Protein 2R85 (pdb70)

Secondary structure (DSSP, 8-state):
--SEEEEESSTTHHHHHHHHHHTT--EEEES-GGGHHIIIIIS---SEEE-SS--HHHHHHTTEEEPPPTTHHHHH-HHHHHT--S-BBS-TTHHHHHHSHHHHHHHHHHTT---PPB-S-GGG--S-EEEEE--TT-EEESSHHHHHHHHHHHH---SGGG--SEEEEE----EEEEEEEEEETTTTEEEEEEEEEEEEEEGGGGGGS-HHHHTTS-----EEEEEEEE----GGGHHHHHHHHHHHHHHHHHHSS---EEEEEEEEE-TTS-EEEEEEE-S--GGGGGGTT--TTGGGT-SS---HHHHHHHHHHHHHHTT-GGGGB-/---EEEEESSTTHHHHHHHHHHTT--EEEES-GGGHHIIIIIS---SEEE-SS--HHHHHHTTEEEPPPTTHHHHH-HHHHHT-SS-BBS-TTHHHHHHSHHHHHHHHHHTT-----B-SSGGG--S-EEEE--TT-EEESSHHHHHHHIIIII---SSTT-SS-EEEE----EEEEEEEEEETTTTEEEEEEEEEEEEEEGGGGGGS-HHHHHTS-----EEEEEEEE----GGGHHHHHHHHHHHHHHHHHHSS---EEEEEEEEE-TTS-EEEEEEE-S--GGGGGGTT--TTGGGT-SS---HHHHHHHHHHHHHHTT-HHHHB-

Structure (mmCIF, N/CA/C/O backbone):
data_2R85
#
_entry.id   2R85
#
_cell.length_a   123.205
_cell.length_b   123.205
_cell.length_c   376.298
_cell.angle_alpha   90.000
_cell.angle_beta   90.000
_cell.angle_gamma   120.000
#
_symmetry.space_group_name_H-M   'H 3 2'
#
loop_
_entity.id
_entity.type
_entity.pdbx_description
1 polymer 'PurP protein PF1517'
2 non-polymer 'SODIUM ION'
3 non-polymer 'CHLORIDE ION'
4 non-polymer 'ADENOSINE MONOPHOSPHATE'
5 non-polymer (4S)-2-METHYL-2,4-PENTANEDIOL
6 water water
#
loop_
_atom_site.group_PDB
_atom_site.id
_atom_site.type_symbol
_atom_site.label_atom_id
_atom_site.label_alt_id
_atom_site.label_comp_id
_atom_site.label_asym_id
_atom_site.label_entity_id
_atom_site.label_seq_id
_atom_site.pdbx_PDB_ins_code
_atom_site.Cartn_x
_atom_site.Cartn_y
_atom_site.Cartn_z
_atom_site.occupancy
_atom_site.B_iso_or_equiv
_atom_site.auth_seq_id
_atom_site.auth_comp_id
_atom_site.auth_asym_id
_atom_site.auth_atom_id
_atom_site.pdbx_PDB_model_num
ATOM 1 N N A MET A 1 1 ? 37.836 33.044 47.495 0.70 19.89 1 MET A N 1
ATOM 2 N N B MET A 1 1 ? 37.222 34.078 47.081 0.30 11.30 1 MET A N 1
ATOM 3 C CA A MET A 1 1 ? 36.908 33.918 46.723 0.70 19.36 1 MET A CA 1
ATOM 4 C CA B MET A 1 1 ? 36.572 34.960 46.071 0.30 11.23 1 MET A CA 1
ATOM 5 C C A MET A 1 1 ? 35.647 33.141 46.363 0.70 18.80 1 MET A C 1
ATOM 6 C C B MET A 1 1 ? 35.126 34.515 45.830 0.30 11.12 1 MET A C 1
ATOM 7 O O A MET A 1 1 ? 35.724 31.966 45.988 0.70 19.07 1 MET A O 1
ATOM 8 O O B MET A 1 1 ? 34.856 33.326 45.641 0.30 11.12 1 MET A O 1
ATOM 17 N N A LYS A 1 2 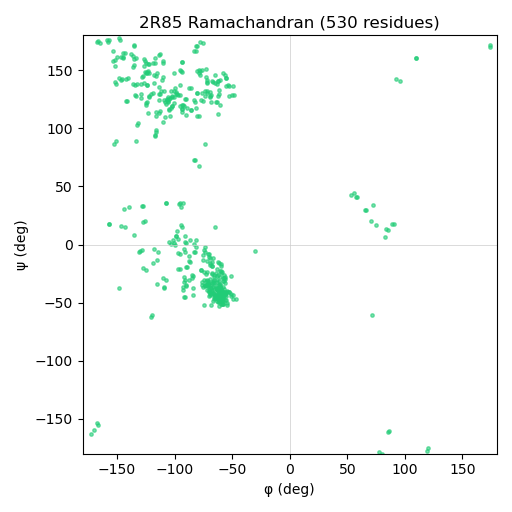? 34.493 33.795 46.471 0.70 17.69 2 LYS A N 1
ATOM 18 N N B LYS A 1 2 ? 34.205 35.475 45.850 0.30 10.90 2 LYS A N 1
ATOM 19 C CA A LYS A 1 2 ? 33.227 33.177 46.074 0.70 16.71 2 LYS A CA 1
ATOM 20 C CA B LYS A 1 2 ? 32.772 35.196 45.711 0.30 10.83 2 LYS A CA 1
ATOM 21 C C A LYS A 1 2 ? 33.155 33.013 44.552 0.70 15.71 2 LYS A C 1
ATOM 22 C C B LYS A 1 2 ? 32.461 34.714 44.302 0.30 10.62 2 LYS A C 1
ATOM 23 O O A LYS A 1 2 ? 32.767 31.954 44.051 0.70 15.57 2 LYS A O 1
ATOM 24 O O B LYS A 1 2 ? 31.307 34.460 43.946 0.30 10.44 2 LYS A O 1
ATOM 35 N N A VAL A 1 3 ? 33.542 34.072 43.844 0.70 14.28 3 VAL A N 1
ATOM 36 N N B VAL A 1 3 ? 33.516 34.588 43.507 0.30 10.38 3 VAL A N 1
ATOM 37 C CA A VAL A 1 3 ? 33.581 34.125 42.382 0.70 12.72 3 VAL A CA 1
ATOM 38 C CA B VAL A 1 3 ? 33.390 34.196 42.118 0.30 10.25 3 VAL A CA 1
ATOM 39 C C A VAL A 1 3 ? 34.606 33.117 41.853 0.70 11.62 3 VAL A C 1
ATOM 40 C C B VAL A 1 3 ? 34.550 33.285 41.704 0.30 10.08 3 VAL A C 1
ATOM 41 O O A VAL A 1 3 ? 35.711 33.044 42.392 0.70 11.30 3 VAL A O 1
ATOM 42 O O B VAL A 1 3 ? 35.675 33.435 42.185 0.30 9.98 3 VAL A O 1
ATOM 49 N N . ARG A 1 4 ? 34.242 32.330 40.831 1.00 10.25 4 ARG A N 1
ATOM 50 C CA . ARG A 1 4 ? 35.238 31.465 40.161 1.00 9.32 4 ARG A CA 1
ATOM 51 C C . ARG A 1 4 ? 35.450 31.991 38.752 1.00 8.90 4 ARG A C 1
ATOM 52 O O . ARG A 1 4 ? 34.542 32.583 38.166 1.00 8.95 4 ARG A O 1
ATOM 60 N N . ILE A 1 5 ? 36.641 31.770 38.197 1.00 8.04 5 ILE A N 1
ATOM 61 C CA . ILE A 1 5 ? 36.920 32.234 36.835 1.00 7.79 5 ILE A CA 1
ATOM 62 C C . ILE A 1 5 ? 36.836 31.057 35.870 1.00 7.53 5 ILE A C 1
ATOM 63 O O . ILE A 1 5 ? 37.478 30.025 36.087 1.00 7.73 5 ILE A O 1
ATOM 68 N N . ALA A 1 6 ? 36.038 31.230 34.817 1.00 7.23 6 ALA A N 1
ATOM 69 C CA . ALA A 1 6 ? 35.793 30.174 33.828 1.00 7.34 6 ALA A CA 1
ATOM 70 C C . ALA A 1 6 ? 36.181 30.651 32.440 1.00 7.67 6 ALA A C 1
ATOM 71 O O . ALA A 1 6 ? 36.047 31.827 32.112 1.00 7.68 6 ALA A O 1
ATOM 73 N N . THR A 1 7 ? 36.642 29.724 31.614 1.00 7.94 7 THR A N 1
ATOM 74 C CA . THR A 1 7 ? 36.880 30.057 30.217 1.00 8.72 7 THR A CA 1
ATOM 75 C C . THR A 1 7 ? 36.733 28.825 29.335 1.00 8.15 7 THR A C 1
ATOM 76 O O . THR A 1 7 ? 36.822 27.689 29.818 1.00 8.05 7 THR A O 1
ATOM 80 N N . TYR A 1 8 ? 36.483 29.064 28.050 1.00 7.59 8 TYR A N 1
ATOM 81 C CA . TYR A 1 8 ? 36.428 28.001 27.054 1.00 8.00 8 TYR A CA 1
ATOM 82 C C . TYR A 1 8 ? 37.817 27.398 26.856 1.00 7.56 8 TYR A C 1
ATOM 83 O O . TYR A 1 8 ? 38.828 28.123 26.841 1.00 7.52 8 TYR A O 1
ATOM 92 N N . ALA A 1 9 ? 37.858 26.078 26.691 1.00 7.20 9 ALA A N 1
ATOM 93 C CA . ALA A 1 9 ? 39.117 25.327 26.643 1.00 7.08 9 ALA A CA 1
ATOM 94 C C . ALA A 1 9 ? 39.804 25.384 25.278 1.00 6.87 9 ALA A C 1
ATOM 95 O O . ALA A 1 9 ? 39.878 24.371 24.558 1.00 7.43 9 ALA A O 1
ATOM 97 N N A SER A 1 10 ? 40.294 26.573 24.929 0.70 6.42 10 SER A N 1
ATOM 98 N N B SER A 1 10 ? 40.304 26.569 24.936 0.30 6.88 10 SER A N 1
ATOM 99 C CA A SER A 1 10 ? 41.094 26.790 23.721 0.70 6.11 10 SER A CA 1
ATOM 100 C CA B SER A 1 10 ? 41.142 26.775 23.755 0.30 6.85 10 SER A CA 1
ATOM 101 C C A SER A 1 10 ? 41.702 28.194 23.760 0.70 6.32 10 SER A C 1
ATOM 102 C C B SER A 1 10 ? 41.730 28.183 23.779 0.30 6.70 10 SER A C 1
ATOM 103 O O A SER A 1 10 ? 41.406 28.986 24.666 0.70 6.52 10 SER A O 1
ATOM 104 O O B SER A 1 10 ? 41.449 28.970 24.692 0.30 6.76 10 SER A O 1
ATOM 109 N N . HIS A 1 11 ? 42.551 28.477 22.773 1.00 6.47 11 HIS A N 1
ATOM 110 C CA . HIS A 1 11 ? 43.063 29.828 22.497 1.00 6.47 11 HIS A CA 1
ATOM 111 C C . HIS A 1 11 ? 44.072 30.397 23.498 1.00 7.10 11 HIS A C 1
ATOM 112 O O . HIS A 1 11 ? 45.202 30.708 23.126 1.00 7.29 11 HIS A O 1
ATOM 119 N N . SER A 1 12 ? 43.648 30.558 24.746 1.00 6.58 12 SER A N 1
ATOM 120 C CA . SER A 1 12 ? 44.491 31.185 25.784 1.00 6.34 12 SER A CA 1
ATOM 121 C C . SER A 1 12 ? 44.054 30.772 27.182 1.00 6.24 12 SER A C 1
ATOM 122 O O . SER A 1 12 ? 44.397 31.432 28.175 1.00 5.80 12 SER A O 1
ATOM 125 N N . ALA A 1 13 ? 43.286 29.684 27.257 1.00 5.88 13 ALA A N 1
ATOM 126 C CA . ALA A 1 13 ? 42.769 29.209 28.537 1.00 5.70 13 ALA A CA 1
ATOM 127 C C . ALA A 1 13 ? 43.863 28.835 29.536 1.00 5.74 13 ALA A C 1
ATOM 128 O O . ALA A 1 13 ? 43.679 29.040 30.732 1.00 5.85 13 ALA A O 1
ATOM 130 N N . LEU A 1 14 ? 44.989 28.282 29.068 1.00 5.40 14 LEU A N 1
ATOM 131 C CA . LEU A 1 14 ? 46.075 27.943 30.004 1.00 5.84 14 LEU A CA 1
ATOM 132 C C . LEU A 1 14 ? 46.537 29.209 30.728 1.00 6.12 14 LEU A C 1
ATOM 133 O O . LEU A 1 14 ? 46.595 29.251 31.953 1.00 6.44 14 LEU A O 1
ATOM 138 N N . GLN A 1 15 ? 46.835 30.245 29.946 1.00 5.71 15 GLN A N 1
ATOM 139 C CA . GLN A 1 15 ? 47.272 31.525 30.500 1.00 5.97 15 GLN A CA 1
ATOM 140 C C . GLN A 1 15 ? 46.223 32.164 31.419 1.00 6.09 15 GLN A C 1
ATOM 141 O O . GLN A 1 15 ? 46.556 32.655 32.508 1.00 6.12 15 GLN A O 1
ATOM 147 N N . ILE A 1 16 ? 44.966 32.151 30.972 1.00 6.14 16 ILE A N 1
ATOM 148 C CA . ILE A 1 16 ? 43.873 32.777 31.721 1.00 5.92 16 ILE A CA 1
ATOM 149 C C . ILE A 1 16 ? 43.722 32.084 33.073 1.00 6.22 16 ILE A C 1
ATOM 150 O O . ILE A 1 16 ? 43.677 32.739 34.123 1.00 6.57 16 ILE A O 1
ATOM 155 N N . LEU A 1 17 ? 43.666 30.757 33.052 1.00 6.45 17 LEU A N 1
ATOM 156 C CA . LEU A 1 17 ? 43.406 30.030 34.289 1.00 6.41 17 LEU A CA 1
ATOM 157 C C . LEU A 1 17 ? 44.616 30.020 35.231 1.00 6.35 17 LEU A C 1
ATOM 158 O O . LEU A 1 17 ? 44.444 30.089 36.453 1.00 6.71 17 LEU A O 1
ATOM 163 N N . LYS A 1 18 ? 45.834 29.976 34.683 1.00 6.26 18 LYS A N 1
ATOM 164 C CA . LYS A 1 18 ? 47.021 30.126 35.526 1.00 6.76 18 LYS A CA 1
ATOM 165 C C . LYS A 1 18 ? 46.996 31.502 36.213 1.00 6.20 18 LYS A C 1
ATOM 166 O O . LYS A 1 18 ? 47.277 31.603 37.408 1.00 5.98 18 LYS A O 1
ATOM 172 N N . GLY A 1 19 ? 46.638 32.548 35.461 1.00 6.06 19 GLY A N 1
ATOM 173 C CA . GLY A 1 19 ? 46.551 33.901 36.022 1.00 6.53 19 GLY A CA 1
ATOM 174 C C . GLY A 1 19 ? 45.524 33.949 37.146 1.00 6.85 19 GLY A C 1
ATOM 175 O O . GLY A 1 19 ? 45.770 34.552 38.197 1.00 7.25 19 GLY A O 1
ATOM 176 N N . ALA A 1 20 ? 44.377 33.304 36.920 1.00 6.84 20 ALA A N 1
ATOM 177 C CA . ALA A 1 20 ? 43.315 33.211 37.933 1.00 7.28 20 ALA A CA 1
ATOM 178 C C . ALA A 1 20 ? 43.817 32.512 39.205 1.00 7.67 20 ALA A C 1
ATOM 179 O O . ALA A 1 20 ? 43.601 33.004 40.317 1.00 7.72 20 ALA A O 1
ATOM 181 N N A LYS A 1 21 ? 44.483 31.373 39.038 0.70 7.82 21 LYS A N 1
ATOM 182 N N B LYS A 1 21 ? 44.507 31.385 39.030 0.30 7.76 21 LYS A N 1
ATOM 183 C CA A LYS A 1 21 ? 45.039 30.655 40.183 0.70 8.34 21 LYS A CA 1
ATOM 184 C CA B LYS A 1 21 ? 45.069 30.625 40.153 0.30 8.03 21 LYS A CA 1
ATOM 185 C C A LYS A 1 21 ? 46.009 31.552 40.955 0.70 8.23 21 LYS A C 1
ATOM 186 C C B LYS A 1 21 ? 46.113 31.424 40.934 0.30 8.16 21 LYS A C 1
ATOM 187 O O A LYS A 1 21 ? 45.953 31.632 42.188 0.70 8.35 21 LYS A O 1
ATOM 188 O O B LYS A 1 21 ? 46.230 31.284 42.154 0.30 8.25 21 LYS A O 1
ATOM 199 N N . ASP A 1 22 ? 46.867 32.256 40.218 1.00 8.29 22 ASP A N 1
ATOM 200 C CA . ASP A 1 22 ? 47.874 33.142 40.825 1.00 8.86 22 ASP A CA 1
ATOM 201 C C . ASP A 1 22 ? 47.246 34.236 41.676 1.00 9.31 22 ASP A C 1
ATOM 202 O O . ASP A 1 22 ? 47.872 34.733 42.626 1.00 10.46 22 ASP A O 1
ATOM 207 N N . GLU A 1 23 ? 46.011 34.600 41.344 1.00 8.68 23 GLU A N 1
ATOM 208 C CA . GLU A 1 23 ? 45.286 35.638 42.080 1.00 9.00 23 GLU A CA 1
ATOM 209 C C . GLU A 1 23 ? 44.289 35.085 43.108 1.00 9.23 23 GLU A C 1
ATOM 210 O O . GLU A 1 23 ? 43.526 35.845 43.714 1.00 10.19 23 GLU A O 1
ATOM 216 N N . GLY A 1 24 ? 44.321 33.769 43.314 1.00 9.12 24 GLY A N 1
ATOM 217 C CA . GLY A 1 24 ? 43.542 33.137 44.385 1.00 9.23 24 GLY A CA 1
ATOM 218 C C . GLY A 1 24 ? 42.124 32.712 44.041 1.00 9.47 24 GLY A C 1
ATOM 219 O O . GLY A 1 24 ? 41.305 32.476 44.948 1.00 10.27 24 GLY A O 1
ATOM 220 N N . PHE A 1 25 ? 41.829 32.602 42.746 1.00 9.17 25 PHE A N 1
ATOM 221 C CA . PHE A 1 25 ? 40.534 32.104 42.283 1.00 8.82 25 PHE A CA 1
ATOM 222 C C . PHE A 1 25 ? 40.561 30.607 42.011 1.00 9.01 25 PHE A C 1
ATOM 223 O O . PHE A 1 25 ? 41.589 30.064 41.595 1.00 9.56 25 PHE A O 1
ATOM 231 N N . GLU A 1 26 ? 39.416 29.952 42.227 1.00 9.29 26 GLU A N 1
ATOM 232 C CA . GLU A 1 26 ? 39.194 28.619 41.675 1.00 9.11 26 GLU A CA 1
ATOM 233 C C . GLU A 1 26 ? 38.826 28.760 40.207 1.00 8.79 26 GLU A C 1
ATOM 234 O O . GLU A 1 26 ? 38.235 29.764 39.797 1.00 8.86 26 GLU A O 1
ATOM 240 N N . THR A 1 27 ? 39.184 27.748 39.426 1.00 8.15 27 THR A N 1
ATOM 241 C CA . THR A 1 27 ? 39.150 27.855 37.971 1.00 8.21 27 THR A CA 1
ATOM 242 C C . THR A 1 27 ? 38.335 26.754 37.306 1.00 8.13 27 THR A C 1
ATOM 243 O O . THR A 1 27 ? 38.268 25.628 37.804 1.00 8.04 27 THR A O 1
ATOM 247 N N . ILE A 1 28 ? 37.721 27.091 36.174 1.00 7.80 28 ILE A N 1
ATOM 248 C CA . ILE A 1 28 ? 36.896 26.163 35.411 1.00 7.78 28 ILE A CA 1
ATOM 249 C C . ILE A 1 28 ? 37.262 26.292 33.939 1.00 7.97 28 ILE A C 1
ATOM 250 O O . ILE A 1 28 ? 37.292 27.397 33.407 1.00 7.88 28 ILE A O 1
ATOM 255 N N . ALA A 1 29 ? 37.545 25.167 33.291 1.00 7.99 29 ALA A N 1
ATOM 256 C CA . ALA A 1 29 ? 37.650 25.139 31.835 1.00 7.92 29 ALA A CA 1
ATOM 257 C C . ALA A 1 29 ? 36.461 24.353 31.322 1.00 8.24 29 ALA A C 1
ATOM 258 O O . ALA A 1 29 ? 36.026 23.400 31.963 1.00 8.29 29 ALA A O 1
ATOM 260 N N . PHE A 1 30 ? 35.923 24.767 30.180 1.00 8.00 30 PHE A N 1
ATOM 261 C CA . PHE A 1 30 ? 34.856 23.995 29.545 1.00 8.36 30 PHE A CA 1
ATOM 262 C C . PHE A 1 30 ? 35.089 23.878 28.050 1.00 8.69 30 PHE A C 1
ATOM 263 O O . PHE A 1 30 ? 35.501 24.830 27.399 1.00 8.12 30 PHE A O 1
ATOM 271 N N . GLY A 1 31 ? 34.844 22.690 27.513 1.00 9.64 31 GLY A N 1
ATOM 272 C CA . GLY A 1 31 ? 35.105 22.462 26.108 1.00 10.34 31 GLY A CA 1
ATOM 273 C C . GLY A 1 31 ? 35.158 20.991 25.782 1.00 11.13 31 GLY A C 1
ATOM 274 O O . GLY A 1 31 ? 34.457 20.181 26.400 1.00 11.09 31 GLY A O 1
ATOM 275 N N A SER A 1 32 ? 35.976 20.702 24.778 0.70 11.18 32 SER A N 1
ATOM 276 N N B SER A 1 32 ? 36.005 20.581 24.841 0.30 10.99 32 SER A N 1
ATOM 277 C CA A SER A 1 32 ? 36.069 19.378 24.223 0.70 11.90 32 SER A CA 1
ATOM 278 C CA B SER A 1 32 ? 35.997 19.173 24.375 0.30 11.15 32 SER A CA 1
ATOM 279 C C A SER A 1 32 ? 36.756 18.442 25.196 0.70 11.84 32 SER A C 1
ATOM 280 C C B SER A 1 32 ? 36.619 18.136 25.336 0.30 11.25 32 SER A C 1
ATOM 281 O O A SER A 1 32 ? 37.769 18.769 25.812 0.70 11.95 32 SER A O 1
ATOM 282 O O B SER A 1 32 ? 37.564 18.446 26.057 0.30 10.92 32 SER A O 1
ATOM 287 N N A SER A 1 33 ? 36.188 17.242 25.314 0.50 12.06 33 SER A N 1
ATOM 288 N N B SER A 1 33 ? 36.102 16.900 25.333 0.50 11.46 33 SER A N 1
ATOM 289 C CA A SER A 1 33 ? 36.760 16.174 26.135 0.50 12.16 33 SER A CA 1
ATOM 290 C CA B SER A 1 33 ? 36.717 15.833 26.118 0.50 11.90 33 SER A CA 1
ATOM 291 C C A SER A 1 33 ? 38.185 15.814 25.709 0.50 12.19 33 SER A C 1
ATOM 292 C C B SER A 1 33 ? 38.162 15.604 25.679 0.50 12.01 33 SER A C 1
ATOM 293 O O A SER A 1 33 ? 39.023 15.507 26.554 0.50 12.38 33 SER A O 1
ATOM 294 O O B SER A 1 33 ? 39.005 15.223 26.491 0.50 12.37 33 SER A O 1
ATOM 299 N N . LYS A 1 34 ? 38.445 15.861 24.401 1.00 12.31 34 LYS A N 1
ATOM 300 C CA . LYS A 1 34 ? 39.780 15.599 23.834 1.00 13.13 34 LYS A CA 1
ATOM 301 C C . LYS A 1 34 ? 40.905 16.394 24.507 1.00 12.58 34 LYS A C 1
ATOM 302 O O . LYS A 1 34 ? 42.022 15.882 24.663 1.00 13.03 34 LYS A O 1
ATOM 308 N N . VAL A 1 35 ? 40.595 17.618 24.932 1.00 11.58 35 VAL A N 1
ATOM 309 C CA . VAL A 1 35 ? 41.622 18.498 25.501 1.00 11.20 35 VAL A CA 1
ATOM 310 C C . VAL A 1 35 ? 41.652 18.548 27.027 1.00 10.92 35 VAL A C 1
ATOM 311 O O . VAL A 1 35 ? 42.503 19.230 27.596 1.00 10.75 35 VAL A O 1
ATOM 315 N N . LYS A 1 36 ? 40.752 17.816 27.690 1.00 10.70 36 LYS A N 1
ATOM 316 C CA . LYS A 1 36 ? 40.758 17.762 29.155 1.00 10.84 36 LYS A CA 1
ATOM 317 C C . LYS A 1 36 ? 42.156 17.527 29.777 1.00 10.52 36 LYS A C 1
ATOM 318 O O . LYS A 1 36 ? 42.521 18.235 30.717 1.00 10.22 36 LYS A O 1
ATOM 324 N N . PRO A 1 37 ? 42.944 16.547 29.262 1.00 10.30 37 PRO A N 1
ATOM 325 C CA . PRO A 1 37 ? 44.283 16.317 29.841 1.00 10.15 37 PRO A CA 1
ATOM 326 C C . PRO A 1 37 ? 45.218 17.538 29.804 1.00 9.53 37 PRO A C 1
ATOM 327 O O . PRO A 1 37 ? 46.064 17.702 30.691 1.00 9.68 37 PRO A O 1
ATOM 331 N N . LEU A 1 38 ? 45.067 18.390 28.793 1.00 8.75 38 LEU A N 1
ATOM 332 C CA . LEU A 1 38 ? 45.917 19.581 28.686 1.00 8.13 38 LEU A CA 1
ATOM 333 C C . LEU A 1 38 ? 45.789 20.474 29.926 1.00 8.33 38 LEU A C 1
ATOM 334 O O . LEU A 1 38 ? 46.794 21.001 30.430 1.00 8.74 38 LEU A O 1
ATOM 339 N N . TYR A 1 39 ? 44.554 20.615 30.417 1.00 8.34 39 TYR A N 1
ATOM 340 C CA . TYR A 1 39 ? 44.216 21.594 31.447 1.00 8.52 39 TYR A CA 1
ATOM 341 C C . TYR A 1 39 ? 44.201 21.002 32.850 1.00 9.27 39 TYR A C 1
ATOM 342 O O . TYR A 1 39 ? 44.061 21.735 33.833 1.00 9.74 39 TYR A O 1
ATOM 351 N N . THR A 1 40 ? 44.349 19.682 32.939 1.00 10.16 40 THR A N 1
ATOM 352 C CA . THR A 1 40 ? 44.214 18.981 34.222 1.00 11.26 40 THR A CA 1
ATOM 353 C C . THR A 1 40 ? 45.412 18.081 34.554 1.00 11.99 40 THR A C 1
ATOM 354 O O . THR A 1 40 ? 45.616 17.725 35.722 1.00 13.35 40 THR A O 1
ATOM 358 N N . LYS A 1 41 ? 46.182 17.705 33.534 1.00 12.10 41 LYS A N 1
ATOM 359 C CA . LYS A 1 41 ? 47.345 16.823 33.711 1.00 12.50 41 LYS A CA 1
ATOM 360 C C . LYS A 1 41 ? 48.638 17.497 33.254 1.00 12.11 41 LYS A C 1
ATOM 361 O O . LYS A 1 41 ? 49.555 17.713 34.057 1.00 12.37 41 LYS A O 1
ATOM 367 N N . TYR A 1 42 ? 48.720 17.837 31.971 1.00 10.64 42 TYR A N 1
ATOM 368 C CA . TYR A 1 42 ? 49.958 18.396 31.440 1.00 10.18 42 TYR A CA 1
ATOM 369 C C . TYR A 1 42 ? 50.248 19.783 31.997 1.00 10.09 42 TYR A C 1
ATOM 370 O O . TYR A 1 42 ? 51.396 20.083 32.310 1.00 10.47 42 TYR A O 1
ATOM 379 N N . PHE A 1 43 ? 49.200 20.600 32.125 1.00 9.39 43 PHE A N 1
ATOM 380 C CA . PHE A 1 43 ? 49.295 21.906 32.787 1.00 10.01 43 PHE A CA 1
ATOM 381 C C . PHE A 1 43 ? 48.081 22.025 33.706 1.00 10.18 43 PHE A C 1
ATOM 382 O O . PHE A 1 43 ? 47.019 22.468 33.265 1.00 10.19 43 PHE A O 1
ATOM 390 N N A PRO A 1 44 ? 48.199 21.587 34.976 0.50 10.26 44 PRO A N 1
ATOM 391 N N B PRO A 1 44 ? 48.245 21.586 34.968 0.50 10.33 44 PRO A N 1
ATOM 392 C CA A PRO A 1 44 ? 47.013 21.483 35.853 0.50 10.33 44 PRO A CA 1
ATOM 393 C CA B PRO A 1 44 ? 47.166 21.610 35.943 0.50 10.34 44 PRO A CA 1
ATOM 394 C C A PRO A 1 44 ? 46.484 22.821 36.406 0.50 10.14 44 PRO A C 1
ATOM 395 C C B PRO A 1 44 ? 46.804 23.046 36.285 0.50 10.04 44 PRO A C 1
ATOM 396 O O A PRO A 1 44 ? 46.606 23.118 37.601 0.50 10.53 44 PRO A O 1
ATOM 397 O O B PRO A 1 44 ? 47.396 23.658 37.192 0.50 9.73 44 PRO A O 1
ATOM 404 N N . VAL A 1 45 ? 45.863 23.592 35.519 1.00 9.55 45 VAL A N 1
ATOM 405 C CA . VAL A 1 45 ? 45.382 24.956 35.792 1.00 9.51 45 VAL A CA 1
ATOM 406 C C . VAL A 1 45 ? 43.869 25.038 36.015 1.00 9.47 45 VAL A C 1
ATOM 407 O O . VAL A 1 45 ? 43.361 26.063 36.501 1.00 9.55 45 VAL A O 1
ATOM 411 N N . ALA A 1 46 ? 43.155 23.965 35.662 1.00 9.25 46 ALA A N 1
ATOM 412 C CA . ALA A 1 46 ? 41.692 23.923 35.792 1.00 9.33 46 ALA A CA 1
ATOM 413 C C . ALA A 1 46 ? 41.257 23.062 36.977 1.00 9.58 46 ALA A C 1
ATOM 414 O O . ALA A 1 46 ? 41.493 21.851 36.985 1.00 9.90 46 ALA A O 1
ATOM 416 N N . ASP A 1 47 ? 40.630 23.685 37.974 1.00 9.47 47 ASP A N 1
ATOM 417 C CA . ASP A 1 47 ? 40.119 22.948 39.137 1.00 10.09 47 ASP A CA 1
ATOM 418 C C . ASP A 1 47 ? 38.912 22.096 38.756 1.00 10.69 47 ASP A C 1
ATOM 419 O O . ASP A 1 47 ? 38.711 21.007 39.312 1.00 11.59 47 ASP A O 1
ATOM 424 N N . TYR A 1 48 ? 38.114 22.607 37.819 1.00 10.87 48 TYR A N 1
ATOM 425 C CA . TYR A 1 48 ? 36.970 21.886 37.252 1.00 11.45 48 TYR A CA 1
ATOM 426 C C . TYR A 1 48 ? 37.112 21.885 35.740 1.00 11.23 48 TYR A C 1
ATOM 427 O O . TYR A 1 48 ? 37.496 22.896 35.151 1.00 10.74 48 TYR A O 1
ATOM 436 N N . PHE A 1 49 ? 36.806 20.753 35.113 1.00 10.78 49 PHE A N 1
ATOM 437 C CA . PHE A 1 49 ? 36.722 20.701 33.656 1.00 10.32 49 PHE A CA 1
ATOM 438 C C . PHE A 1 49 ? 35.356 20.153 33.292 1.00 10.72 49 PHE A C 1
ATOM 439 O O . PHE A 1 49 ? 35.002 19.030 33.685 1.00 10.84 49 PHE A O 1
ATOM 447 N N . ILE A 1 50 ? 34.587 20.954 32.567 1.00 10.43 50 ILE A N 1
ATOM 448 C CA . ILE A 1 50 ? 33.260 20.533 32.112 1.00 10.73 50 ILE A CA 1
ATOM 449 C C . ILE A 1 50 ? 33.301 20.215 30.616 1.00 10.92 50 ILE A C 1
ATOM 450 O O . ILE A 1 50 ? 33.667 21.066 29.798 1.00 10.58 50 ILE A O 1
ATOM 455 N N A GLU A 1 51 ? 32.905 18.991 30.279 0.70 11.27 51 GLU A N 1
ATOM 456 N N B GLU A 1 51 ? 32.905 18.996 30.255 0.30 11.02 51 GLU A N 1
ATOM 457 C CA A GLU A 1 51 ? 33.001 18.494 28.910 0.70 12.07 51 GLU A CA 1
ATOM 458 C CA B GLU A 1 51 ? 33.056 18.506 28.876 0.30 11.35 51 GLU A CA 1
ATOM 459 C C A GLU A 1 51 ? 31.758 18.872 28.107 0.70 12.17 51 GLU A C 1
ATOM 460 C C B GLU A 1 51 ? 31.895 18.898 27.946 0.30 11.73 51 GLU A C 1
ATOM 461 O O A GLU A 1 51 ? 31.011 18.001 27.634 0.70 12.74 51 GLU A O 1
ATOM 462 O O B GLU A 1 51 ? 31.359 18.063 27.206 0.30 12.02 51 GLU A O 1
ATOM 473 N N . GLU A 1 52 ? 31.533 20.180 27.981 1.00 12.07 52 GLU A N 1
ATOM 474 C CA . GLU A 1 52 ? 30.405 20.728 27.216 1.00 12.87 52 GLU A CA 1
ATOM 475 C C . GLU A 1 52 ? 30.799 22.065 26.585 1.00 12.84 52 GLU A C 1
ATOM 476 O O . GLU A 1 52 ? 31.630 22.795 27.139 1.00 12.81 52 GLU A O 1
ATOM 482 N N . LYS A 1 53 ? 30.198 22.373 25.433 1.00 12.50 53 LYS A N 1
ATOM 483 C CA . LYS A 1 53 ? 30.456 23.618 24.694 1.00 12.60 53 LYS A CA 1
ATOM 484 C C . LYS A 1 53 ? 30.148 24.855 25.537 1.00 11.95 53 LYS A C 1
ATOM 485 O O . LYS A 1 53 ? 30.955 25.783 25.598 1.00 11.63 53 LYS A O 1
ATOM 491 N N . TYR A 1 54 ? 28.979 24.862 26.181 1.00 11.61 54 TYR A N 1
ATOM 492 C CA . TYR A 1 54 ? 28.585 25.979 27.038 1.00 11.43 54 TYR A CA 1
ATOM 493 C C . TYR A 1 54 ? 27.610 25.516 28.136 1.00 11.37 54 TYR A C 1
ATOM 494 O O . TYR A 1 54 ? 26.388 25.570 27.960 1.00 11.94 54 TYR A O 1
ATOM 503 N N . PRO A 1 55 ? 28.161 25.040 29.269 1.00 11.17 55 PRO A N 1
ATOM 504 C CA . PRO A 1 55 ? 27.369 24.492 30.377 1.00 11.27 55 PRO A CA 1
ATOM 505 C C . PRO A 1 55 ? 26.839 25.602 31.277 1.00 11.23 55 PRO A C 1
ATOM 506 O O . PRO A 1 55 ? 27.309 25.786 32.411 1.00 11.18 55 PRO A O 1
ATOM 510 N N . GLU A 1 56 ? 25.856 26.333 30.764 1.00 11.56 56 GLU A N 1
ATOM 511 C CA . GLU A 1 56 ? 25.335 27.516 31.449 1.00 11.77 56 GLU A CA 1
ATOM 512 C C . GLU A 1 56 ? 24.882 27.238 32.883 1.00 11.88 56 GLU A C 1
ATOM 513 O O . GLU A 1 56 ? 25.288 27.930 33.816 1.00 11.17 56 GLU A O 1
ATOM 519 N N . GLU A 1 57 ? 24.034 26.226 33.058 1.00 12.23 57 GLU A N 1
ATOM 520 C CA . GLU A 1 57 ? 23.486 25.934 34.377 1.00 12.72 57 GLU A CA 1
ATOM 521 C C . GLU A 1 57 ? 24.559 25.571 35.408 1.00 12.20 57 GLU A C 1
ATOM 522 O O . GLU A 1 57 ? 24.503 26.025 36.562 1.00 11.81 57 GLU A O 1
ATOM 528 N N A GLU A 1 58 ? 25.528 24.757 34.988 0.50 12.06 58 GLU A N 1
ATOM 529 N N B GLU A 1 58 ? 25.529 24.760 34.992 0.50 12.07 58 GLU A N 1
ATOM 530 C CA A GLU A 1 58 ? 26.626 24.340 35.861 0.50 12.11 58 GLU A CA 1
ATOM 531 C CA B GLU A 1 58 ? 26.617 24.353 35.874 0.50 12.14 58 GLU A CA 1
ATOM 532 C C A GLU A 1 58 ? 27.522 25.530 36.218 0.50 11.67 58 GLU A C 1
ATOM 533 C C B GLU A 1 58 ? 27.498 25.552 36.230 0.50 11.68 58 GLU A C 1
ATOM 534 O O A GLU A 1 58 ? 27.982 25.649 37.356 0.50 11.31 58 GLU A O 1
ATOM 535 O O B GLU A 1 58 ? 27.929 25.696 37.377 0.50 11.32 58 GLU A O 1
ATOM 546 N N . LEU A 1 59 ? 27.750 26.411 35.244 1.00 11.28 59 LEU A N 1
ATOM 547 C CA . LEU A 1 59 ? 28.549 27.626 35.464 1.00 10.83 59 LEU A CA 1
ATOM 548 C C . LEU A 1 59 ? 27.878 28.593 36.445 1.00 10.91 59 LEU A C 1
ATOM 549 O O . LEU A 1 59 ? 28.533 29.153 37.316 1.00 11.02 59 LEU A O 1
ATOM 554 N N . LEU A 1 60 ? 26.562 28.766 36.324 1.00 10.82 60 LEU A N 1
ATOM 555 C CA . LEU A 1 60 ? 25.828 29.595 37.278 1.00 10.87 60 LEU A CA 1
ATOM 556 C C . LEU A 1 60 ? 25.922 29.024 38.688 1.00 11.30 60 LEU A C 1
ATOM 557 O O . LEU A 1 60 ? 26.135 29.761 39.655 1.00 11.09 60 LEU A O 1
ATOM 562 N N . ASN A 1 61 ? 25.788 27.702 38.793 1.00 11.29 61 ASN A N 1
ATOM 563 C CA . ASN A 1 61 ? 25.870 27.026 40.085 1.00 11.94 61 ASN A CA 1
ATOM 564 C C . ASN A 1 61 ? 27.245 27.172 40.744 1.00 11.92 61 ASN A C 1
ATOM 565 O O . ASN A 1 61 ? 27.362 27.229 41.968 1.00 12.04 61 ASN A O 1
ATOM 570 N N . LEU A 1 62 ? 28.277 27.247 39.908 1.00 11.03 62 LEU A N 1
ATOM 571 C CA . LEU A 1 62 ? 29.651 27.399 40.370 1.00 11.40 62 LEU A CA 1
ATOM 572 C C . LEU A 1 62 ? 30.062 28.861 40.589 1.00 11.09 62 LEU A C 1
ATOM 573 O O . LEU A 1 62 ? 31.223 29.134 40.918 1.00 10.73 62 LEU A O 1
ATOM 578 N N . ASN A 1 63 ? 29.112 29.786 40.420 1.00 10.97 63 ASN A N 1
ATOM 579 C CA . ASN A 1 63 ? 29.362 31.218 40.611 1.00 11.25 63 ASN A CA 1
ATOM 580 C C . ASN A 1 63 ? 30.486 31.714 39.701 1.00 10.79 63 ASN A C 1
ATOM 581 O O . ASN A 1 63 ? 31.330 32.521 40.107 1.00 10.33 63 ASN A O 1
ATOM 586 N N . ALA A 1 64 ? 30.470 31.221 38.467 1.00 10.17 64 ALA A N 1
ATOM 587 C CA . ALA A 1 64 ? 31.500 31.555 37.492 1.00 10.09 64 ALA A CA 1
ATOM 588 C C . ALA A 1 64 ? 31.299 32.928 36.859 1.00 10.20 64 ALA A C 1
ATOM 589 O O . ALA A 1 64 ? 30.163 33.392 36.669 1.00 9.72 64 ALA A O 1
ATOM 591 N N . VAL A 1 65 ? 32.428 33.556 36.544 1.00 9.98 65 VAL A N 1
ATOM 592 C CA . VAL A 1 65 ? 32.505 34.670 35.608 1.00 10.21 65 VAL A CA 1
ATOM 593 C C . VAL A 1 65 ? 33.302 34.138 34.429 1.00 9.78 65 VAL A C 1
ATOM 594 O O . VAL A 1 65 ? 34.361 33.542 34.628 1.00 9.17 65 VAL A O 1
ATOM 598 N N . VAL A 1 66 ? 32.784 34.319 33.215 1.00 9.18 66 VAL A N 1
ATOM 599 C CA . VAL A 1 66 ? 33.481 33.850 32.023 1.00 9.01 66 VAL A CA 1
ATOM 600 C C . VAL A 1 66 ? 34.416 34.931 31.476 1.00 9.09 66 VAL A C 1
ATOM 601 O O . VAL A 1 66 ? 33.997 36.067 31.219 1.00 8.80 66 VAL A O 1
ATOM 605 N N . VAL A 1 67 ? 35.686 34.570 31.313 1.00 8.90 67 VAL A N 1
ATOM 606 C CA . VAL A 1 67 ? 36.636 35.413 30.589 1.00 9.39 67 VAL A CA 1
ATOM 607 C C . VAL A 1 67 ? 36.633 34.936 29.131 1.00 9.79 67 VAL A C 1
ATOM 608 O O . VAL A 1 67 ? 36.979 33.779 28.855 1.00 10.77 67 VAL A O 1
ATOM 612 N N . PRO A 1 68 ? 36.218 35.807 28.194 1.00 10.08 68 PRO A N 1
ATOM 613 C CA . PRO A 1 68 ? 36.126 35.370 26.803 1.00 10.62 68 PRO A CA 1
ATOM 614 C C . PRO A 1 68 ? 37.521 35.245 26.195 1.00 11.70 68 PRO A C 1
ATOM 615 O O . PRO A 1 68 ? 38.337 36.158 26.316 1.00 12.53 68 PRO A O 1
ATOM 619 N N . THR A 1 69 ? 37.806 34.090 25.607 1.00 13.06 69 THR A N 1
ATOM 620 C CA . THR A 1 69 ? 39.062 33.903 24.871 1.00 13.82 69 THR A CA 1
ATOM 621 C C . THR A 1 69 ? 38.938 34.628 23.537 1.00 14.00 69 THR A C 1
ATOM 622 O O . THR A 1 69 ? 37.861 35.110 23.184 1.00 13.84 69 THR A O 1
ATOM 626 N N . GLY A 1 70 ? 40.040 34.681 22.785 1.00 14.04 70 GLY A N 1
ATOM 627 C CA . GLY A 1 70 ? 40.050 35.272 21.450 1.00 14.76 70 GLY A CA 1
ATOM 628 C C . GLY A 1 70 ? 39.376 34.438 20.367 1.00 15.38 70 GLY A C 1
ATOM 629 O O . GLY A 1 70 ? 39.324 34.865 19.206 1.00 15.96 70 GLY A O 1
ATOM 630 N N . SER A 1 71 ? 38.880 33.249 20.720 1.00 15.41 71 SER A N 1
ATOM 631 C CA . SER A 1 71 ? 38.123 32.431 19.761 1.00 15.17 71 SER A CA 1
ATOM 632 C C . SER A 1 71 ? 36.758 32.003 20.314 1.00 15.63 71 SER A C 1
ATOM 633 O O . SER A 1 71 ? 36.129 31.066 19.810 1.00 15.64 71 SER A O 1
ATOM 636 N N . PHE A 1 72 ? 36.299 32.725 21.335 1.00 15.40 72 PHE A N 1
ATOM 637 C CA . PHE A 1 72 ? 35.079 32.383 22.067 1.00 15.70 72 PHE A CA 1
ATOM 638 C C . PHE A 1 72 ? 33.845 32.323 21.162 1.00 15.32 72 PHE A C 1
ATOM 639 O O . PHE A 1 72 ? 33.085 31.335 21.195 1.00 15.24 72 PHE A O 1
ATOM 647 N N . VAL A 1 73 ? 33.669 33.367 20.348 1.00 15.62 73 VAL A N 1
ATOM 648 C CA . VAL A 1 73 ? 32.533 33.474 19.432 1.00 15.71 73 VAL A CA 1
ATOM 649 C C . VAL A 1 73 ? 32.645 32.445 18.314 1.00 15.53 73 VAL A C 1
ATOM 650 O O . VAL A 1 73 ? 31.636 31.907 17.863 1.00 15.28 73 VAL A O 1
ATOM 654 N N . ALA A 1 74 ? 33.872 32.160 17.875 1.00 15.11 74 ALA A N 1
ATOM 655 C CA . ALA A 1 74 ? 34.076 31.168 16.822 1.00 15.31 74 ALA A CA 1
ATOM 656 C C . ALA A 1 74 ? 33.472 29.822 17.218 1.00 15.67 74 ALA A C 1
ATOM 657 O O . ALA A 1 74 ? 32.809 29.169 16.409 1.00 16.17 74 ALA A O 1
ATOM 659 N N . HIS A 1 75 ? 33.674 29.432 18.473 1.00 15.62 75 HIS A N 1
ATOM 660 C CA . HIS A 1 75 ? 33.231 28.125 18.957 1.00 16.26 75 HIS A CA 1
ATOM 661 C C . HIS A 1 75 ? 31.770 28.080 19.412 1.00 16.65 75 HIS A C 1
ATOM 662 O O . HIS A 1 75 ? 31.146 27.014 19.376 1.00 17.26 75 HIS A O 1
ATOM 669 N N . LEU A 1 76 ? 31.234 29.219 19.852 1.00 16.46 76 LEU A N 1
ATOM 670 C CA . LEU A 1 76 ? 29.878 29.265 20.412 1.00 16.79 76 LEU A CA 1
ATOM 671 C C . LEU A 1 76 ? 28.853 29.929 19.496 1.00 16.86 76 LEU A C 1
ATOM 672 O O . LEU A 1 76 ? 27.670 29.573 19.521 1.00 17.60 76 LEU A O 1
ATOM 677 N N . GLY A 1 77 ? 29.307 30.890 18.699 1.00 16.99 77 GLY A N 1
ATOM 678 C CA . GLY A 1 77 ? 28.413 31.697 17.868 1.00 17.16 77 GLY A CA 1
ATOM 679 C C . GLY A 1 77 ? 27.994 32.966 18.586 1.00 17.27 77 GLY A C 1
ATOM 680 O O . GLY A 1 77 ? 27.767 32.961 19.796 1.00 16.60 77 GLY A O 1
ATOM 681 N N . ILE A 1 78 ? 27.882 34.055 17.831 1.00 17.62 78 ILE A N 1
ATOM 682 C CA . ILE A 1 78 ? 27.581 35.376 18.396 1.00 17.99 78 ILE A CA 1
ATOM 683 C C . ILE A 1 78 ? 26.277 35.444 19.216 1.00 18.18 78 ILE A C 1
ATOM 684 O O . ILE A 1 78 ? 26.247 36.059 20.285 1.00 17.73 78 ILE A O 1
ATOM 689 N N . GLU A 1 79 ? 25.213 34.808 18.725 1.00 18.51 79 GLU A N 1
ATOM 690 C CA . GLU A 1 79 ? 23.920 34.826 19.419 1.00 19.12 79 GLU A CA 1
ATOM 691 C C . GLU A 1 79 ? 23.983 34.181 20.799 1.00 18.29 79 GLU A C 1
ATOM 692 O O . GLU A 1 79 ? 23.472 34.740 21.772 1.00 18.35 79 GLU A O 1
ATOM 698 N N . LEU A 1 80 ? 24.612 33.011 20.883 1.00 17.16 80 LEU A N 1
ATOM 699 C CA . LEU A 1 80 ? 24.737 32.312 22.152 1.00 16.67 80 LEU A CA 1
ATOM 700 C C . LEU A 1 80 ? 25.508 33.177 23.145 1.00 15.86 80 LEU A C 1
ATOM 701 O O . LEU A 1 80 ? 25.090 33.326 24.291 1.00 15.70 80 LEU A O 1
ATOM 706 N N . VAL A 1 81 ? 26.608 33.772 22.688 1.00 15.28 81 VAL A N 1
ATOM 707 C CA . VAL A 1 81 ? 27.426 34.628 23.553 1.00 14.74 81 VAL A CA 1
ATOM 708 C C . VAL A 1 81 ? 26.672 35.886 23.999 1.00 14.90 81 VAL A C 1
ATOM 709 O O . VAL A 1 81 ? 26.669 36.219 25.177 1.00 14.75 81 VAL A O 1
ATOM 713 N N . GLU A 1 82 ? 26.003 36.566 23.070 1.00 15.30 82 GLU A N 1
ATOM 714 C CA . GLU A 1 82 ? 25.268 37.784 23.426 1.00 15.99 82 GLU A CA 1
ATOM 715 C C . GLU A 1 82 ? 24.169 37.525 24.447 1.00 16.46 82 GLU A C 1
ATOM 716 O O . GLU A 1 82 ? 23.894 38.367 25.302 1.00 17.09 82 GLU A O 1
ATOM 722 N N . ASN A 1 83 ? 23.550 36.354 24.359 1.00 16.42 83 ASN A N 1
ATOM 723 C CA . ASN A 1 83 ? 22.433 36.028 25.231 1.00 16.89 83 ASN A CA 1
ATOM 724 C C . ASN A 1 83 ? 22.802 35.193 26.460 1.00 16.22 83 ASN A C 1
ATOM 725 O O . ASN A 1 83 ? 21.927 34.795 27.234 1.00 15.91 83 ASN A O 1
ATOM 730 N N . MET A 1 84 ? 24.094 34.942 26.659 1.00 15.57 84 MET A N 1
ATOM 731 C CA . MET A 1 84 ? 24.511 34.103 27.786 1.00 14.99 84 MET A CA 1
ATOM 732 C C . MET A 1 84 ? 24.120 34.722 29.132 1.00 14.65 84 MET A C 1
ATOM 733 O O . MET A 1 84 ? 24.182 35.945 29.304 1.00 15.05 84 MET A O 1
ATOM 738 N N . LYS A 1 85 ? 23.689 33.874 30.066 1.00 13.84 85 LYS A N 1
ATOM 739 C CA . LYS A 1 85 ? 23.267 34.322 31.397 1.00 13.79 85 LYS A CA 1
ATOM 740 C C . LYS A 1 85 ? 24.411 34.368 32.406 1.00 12.85 85 LYS A C 1
ATOM 741 O O . LYS A 1 85 ? 24.309 35.012 33.454 1.00 13.21 85 LYS A O 1
ATOM 747 N N . VAL A 1 86 ? 25.491 33.658 32.107 1.00 11.98 86 VAL A N 1
ATOM 748 C CA . VAL A 1 86 ? 26.675 33.690 32.959 1.00 11.26 86 VAL A CA 1
ATOM 749 C C . VAL A 1 86 ? 27.385 35.041 32.753 1.00 10.77 86 VAL A C 1
ATOM 750 O O . VAL A 1 86 ? 27.546 35.477 31.609 1.00 10.83 86 VAL A O 1
ATOM 754 N N . PRO A 1 87 ? 27.760 35.730 33.853 1.00 10.78 87 PRO A N 1
ATOM 755 C CA . PRO A 1 87 ? 28.453 37.017 33.715 1.00 10.47 87 PRO A CA 1
ATOM 756 C C . PRO A 1 87 ? 29.714 36.907 32.866 1.00 10.24 87 PRO A C 1
ATOM 757 O O . PRO A 1 87 ? 30.427 35.901 32.921 1.00 10.53 87 PRO A O 1
ATOM 761 N N . TYR A 1 88 ? 29.956 37.946 32.080 1.00 9.84 88 TYR A N 1
ATOM 762 C CA . TYR A 1 88 ? 30.989 37.953 31.045 1.00 9.56 88 TYR A CA 1
ATOM 763 C C . TYR A 1 88 ? 31.944 39.099 31.341 1.00 9.21 88 TYR A C 1
ATOM 764 O O . TYR A 1 88 ? 31.514 40.243 31.534 1.00 8.92 88 TYR A O 1
ATOM 773 N N . PHE A 1 89 ? 33.240 38.793 31.399 1.00 8.95 89 PHE A N 1
ATOM 774 C CA . PHE A 1 89 ? 34.232 39.826 31.668 1.00 8.84 89 PHE A CA 1
ATOM 775 C C . PHE A 1 89 ? 34.557 40.623 30.405 1.00 8.90 89 PHE A C 1
ATOM 776 O O . PHE A 1 89 ? 35.211 40.127 29.474 1.00 8.73 89 PHE A O 1
ATOM 784 N N . GLY A 1 90 ? 34.127 41.878 30.407 1.00 8.64 90 GLY A N 1
ATOM 785 C CA . GLY A 1 90 ? 34.232 42.732 29.235 1.00 8.60 90 GLY A CA 1
ATOM 786 C C . GLY A 1 90 ? 32.846 43.171 28.805 1.00 8.73 90 GLY A C 1
ATOM 787 O O . GLY A 1 90 ? 31.850 42.857 29.462 1.00 9.04 90 GLY A O 1
ATOM 788 N N . ASN A 1 91 ? 32.793 43.916 27.708 1.00 8.81 91 ASN A N 1
ATOM 789 C CA . ASN A 1 91 ? 31.530 44.418 27.168 1.00 9.19 91 ASN A CA 1
ATOM 790 C C . ASN A 1 91 ? 31.093 43.574 25.973 1.00 9.29 91 ASN A C 1
ATOM 791 O O . ASN A 1 91 ? 31.733 43.610 24.922 1.00 9.37 91 ASN A O 1
ATOM 796 N N A LYS A 1 92 ? 30.008 42.815 26.130 0.50 9.51 92 LYS A N 1
ATOM 797 N N B LYS A 1 92 ? 30.005 42.822 26.156 0.50 9.67 92 LYS A N 1
ATOM 798 C CA A LYS A 1 92 ? 29.530 41.930 25.059 0.50 10.03 92 LYS A CA 1
ATOM 799 C CA B LYS A 1 92 ? 29.419 41.970 25.113 0.50 10.37 92 LYS A CA 1
ATOM 800 C C A LYS A 1 92 ? 29.130 42.683 23.783 0.50 10.29 92 LYS A C 1
ATOM 801 C C B LYS A 1 92 ? 29.206 42.710 23.801 0.50 10.45 92 LYS A C 1
ATOM 802 O O A LYS A 1 92 ? 29.117 42.095 22.697 0.50 10.21 92 LYS A O 1
ATOM 803 O O B LYS A 1 92 ? 29.373 42.142 22.720 0.50 10.34 92 LYS A O 1
ATOM 814 N N . ARG A 1 93 ? 28.811 43.974 23.915 1.00 10.75 93 ARG A N 1
ATOM 815 C CA . ARG A 1 93 ? 28.461 44.805 22.756 1.00 11.26 93 ARG A CA 1
ATOM 816 C C . ARG A 1 93 ? 29.607 44.953 21.766 1.00 11.02 93 ARG A C 1
ATOM 817 O O . ARG A 1 93 ? 29.389 45.144 20.573 1.00 11.51 93 ARG A O 1
ATOM 825 N N . VAL A 1 94 ? 30.835 44.847 22.269 1.00 10.31 94 VAL A N 1
ATOM 826 C CA . VAL A 1 94 ? 32.022 44.997 21.435 1.00 10.61 94 VAL A CA 1
ATOM 827 C C . VAL A 1 94 ? 32.113 43.917 20.344 1.00 10.11 94 VAL A C 1
ATOM 828 O O . VAL A 1 94 ? 32.691 44.143 19.282 1.00 9.95 94 VAL A O 1
ATOM 832 N N . LEU A 1 95 ? 31.517 42.752 20.594 1.00 10.53 95 LEU A N 1
ATOM 833 C CA . LEU A 1 95 ? 31.670 41.614 19.681 1.00 10.98 95 LEU A CA 1
ATOM 834 C C . LEU A 1 95 ? 31.239 41.939 18.247 1.00 11.41 95 LEU A C 1
ATOM 835 O O . LEU A 1 95 ? 31.932 41.594 17.293 1.00 11.59 95 LEU A O 1
ATOM 840 N N . ARG A 1 96 ? 30.109 42.622 18.100 1.00 11.56 96 ARG A N 1
ATOM 841 C CA . ARG A 1 96 ? 29.651 43.014 16.766 1.00 11.96 96 ARG A CA 1
ATOM 842 C C . ARG A 1 96 ? 30.540 44.094 16.160 1.00 11.64 96 ARG A C 1
ATOM 843 O O . ARG A 1 96 ? 30.849 44.046 14.971 1.00 12.00 96 ARG A O 1
ATOM 851 N N . TRP A 1 97 ? 30.960 45.051 16.986 1.00 11.63 97 TRP A N 1
ATOM 852 C CA . TRP A 1 97 ? 31.776 46.172 16.519 1.00 11.57 97 TRP A CA 1
ATOM 853 C C . TRP A 1 97 ? 33.168 45.765 16.034 1.00 12.02 97 TRP A C 1
ATOM 854 O O . TRP A 1 97 ? 33.736 46.412 15.148 1.00 11.97 97 TRP A O 1
ATOM 865 N N . GLU A 1 98 ? 33.722 44.701 16.613 1.00 12.24 98 GLU A N 1
ATOM 866 C CA . GLU A 1 98 ? 35.035 44.210 16.193 1.00 13.20 98 GLU A CA 1
ATOM 867 C C . GLU A 1 98 ? 34.979 43.262 14.986 1.00 14.04 98 GLU A C 1
ATOM 868 O O . GLU A 1 98 ? 36.005 43.027 14.337 1.00 14.35 98 GLU A O 1
ATOM 874 N N A SER A 1 99 ? 33.791 42.745 14.669 0.70 14.31 99 SER A N 1
ATOM 875 N N B SER A 1 99 ? 33.793 42.722 14.710 0.30 14.49 99 SER A N 1
ATOM 876 C CA A SER A 1 99 ? 33.651 41.653 13.696 0.70 14.86 99 SER A CA 1
ATOM 877 C CA B SER A 1 99 ? 33.611 41.720 13.666 0.30 15.10 99 SER A CA 1
ATOM 878 C C A SER A 1 99 ? 33.000 42.061 12.378 0.70 15.55 99 SER A C 1
ATOM 879 C C B SER A 1 99 ? 33.127 42.363 12.376 0.30 15.58 99 SER A C 1
ATOM 880 O O A SER A 1 99 ? 33.348 41.524 11.322 0.70 15.88 99 SER A O 1
ATOM 881 O O B SER A 1 99 ? 33.847 42.398 11.375 0.30 15.67 99 SER A O 1
ATOM 886 N N A ASP A 1 100 ? 32.045 42.983 12.454 0.70 15.78 100 ASP A N 1
ATOM 887 N N B ASP A 1 100 ? 31.902 42.873 12.400 0.30 16.01 100 ASP A N 1
ATOM 888 C CA A ASP A 1 100 ? 31.380 43.527 11.269 0.70 16.53 100 ASP A CA 1
ATOM 889 C CA B ASP A 1 100 ? 31.349 43.504 11.214 0.30 16.58 100 ASP A CA 1
ATOM 890 C C A ASP A 1 100 ? 32.325 44.530 10.610 0.70 16.94 100 ASP A C 1
ATOM 891 C C B ASP A 1 100 ? 32.369 44.470 10.626 0.30 17.04 100 ASP A C 1
ATOM 892 O O A ASP A 1 100 ? 32.734 45.507 11.243 0.70 16.69 100 ASP A O 1
ATOM 893 O O B ASP A 1 100 ? 32.869 45.360 11.318 0.30 16.94 100 ASP A O 1
ATOM 902 N N . ARG A 1 101 ? 32.668 44.276 9.344 1.00 17.54 101 ARG A N 1
ATOM 903 C CA . ARG A 1 101 ? 33.661 45.086 8.614 1.00 18.67 101 ARG A CA 1
ATOM 904 C C . ARG A 1 101 ? 33.342 46.580 8.645 1.00 18.37 101 ARG A C 1
ATOM 905 O O . ARG A 1 101 ? 34.229 47.406 8.865 1.00 18.52 101 ARG A O 1
ATOM 913 N N . ASN A 1 102 ? 32.073 46.913 8.439 1.00 18.01 102 ASN A N 1
ATOM 914 C CA . ASN A 1 102 ? 31.629 48.303 8.444 1.00 17.77 102 ASN A CA 1
ATOM 915 C C . ASN A 1 102 ? 31.664 48.959 9.821 1.00 16.54 102 ASN A C 1
ATOM 916 O O . ASN A 1 102 ? 32.074 50.112 9.943 1.00 16.35 102 ASN A O 1
ATOM 921 N N . LEU A 1 103 ? 31.252 48.221 10.854 1.00 15.00 103 LEU A N 1
ATOM 922 C CA . LEU A 1 103 ? 31.313 48.732 12.220 1.00 13.75 103 LEU A CA 1
ATOM 923 C C . LEU A 1 103 ? 32.760 48.909 12.671 1.00 13.15 103 LEU A C 1
ATOM 924 O O . LEU A 1 103 ? 33.097 49.909 13.303 1.00 12.58 103 LEU A O 1
ATOM 929 N N . GLU A 1 104 ? 33.600 47.933 12.335 1.00 13.15 104 GLU A N 1
ATOM 930 C CA . GLU A 1 104 ? 35.026 47.993 12.662 1.00 13.12 104 GLU A CA 1
ATOM 931 C C . GLU A 1 104 ? 35.677 49.218 12.021 1.00 13.19 104 GLU A C 1
ATOM 932 O O . GLU A 1 104 ? 36.419 49.937 12.683 1.00 12.78 104 GLU A O 1
ATOM 938 N N A ARG A 1 105 ? 35.380 49.448 10.742 0.35 13.29 105 ARG A N 1
ATOM 939 N N B ARG A 1 105 ? 35.395 49.441 10.736 0.35 13.22 105 ARG A N 1
ATOM 940 N N C ARG A 1 105 ? 35.383 49.446 10.742 0.30 13.17 105 ARG A N 1
ATOM 941 C CA A ARG A 1 105 ? 35.898 50.605 10.009 0.35 13.62 105 ARG A CA 1
ATOM 942 C CA B ARG A 1 105 ? 35.897 50.615 10.014 0.35 13.48 105 ARG A CA 1
ATOM 943 C CA C ARG A 1 105 ? 35.895 50.603 10.009 0.30 13.38 105 ARG A CA 1
ATOM 944 C C A ARG A 1 105 ? 35.446 51.924 10.645 0.35 13.35 105 ARG A C 1
ATOM 945 C C B ARG A 1 105 ? 35.455 51.917 10.679 0.35 13.27 105 ARG A C 1
ATOM 946 C C C ARG A 1 105 ? 35.443 51.925 10.641 0.30 13.21 105 ARG A C 1
ATOM 947 O O A ARG A 1 105 ? 36.241 52.855 10.784 0.35 13.46 105 ARG A O 1
ATOM 948 O O B ARG A 1 105 ? 36.263 52.828 10.870 0.35 13.36 105 ARG A O 1
ATOM 949 O O C ARG A 1 105 ? 36.239 52.857 10.777 0.30 13.32 105 ARG A O 1
ATOM 971 N N . LYS A 1 106 ? 34.173 51.991 11.037 1.00 13.18 106 LYS A N 1
ATOM 972 C CA . LYS A 1 106 ? 33.610 53.172 11.710 1.00 12.91 106 LYS A CA 1
ATOM 973 C C . LYS A 1 106 ? 34.310 53.457 13.050 1.00 12.60 106 LYS A C 1
ATOM 974 O O . LYS A 1 106 ? 34.637 54.608 13.360 1.00 12.76 106 LYS A O 1
ATOM 980 N N . TRP A 1 107 ? 34.541 52.395 13.818 1.00 11.85 107 TRP A N 1
ATOM 981 C CA . TRP A 1 107 ? 35.232 52.489 15.108 1.00 11.42 107 TRP A CA 1
ATOM 982 C C . TRP A 1 107 ? 36.646 53.050 14.919 1.00 11.03 107 TRP A C 1
ATOM 983 O O . TRP A 1 107 ? 37.035 54.012 15.589 1.00 10.79 107 TRP A O 1
ATOM 994 N N A LEU A 1 108 ? 37.398 52.448 14.001 0.70 11.14 108 LEU A N 1
ATOM 995 N N B LEU A 1 108 ? 37.398 52.457 13.993 0.30 11.40 108 LEU A N 1
ATOM 996 C CA A LEU A 1 108 ? 38.785 52.841 13.764 0.70 11.55 108 LEU A CA 1
ATOM 997 C CA B LEU A 1 108 ? 38.793 52.841 13.753 0.30 11.84 108 LEU A CA 1
ATOM 998 C C A LEU A 1 108 ? 38.885 54.273 13.234 0.70 11.81 108 LEU A C 1
ATOM 999 C C B LEU A 1 108 ? 38.932 54.243 13.158 0.30 12.05 108 LEU A C 1
ATOM 1000 O O A LEU A 1 108 ? 39.795 55.013 13.607 0.70 11.94 108 LEU A O 1
ATOM 1001 O O B LEU A 1 108 ? 39.927 54.928 13.399 0.30 12.16 108 LEU A O 1
ATOM 1010 N N . LYS A 1 109 ? 37.929 54.661 12.388 1.00 12.40 109 LYS A N 1
ATOM 1011 C CA . LYS A 1 109 ? 37.880 56.024 11.853 1.00 12.77 109 LYS A CA 1
ATOM 1012 C C . LYS A 1 109 ? 37.612 57.036 12.968 1.00 12.74 109 LYS A C 1
ATOM 1013 O O . LYS A 1 109 ? 38.299 58.057 13.058 1.00 12.88 109 LYS A O 1
ATOM 1019 N N . LYS A 1 110 ? 36.645 56.732 13.833 1.00 12.70 110 LYS A N 1
ATOM 1020 C CA . LYS A 1 110 ? 36.321 57.594 14.970 1.00 13.00 110 LYS A CA 1
ATOM 1021 C C . LYS A 1 110 ? 37.527 57.747 15.905 1.00 12.71 110 LYS A C 1
ATOM 1022 O O . LYS A 1 110 ? 37.768 58.824 16.467 1.00 13.06 110 LYS A O 1
ATOM 1028 N N . ALA A 1 111 ? 38.278 56.661 16.051 1.00 12.25 111 ALA A N 1
ATOM 1029 C CA . ALA A 1 111 ? 39.454 56.626 16.919 1.00 12.01 111 ALA A CA 1
ATOM 1030 C C . ALA A 1 111 ? 40.702 57.216 16.250 1.00 12.49 111 ALA A C 1
ATOM 1031 O O . ALA A 1 111 ? 41.789 57.182 16.827 1.00 12.88 111 ALA A O 1
ATOM 1033 N N . GLY A 1 112 ? 40.551 57.739 15.033 1.00 11.95 112 GLY A N 1
ATOM 1034 C CA . GLY A 1 112 ? 41.680 58.326 14.305 1.00 11.66 112 GLY A CA 1
ATOM 1035 C C . GLY A 1 112 ? 42.851 57.373 14.137 1.00 11.77 112 GLY A C 1
ATOM 1036 O O . GLY A 1 112 ? 44.005 57.753 14.344 1.00 12.34 112 GLY A O 1
ATOM 1037 N N . ILE A 1 113 ? 42.543 56.131 13.779 1.00 11.08 113 ILE A N 1
ATOM 1038 C CA . ILE A 1 113 ? 43.554 55.103 13.548 1.00 11.72 113 ILE A CA 1
ATOM 1039 C C . ILE A 1 113 ? 43.849 55.009 12.050 1.00 11.44 113 ILE A C 1
ATOM 1040 O O . ILE A 1 113 ? 42.932 54.869 11.236 1.00 11.85 113 ILE A O 1
ATOM 1045 N N . ARG A 1 114 ? 45.127 55.075 11.696 1.00 11.19 114 ARG A N 1
ATOM 1046 C CA . ARG A 1 114 ? 45.546 54.896 10.310 1.00 11.46 114 ARG A CA 1
ATOM 1047 C C . ARG A 1 114 ? 45.227 53.480 9.816 1.00 11.19 114 ARG A C 1
ATOM 1048 O O . ARG A 1 114 ? 45.660 52.492 10.416 1.00 10.70 114 ARG A O 1
ATOM 1056 N N . VAL A 1 115 ? 44.456 53.401 8.729 1.00 10.75 115 VAL A N 1
ATOM 1057 C CA . VAL A 1 115 ? 44.026 52.136 8.124 1.00 11.36 115 VAL A CA 1
ATOM 1058 C C . VAL A 1 115 ? 44.204 52.225 6.598 1.00 11.26 115 VAL A C 1
ATOM 1059 O O . VAL A 1 115 ? 44.282 53.336 6.068 1.00 11.70 115 VAL A O 1
ATOM 1063 N N . PRO A 1 116 ? 44.280 51.073 5.891 1.00 11.41 116 PRO A N 1
ATOM 1064 C CA . PRO A 1 116 ? 44.349 51.139 4.418 1.00 11.79 116 PRO A CA 1
ATOM 1065 C C . PRO A 1 116 ? 43.105 51.803 3.811 1.00 12.48 116 PRO A C 1
ATOM 1066 O O . PRO A 1 116 ? 41.982 51.483 4.201 1.00 12.30 116 PRO A O 1
ATOM 1070 N N . GLU A 1 117 ? 43.314 52.729 2.880 1.00 13.48 117 GLU A N 1
ATOM 1071 C CA . GLU A 1 117 ? 42.206 53.364 2.167 1.00 14.97 117 GLU A CA 1
ATOM 1072 C C . GLU A 1 117 ? 41.461 52.305 1.351 1.00 15.21 117 GLU A C 1
ATOM 1073 O O . GLU A 1 117 ? 42.085 51.426 0.758 1.00 15.16 117 GLU A O 1
ATOM 1079 N N . VAL A 1 118 ? 40.132 52.368 1.356 1.00 15.97 118 VAL A N 1
ATOM 1080 C CA . VAL A 1 118 ? 39.311 51.458 0.555 1.00 16.87 118 VAL A CA 1
ATOM 1081 C C . VAL A 1 118 ? 38.878 52.181 -0.721 1.00 17.67 118 VAL A C 1
ATOM 1082 O O . VAL A 1 118 ? 38.470 53.344 -0.667 1.00 17.64 118 VAL A O 1
ATOM 1086 N N . TYR A 1 119 ? 38.984 51.490 -1.856 1.00 18.24 119 TYR A N 1
ATOM 1087 C CA . TYR A 1 119 ? 38.551 52.027 -3.151 1.00 19.25 119 TYR A CA 1
ATOM 1088 C C . TYR A 1 119 ? 37.260 51.354 -3.592 1.00 20.07 119 TYR A C 1
ATOM 1089 O O . TYR A 1 119 ? 37.195 50.131 -3.699 1.00 20.59 119 TYR A O 1
ATOM 1098 N N . GLU A 1 120 ? 36.230 52.152 -3.855 1.00 20.75 120 GLU A N 1
ATOM 1099 C CA . GLU A 1 120 ? 34.960 51.598 -4.311 1.00 21.63 120 GLU A CA 1
ATOM 1100 C C . GLU A 1 120 ? 34.955 51.396 -5.825 1.00 21.37 120 GLU A C 1
ATOM 1101 O O . GLU A 1 120 ? 34.250 50.527 -6.344 1.00 22.24 120 GLU A O 1
ATOM 1107 N N . ASP A 1 121 ? 35.761 52.192 -6.518 1.00 20.63 121 ASP A N 1
ATOM 1108 C CA . ASP A 1 121 ? 35.841 52.159 -7.972 1.00 20.32 121 ASP A CA 1
ATOM 1109 C C . ASP A 1 121 ? 37.282 51.931 -8.416 1.00 19.96 121 ASP A C 1
ATOM 1110 O O . ASP A 1 121 ? 38.158 52.729 -8.084 1.00 19.38 121 ASP A O 1
ATOM 1115 N N . PRO A 1 122 ? 37.530 50.844 -9.180 1.00 19.83 122 PRO A N 1
ATOM 1116 C CA . PRO A 1 122 ? 38.872 50.545 -9.685 1.00 19.88 122 PRO A CA 1
ATOM 1117 C C . PRO A 1 122 ? 39.457 51.682 -10.516 1.00 19.81 122 PRO A C 1
ATOM 1118 O O . PRO A 1 122 ? 40.672 51.861 -10.562 1.00 19.22 122 PRO A O 1
ATOM 1122 N N . ASP A 1 123 ? 38.594 52.453 -11.171 1.00 19.98 123 ASP A N 1
ATOM 1123 C CA . ASP A 1 123 ? 39.068 53.552 -11.999 1.00 20.59 123 ASP A CA 1
ATOM 1124 C C . ASP A 1 123 ? 39.654 54.712 -11.175 1.00 20.81 123 ASP A C 1
ATOM 1125 O O . ASP A 1 123 ? 40.272 55.622 -11.734 1.00 21.09 123 ASP A O 1
ATOM 1130 N N . ASP A 1 124 ? 39.498 54.639 -9.850 1.00 21.16 124 ASP A N 1
ATOM 1131 C CA . ASP A 1 124 ? 40.063 55.616 -8.909 1.00 21.50 124 ASP A CA 1
ATOM 1132 C C . ASP A 1 124 ? 41.464 55.251 -8.368 1.00 21.61 124 ASP A C 1
ATOM 1133 O O . ASP A 1 124 ? 42.061 56.028 -7.614 1.00 21.60 124 ASP A O 1
ATOM 1138 N N . ILE A 1 125 ? 41.983 54.079 -8.740 1.00 21.44 125 ILE A N 1
ATOM 1139 C CA . ILE A 1 125 ? 43.303 53.630 -8.258 1.00 21.31 125 ILE A CA 1
ATOM 1140 C C . ILE A 1 125 ? 44.413 54.574 -8.738 1.00 21.80 125 ILE A C 1
ATOM 1141 O O . ILE A 1 125 ? 44.573 54.792 -9.940 1.00 21.79 125 ILE A O 1
ATOM 1146 N N . GLU A 1 126 ? 45.172 55.130 -7.796 1.00 22.22 126 GLU A N 1
ATOM 1147 C CA . GLU A 1 126 ? 46.251 56.066 -8.130 1.00 22.74 126 GLU A CA 1
ATOM 1148 C C . GLU A 1 126 ? 47.588 55.676 -7.484 1.00 22.46 126 GLU A C 1
ATOM 1149 O O . GLU A 1 126 ? 48.623 56.304 -7.742 1.00 23.05 126 GLU A O 1
ATOM 1155 N N . LYS A 1 127 ? 47.544 54.634 -6.653 1.00 21.67 127 LYS A N 1
ATOM 1156 C CA . LYS A 1 127 ? 48.722 54.048 -6.004 1.00 20.66 127 LYS A CA 1
ATOM 1157 C C . LYS A 1 127 ? 48.484 52.536 -5.904 1.00 19.22 127 LYS A C 1
ATOM 1158 O O . LYS A 1 127 ? 47.337 52.096 -5.996 1.00 18.73 127 LYS A O 1
ATOM 1164 N N . PRO A 1 128 ? 49.554 51.731 -5.716 1.00 17.85 128 PRO A N 1
ATOM 1165 C CA . PRO A 1 128 ? 49.333 50.280 -5.671 1.00 16.72 128 PRO A CA 1
ATOM 1166 C C . PRO A 1 128 ? 48.256 49.840 -4.680 1.00 15.88 128 PRO A C 1
ATOM 1167 O O . PRO A 1 128 ? 48.190 50.340 -3.553 1.00 14.92 128 PRO A O 1
ATOM 1171 N N . VAL A 1 129 ? 47.415 48.914 -5.130 1.00 14.50 129 VAL A N 1
ATOM 1172 C CA . VAL A 1 129 ? 46.340 48.371 -4.314 1.00 13.71 129 VAL A CA 1
ATOM 1173 C C . VAL A 1 129 ? 46.422 46.861 -4.228 1.00 13.70 129 VAL A C 1
ATOM 1174 O O . VAL A 1 129 ? 47.013 46.208 -5.089 1.00 13.12 129 VAL A O 1
ATOM 1178 N N . ILE A 1 130 ? 45.840 46.316 -3.165 1.00 13.29 130 ILE A N 1
ATOM 1179 C CA . ILE A 1 130 ? 45.624 44.888 -3.063 1.00 14.00 130 ILE A CA 1
ATOM 1180 C C . ILE A 1 130 ? 44.160 44.597 -3.405 1.00 14.58 130 ILE A C 1
ATOM 1181 O O . ILE A 1 130 ? 43.242 45.279 -2.924 1.00 14.56 130 ILE A O 1
ATOM 1186 N N . VAL A 1 131 ? 43.963 43.610 -4.271 1.00 15.33 131 VAL A N 1
ATOM 1187 C CA . VAL A 1 131 ? 42.635 43.206 -4.706 1.00 16.44 131 VAL A CA 1
ATOM 1188 C C . VAL A 1 131 ? 42.304 41.885 -4.028 1.00 17.28 131 VAL A C 1
ATOM 1189 O O . VAL A 1 131 ? 43.077 40.929 -4.113 1.00 16.97 131 VAL A O 1
ATOM 1193 N N . LYS A 1 132 ? 41.156 41.852 -3.358 1.00 18.46 132 LYS A N 1
ATOM 1194 C CA . LYS A 1 132 ? 40.720 40.689 -2.593 1.00 20.10 132 LYS A CA 1
ATOM 1195 C C . LYS A 1 132 ? 39.425 40.115 -3.173 1.00 21.63 132 LYS A C 1
ATOM 1196 O O . LYS A 1 132 ? 38.334 40.586 -2.837 1.00 21.73 132 LYS A O 1
ATOM 1202 N N . PRO A 1 133 ? 39.541 39.114 -4.070 1.00 23.49 133 PRO A N 1
ATOM 1203 C CA . PRO A 1 133 ? 38.355 38.441 -4.606 1.00 25.21 133 PRO A CA 1
ATOM 1204 C C . PRO A 1 133 ? 37.726 37.531 -3.555 1.00 26.83 133 PRO A C 1
ATOM 1205 O O . PRO A 1 133 ? 38.446 36.930 -2.752 1.00 27.45 133 PRO A O 1
ATOM 1209 N N . HIS A 1 134 ? 36.397 37.438 -3.555 1.00 28.68 134 HIS A N 1
ATOM 1210 C CA . HIS A 1 134 ? 35.687 36.546 -2.629 1.00 30.15 134 HIS A CA 1
ATOM 1211 C C . HIS A 1 134 ? 35.070 35.369 -3.376 1.00 30.44 134 HIS A C 1
ATOM 1212 O O . HIS A 1 134 ? 34.474 35.544 -4.442 1.00 31.10 134 HIS A O 1
ATOM 1219 N N . GLY A 1 139 ? 42.895 35.180 2.156 1.00 31.87 139 GLY A N 1
ATOM 1220 C CA . GLY A 1 139 ? 44.030 35.326 1.251 1.00 31.49 139 GLY A CA 1
ATOM 1221 C C . GLY A 1 139 ? 43.801 34.761 -0.140 1.00 31.48 139 GLY A C 1
ATOM 1222 O O . GLY A 1 139 ? 44.639 34.938 -1.031 1.00 31.72 139 GLY A O 1
ATOM 1223 N N . LYS A 1 140 ? 42.662 34.098 -0.342 1.00 31.06 140 LYS A N 1
ATOM 1224 C CA . LYS A 1 140 ? 42.411 33.367 -1.586 1.00 30.54 140 LYS A CA 1
ATOM 1225 C C . LYS A 1 140 ? 42.386 34.263 -2.832 1.00 29.51 140 LYS A C 1
ATOM 1226 O O . LYS A 1 140 ? 41.492 35.107 -3.002 1.00 29.65 140 LYS A O 1
ATOM 1232 N N . GLY A 1 141 ? 43.395 34.067 -3.681 1.00 27.99 141 GLY A N 1
ATOM 1233 C CA . GLY A 1 141 ? 43.510 34.757 -4.959 1.00 26.23 141 GLY A CA 1
ATOM 1234 C C . GLY A 1 141 ? 43.847 36.239 -4.900 1.00 24.60 141 GLY A C 1
ATOM 1235 O O . GLY A 1 141 ? 43.605 36.954 -5.870 1.00 24.92 141 GLY A O 1
ATOM 1236 N N . TYR A 1 142 ? 44.409 36.706 -3.783 1.00 23.10 142 TYR A N 1
ATOM 1237 C CA . TYR A 1 142 ? 44.786 38.123 -3.651 1.00 21.44 142 TYR A CA 1
ATOM 1238 C C . TYR A 1 142 ? 45.892 38.483 -4.645 1.00 20.39 142 TYR A C 1
ATOM 1239 O O . TYR A 1 142 ? 46.823 37.702 -4.862 1.00 19.97 142 TYR A O 1
ATOM 1248 N N . PHE A 1 143 ? 45.783 39.664 -5.246 1.00 18.83 143 PHE A N 1
ATOM 1249 C CA . PHE A 1 143 ? 46.827 40.180 -6.128 1.00 17.77 143 PHE A CA 1
ATOM 1250 C C . PHE A 1 143 ? 46.937 41.696 -6.040 1.00 16.97 143 PHE A C 1
ATOM 1251 O O . PHE A 1 143 ? 46.015 42.367 -5.571 1.00 16.88 143 PHE A O 1
ATOM 1259 N N . LEU A 1 144 ? 48.071 42.222 -6.488 1.00 16.07 144 LEU A N 1
ATOM 1260 C CA . LEU A 1 144 ? 48.300 43.658 -6.505 1.00 15.61 144 LEU A CA 1
ATOM 1261 C C . LEU A 1 144 ? 47.968 44.249 -7.868 1.00 15.63 144 LEU A C 1
ATOM 1262 O O . LEU A 1 144 ? 48.104 43.575 -8.895 1.00 15.30 144 LEU A O 1
ATOM 1267 N N . ALA A 1 145 ? 47.535 45.508 -7.860 1.00 15.72 145 ALA A N 1
ATOM 1268 C CA . ALA A 1 145 ? 47.361 46.289 -9.088 1.00 16.44 145 ALA A CA 1
ATOM 1269 C C . ALA A 1 145 ? 48.009 47.673 -8.939 1.00 17.03 145 ALA A C 1
ATOM 1270 O O . ALA A 1 145 ? 47.924 48.291 -7.876 1.00 16.79 145 ALA A O 1
ATOM 1272 N N A LYS A 1 146 ? 48.651 48.147 -10.005 0.50 17.49 146 LYS A N 1
ATOM 1273 N N B LYS A 1 146 ? 48.627 48.149 -10.020 0.50 17.34 146 LYS A N 1
ATOM 1274 C CA A LYS A 1 146 ? 49.374 49.425 -9.981 0.50 18.25 146 LYS A CA 1
ATOM 1275 C CA B LYS A 1 146 ? 49.395 49.402 -10.020 0.50 17.97 146 LYS A CA 1
ATOM 1276 C C A LYS A 1 146 ? 48.466 50.618 -10.257 0.50 18.72 146 LYS A C 1
ATOM 1277 C C B LYS A 1 146 ? 48.546 50.630 -10.344 0.50 18.53 146 LYS A C 1
ATOM 1278 O O A LYS A 1 146 ? 48.616 51.684 -9.649 0.50 18.90 146 LYS A O 1
ATOM 1279 O O B LYS A 1 146 ? 48.817 51.731 -9.852 0.50 18.60 146 LYS A O 1
ATOM 1290 N N . ASP A 1 147 ? 47.539 50.430 -11.194 1.00 18.86 147 ASP A N 1
ATOM 1291 C CA . ASP A 1 147 ? 46.695 51.509 -11.708 1.00 19.66 147 ASP A CA 1
ATOM 1292 C C . ASP A 1 147 ? 45.442 50.887 -12.335 1.00 19.62 147 ASP A C 1
ATOM 1293 O O . ASP A 1 147 ? 45.334 49.657 -12.382 1.00 19.19 147 ASP A O 1
ATOM 1298 N N . PRO A 1 148 ? 44.488 51.720 -12.805 1.00 20.02 148 PRO A N 1
ATOM 1299 C CA . PRO A 1 148 ? 43.268 51.177 -13.407 1.00 20.10 148 PRO A CA 1
ATOM 1300 C C . PRO A 1 148 ? 43.516 50.207 -14.567 1.00 20.22 148 PRO A C 1
ATOM 1301 O O . PRO A 1 148 ? 42.884 49.152 -14.617 1.00 20.01 148 PRO A O 1
ATOM 1305 N N . GLU A 1 149 ? 44.432 50.555 -15.473 1.00 20.40 149 GLU A N 1
ATOM 1306 C CA . GLU A 1 149 ? 44.724 49.724 -16.647 1.00 20.73 149 GLU A CA 1
ATOM 1307 C C . GLU A 1 149 ? 45.254 48.356 -16.232 1.00 20.11 149 GLU A C 1
ATOM 1308 O O . GLU A 1 149 ? 44.820 47.328 -16.752 1.00 19.93 149 GLU A O 1
ATOM 1314 N N . ASP A 1 150 ? 46.185 48.361 -15.280 1.00 19.61 150 ASP A N 1
ATOM 1315 C CA . ASP A 1 150 ? 46.753 47.139 -14.722 1.00 19.15 150 ASP A CA 1
ATOM 1316 C C . ASP A 1 150 ? 45.676 46.307 -14.032 1.00 18.71 150 ASP A C 1
ATOM 1317 O O . ASP A 1 150 ? 45.626 45.080 -14.183 1.00 18.53 150 ASP A O 1
ATOM 1322 N N . PHE A 1 151 ? 44.808 46.982 -13.281 1.00 18.25 151 PHE A N 1
ATOM 1323 C CA . PHE A 1 151 ? 43.710 46.307 -12.606 1.00 17.99 151 PHE A CA 1
ATOM 1324 C C . PHE A 1 151 ? 42.809 45.560 -13.591 1.00 17.85 151 PHE A C 1
ATOM 1325 O O . PHE A 1 151 ? 42.518 44.379 -13.394 1.00 17.75 151 PHE A O 1
ATOM 1333 N N . TRP A 1 152 ? 42.364 46.251 -14.638 1.00 18.23 152 TRP A N 1
ATOM 1334 C CA . TRP A 1 152 ? 41.428 45.639 -15.587 1.00 18.31 152 TRP A CA 1
ATOM 1335 C C . TRP A 1 152 ? 42.050 44.488 -16.386 1.00 18.90 152 TRP A C 1
ATOM 1336 O O . TRP A 1 152 ? 41.378 43.491 -16.656 1.00 19.06 152 TRP A O 1
ATOM 1347 N N . ARG A 1 153 ? 43.329 44.620 -16.740 1.00 19.34 153 ARG A N 1
ATOM 1348 C CA . ARG A 1 153 ? 44.063 43.524 -17.385 1.00 20.00 153 ARG A CA 1
ATOM 1349 C C . ARG A 1 153 ? 44.066 42.289 -16.493 1.00 19.88 153 ARG A C 1
ATOM 1350 O O . ARG A 1 153 ? 43.837 41.176 -16.960 1.00 20.00 153 ARG A O 1
ATOM 1358 N N . LYS A 1 154 ? 44.316 42.501 -15.202 1.00 19.93 154 LYS A N 1
ATOM 1359 C CA . LYS A 1 154 ? 44.366 41.413 -14.235 1.00 20.06 154 LYS A CA 1
ATOM 1360 C C . LYS A 1 154 ? 42.978 40.866 -13.903 1.00 20.27 154 LYS A C 1
ATOM 1361 O O . LYS A 1 154 ? 42.816 39.665 -13.693 1.00 20.27 154 LYS A O 1
ATOM 1367 N N . ALA A 1 155 ? 41.975 41.741 -13.877 1.00 20.76 155 ALA A N 1
ATOM 1368 C CA . ALA A 1 155 ? 40.597 41.298 -13.687 1.00 21.37 155 ALA A CA 1
ATOM 1369 C C . ALA A 1 155 ? 40.174 40.363 -14.826 1.00 22.11 155 ALA A C 1
ATOM 1370 O O . ALA A 1 155 ? 39.462 39.392 -14.596 1.00 22.08 155 ALA A O 1
ATOM 1372 N N . GLU A 1 156 ? 40.633 40.650 -16.043 1.00 23.23 156 GLU A N 1
ATOM 1373 C CA . GLU A 1 156 ? 40.371 39.771 -17.186 1.00 24.55 156 GLU A CA 1
ATOM 1374 C C . GLU A 1 156 ? 41.114 38.439 -17.049 1.00 25.05 156 GLU A C 1
ATOM 1375 O O . GLU A 1 156 ? 40.505 37.371 -17.150 1.00 25.13 156 GLU A O 1
ATOM 1381 N N . LYS A 1 157 ? 42.421 38.515 -16.801 1.00 25.68 157 LYS A N 1
ATOM 1382 C CA . LYS A 1 157 ? 43.281 37.335 -16.733 1.00 26.38 157 LYS A CA 1
ATOM 1383 C C . LYS A 1 157 ? 42.944 36.414 -15.554 1.00 26.52 157 LYS A C 1
ATOM 1384 O O . LYS A 1 157 ? 42.831 35.198 -15.731 1.00 26.84 157 LYS A O 1
ATOM 1390 N N . PHE A 1 158 ? 42.768 36.990 -14.365 1.00 26.54 158 PHE A N 1
ATOM 1391 C CA . PHE A 1 158 ? 42.548 36.194 -13.155 1.00 26.81 158 PHE A CA 1
ATOM 1392 C C . PHE A 1 158 ? 41.077 35.910 -12.840 1.00 26.73 158 PHE A C 1
ATOM 1393 O O . PHE A 1 158 ? 40.760 34.877 -12.247 1.00 26.84 158 PHE A O 1
ATOM 1401 N N . LEU A 1 159 ? 40.185 36.822 -13.225 1.00 26.49 159 LEU A N 1
ATOM 1402 C CA . LEU A 1 159 ? 38.784 36.737 -12.799 1.00 26.25 159 LEU A CA 1
ATOM 1403 C C . LEU A 1 159 ? 37.795 36.561 -13.955 1.00 26.02 159 LEU A C 1
ATOM 1404 O O . LEU A 1 159 ? 36.592 36.406 -13.727 1.00 26.42 159 LEU A O 1
ATOM 1409 N N . GLY A 1 160 ? 38.308 36.589 -15.184 1.00 25.77 160 GLY A N 1
ATOM 1410 C CA . GLY A 1 160 ? 37.493 36.394 -16.386 1.00 25.47 160 GLY A CA 1
ATOM 1411 C C . GLY A 1 160 ? 36.623 37.582 -16.762 1.00 25.24 160 GLY A C 1
ATOM 1412 O O . GLY A 1 160 ? 35.695 37.444 -17.562 1.00 25.33 160 GLY A O 1
ATOM 1413 N N . ILE A 1 161 ? 36.930 38.750 -16.197 1.00 24.77 161 ILE A N 1
ATOM 1414 C CA . ILE A 1 161 ? 36.126 39.960 -16.405 1.00 24.54 161 ILE A CA 1
ATOM 1415 C C . ILE A 1 161 ? 36.466 40.645 -17.728 1.00 24.25 161 ILE A C 1
ATOM 1416 O O . ILE A 1 161 ? 37.587 41.110 -17.931 1.00 24.21 161 ILE A O 1
ATOM 1421 N N . LYS A 1 162 ? 35.485 40.714 -18.620 1.00 23.76 162 LYS A N 1
ATOM 1422 C CA . LYS A 1 162 ? 35.699 41.282 -19.949 1.00 23.65 162 LYS A CA 1
ATOM 1423 C C . LYS A 1 162 ? 34.902 42.571 -20.174 1.00 22.92 162 LYS A C 1
ATOM 1424 O O . LYS A 1 162 ? 35.060 43.235 -21.201 1.00 23.03 162 LYS A O 1
ATOM 1430 N N . ARG A 1 163 ? 34.042 42.906 -19.212 1.00 21.82 163 ARG A N 1
ATOM 1431 C CA . ARG A 1 163 ? 33.256 44.140 -19.238 1.00 20.65 163 ARG A CA 1
ATOM 1432 C C . ARG A 1 163 ? 33.192 44.708 -17.828 1.00 20.16 163 ARG A C 1
ATOM 1433 O O . ARG A 1 163 ? 33.087 43.959 -16.856 1.00 19.90 163 ARG A O 1
ATOM 1441 N N . LYS A 1 164 ? 33.232 46.031 -17.716 1.00 19.53 164 LYS A N 1
ATOM 1442 C CA . LYS A 1 164 ? 33.292 46.667 -16.400 1.00 19.17 164 LYS A CA 1
ATOM 1443 C C . LYS A 1 164 ? 32.064 46.368 -15.539 1.00 18.84 164 LYS A C 1
ATOM 1444 O O . LYS A 1 164 ? 32.184 46.205 -14.324 1.00 19.00 164 LYS A O 1
ATOM 1450 N N . GLU A 1 165 ? 30.895 46.254 -16.168 1.00 18.13 165 GLU A N 1
ATOM 1451 C CA . GLU A 1 165 ? 29.661 45.952 -15.431 1.00 17.86 165 GLU A CA 1
ATOM 1452 C C . GLU A 1 165 ? 29.634 44.540 -14.817 1.00 18.10 165 GLU A C 1
ATOM 1453 O O . GLU A 1 165 ? 28.807 44.255 -13.950 1.00 17.88 165 GLU A O 1
ATOM 1459 N N . ASP A 1 166 ? 30.542 43.673 -15.264 1.00 18.70 166 ASP A N 1
ATOM 1460 C CA . ASP A 1 166 ? 30.584 42.274 -14.816 1.00 19.19 166 ASP A CA 1
ATOM 1461 C C . ASP A 1 166 ? 31.405 42.053 -13.543 1.00 20.24 166 ASP A C 1
ATOM 1462 O O . ASP A 1 166 ? 31.379 40.965 -12.961 1.00 20.08 166 ASP A O 1
ATOM 1467 N N . LEU A 1 167 ? 32.132 43.084 -13.117 1.00 21.13 167 LEU A N 1
ATOM 1468 C CA . LEU A 1 167 ? 32.932 43.000 -11.897 1.00 22.34 167 LEU A CA 1
ATOM 1469 C C . LEU A 1 167 ? 32.047 42.938 -10.656 1.00 23.21 167 LEU A C 1
ATOM 1470 O O . LEU A 1 167 ? 31.175 43.785 -10.462 1.00 23.55 167 LEU A O 1
ATOM 1475 N N . LYS A 1 168 ? 32.281 41.927 -9.824 1.00 24.54 168 LYS A N 1
ATOM 1476 C CA . LYS A 1 168 ? 31.548 41.770 -8.567 1.00 25.73 168 LYS A CA 1
ATOM 1477 C C . LYS A 1 168 ? 32.367 41.008 -7.526 1.00 25.96 168 LYS A C 1
ATOM 1478 O O . LYS A 1 168 ? 33.384 40.393 -7.858 1.00 26.14 168 LYS A O 1
ATOM 1484 N N . ASN A 1 169 ? 31.911 41.064 -6.274 1.00 26.19 169 ASN A N 1
ATOM 1485 C CA . ASN A 1 169 ? 32.483 40.290 -5.159 1.00 26.23 169 ASN A CA 1
ATOM 1486 C C . ASN A 1 169 ? 33.982 40.505 -4.922 1.00 25.65 169 ASN A C 1
ATOM 1487 O O . ASN A 1 169 ? 34.737 39.534 -4.762 1.00 26.07 169 ASN A O 1
ATOM 1492 N N A ILE A 1 170 ? 34.397 41.772 -4.904 0.50 25.20 170 ILE A N 1
ATOM 1493 N N B ILE A 1 170 ? 34.416 41.764 -4.917 0.50 25.20 170 ILE A N 1
ATOM 1494 C CA A ILE A 1 170 ? 35.793 42.137 -4.646 0.50 24.45 170 ILE A CA 1
ATOM 1495 C CA B ILE A 1 170 ? 35.818 42.087 -4.622 0.50 24.45 170 ILE A CA 1
ATOM 1496 C C A ILE A 1 170 ? 35.922 43.273 -3.628 0.50 23.76 170 ILE A C 1
ATOM 1497 C C B ILE A 1 170 ? 35.980 43.309 -3.717 0.50 23.75 170 ILE A C 1
ATOM 1498 O O A ILE A 1 170 ? 35.012 44.091 -3.468 0.50 23.76 170 ILE A O 1
ATOM 1499 O O B ILE A 1 170 ? 35.152 44.224 -3.726 0.50 23.73 170 ILE A O 1
ATOM 1508 N N . GLN A 1 171 ? 37.061 43.300 -2.941 1.00 22.89 171 GLN A N 1
ATOM 1509 C CA . GLN A 1 171 ? 37.467 44.434 -2.118 1.00 21.77 171 GLN A CA 1
ATOM 1510 C C . GLN A 1 171 ? 38.753 44.951 -2.739 1.00 19.82 171 GLN A C 1
ATOM 1511 O O . GLN A 1 171 ? 39.593 44.156 -3.171 1.00 19.57 171 GLN A O 1
ATOM 1517 N N . ILE A 1 172 ? 38.908 46.271 -2.781 1.00 17.85 172 ILE A N 1
ATOM 1518 C CA . ILE A 1 172 ? 40.141 46.904 -3.250 1.00 16.24 172 ILE A CA 1
ATOM 1519 C C . ILE A 1 172 ? 40.620 47.847 -2.150 1.00 15.12 172 ILE A C 1
ATOM 1520 O O . ILE A 1 172 ? 39.888 48.745 -1.737 1.00 14.64 172 ILE A O 1
ATOM 1525 N N A GLN A 1 173 ? 41.845 47.620 -1.671 0.70 14.37 173 GLN A N 1
ATOM 1526 N N B GLN A 1 173 ? 41.844 47.634 -1.677 0.30 14.39 173 GLN A N 1
ATOM 1527 C CA A GLN A 1 173 ? 42.433 48.388 -0.569 0.70 14.13 173 GLN A CA 1
ATOM 1528 C CA B GLN A 1 173 ? 42.398 48.451 -0.605 0.30 13.83 173 GLN A CA 1
ATOM 1529 C C A GLN A 1 173 ? 43.802 48.931 -0.959 0.70 13.30 173 GLN A C 1
ATOM 1530 C C B GLN A 1 173 ? 43.793 48.932 -0.954 0.30 13.35 173 GLN A C 1
ATOM 1531 O O A GLN A 1 173 ? 44.528 48.289 -1.712 0.70 12.55 173 GLN A O 1
ATOM 1532 O O B GLN A 1 173 ? 44.524 48.256 -1.676 0.30 13.00 173 GLN A O 1
ATOM 1543 N N . GLU A 1 174 ? 44.154 50.098 -0.424 1.00 12.90 174 GLU A N 1
ATOM 1544 C CA . GLU A 1 174 ? 45.524 50.599 -0.485 1.00 12.79 174 GLU A CA 1
ATOM 1545 C C . GLU A 1 174 ? 46.447 49.483 0.018 1.00 12.80 174 GLU A C 1
ATOM 1546 O O . GLU A 1 174 ? 46.198 48.890 1.075 1.00 12.86 174 GLU A O 1
ATOM 1552 N N . TYR A 1 175 ? 47.470 49.175 -0.767 1.00 12.38 175 TYR A N 1
ATOM 1553 C CA . TYR A 1 175 ? 48.461 48.188 -0.380 1.00 12.54 175 TYR A CA 1
ATOM 1554 C C . TYR A 1 175 ? 49.488 48.855 0.514 1.00 12.41 175 TYR A C 1
ATOM 1555 O O . TYR A 1 175 ? 50.101 49.855 0.131 1.00 12.82 175 TYR A O 1
ATOM 1564 N N . VAL A 1 176 ? 49.678 48.294 1.706 1.00 11.90 176 VAL A N 1
ATOM 1565 C CA . VAL A 1 176 ? 50.606 48.874 2.669 1.00 11.49 176 VAL A CA 1
ATOM 1566 C C . VAL A 1 176 ? 51.655 47.837 3.054 1.00 10.90 176 VAL A C 1
ATOM 1567 O O . VAL A 1 176 ? 51.333 46.828 3.694 1.00 11.25 176 VAL A O 1
ATOM 1571 N N . LEU A 1 177 ? 52.898 48.099 2.670 1.00 10.59 177 LEU A N 1
ATOM 1572 C CA . LEU A 1 177 ? 54.003 47.178 2.963 1.00 10.06 177 LEU A CA 1
ATOM 1573 C C . LEU A 1 177 ? 54.720 47.546 4.267 1.00 9.70 177 LEU A C 1
ATOM 1574 O O . LEU A 1 177 ? 55.257 48.645 4.411 1.00 9.85 177 LEU A O 1
ATOM 1579 N N . GLY A 1 178 ? 54.718 46.616 5.216 1.00 8.90 178 GLY A N 1
ATOM 1580 C CA . GLY A 1 178 ? 55.431 46.815 6.480 1.00 7.91 178 GLY A CA 1
ATOM 1581 C C . GLY A 1 178 ? 55.538 45.503 7.225 1.00 7.51 178 GLY A C 1
ATOM 1582 O O . GLY A 1 178 ? 54.990 44.488 6.789 1.00 7.85 178 GLY A O 1
ATOM 1583 N N . VAL A 1 179 ? 56.248 45.525 8.348 1.00 7.18 179 VAL A N 1
ATOM 1584 C CA . VAL A 1 179 ? 56.450 44.306 9.127 1.00 6.73 179 VAL A CA 1
ATOM 1585 C C . VAL A 1 179 ? 55.298 44.116 10.117 1.00 6.72 179 VAL A C 1
ATOM 1586 O O . VAL A 1 179 ? 54.878 45.081 10.766 1.00 6.99 179 VAL A O 1
ATOM 1590 N N . PRO A 1 180 ? 54.767 42.879 10.213 1.00 6.86 180 PRO A N 1
ATOM 1591 C CA . PRO A 1 180 ? 53.671 42.623 11.153 1.00 6.58 180 PRO A CA 1
ATOM 1592 C C . PRO A 1 180 ? 54.053 42.907 12.607 1.00 6.57 180 PRO A C 1
ATOM 1593 O O . PRO A 1 180 ? 55.121 42.488 13.074 1.00 6.27 180 PRO A O 1
ATOM 1597 N N A VAL A 1 181 ? 53.170 43.624 13.305 0.50 6.10 181 VAL A N 1
ATOM 1598 N N B VAL A 1 181 ? 53.191 43.653 13.288 0.50 6.39 181 VAL A N 1
ATOM 1599 C CA A VAL A 1 181 ? 53.352 43.994 14.717 0.50 6.09 181 VAL A CA 1
ATOM 1600 C CA B VAL A 1 181 ? 53.335 43.914 14.716 0.50 6.77 181 VAL A CA 1
ATOM 1601 C C A VAL A 1 181 ? 51.997 43.972 15.428 0.50 6.44 181 VAL A C 1
ATOM 1602 C C B VAL A 1 181 ? 51.966 43.812 15.365 0.50 6.75 181 VAL A C 1
ATOM 1603 O O A VAL A 1 181 ? 51.030 44.549 14.925 0.50 6.16 181 VAL A O 1
ATOM 1604 O O B VAL A 1 181 ? 50.955 44.151 14.754 0.50 6.66 181 VAL A O 1
ATOM 1611 N N . TYR A 1 182 ? 51.950 43.335 16.603 1.00 6.54 182 TYR A N 1
ATOM 1612 C CA . TYR A 1 182 ? 50.709 43.131 17.348 1.00 7.07 182 TYR A CA 1
ATOM 1613 C C . TYR A 1 182 ? 50.857 43.588 18.803 1.00 6.70 182 TYR A C 1
ATOM 1614 O O . TYR A 1 182 ? 51.216 42.777 19.674 1.00 6.61 182 TYR A O 1
ATOM 1623 N N A PRO A 1 183 ? 50.589 44.882 19.067 0.70 6.69 183 PRO A N 1
ATOM 1624 N N B PRO A 1 183 ? 50.628 44.887 19.076 0.30 6.32 183 PRO A N 1
ATOM 1625 C CA A PRO A 1 183 ? 50.607 45.367 20.446 0.70 6.65 183 PRO A CA 1
ATOM 1626 C CA B PRO A 1 183 ? 50.652 45.358 20.463 0.30 6.21 183 PRO A CA 1
ATOM 1627 C C A PRO A 1 183 ? 49.415 44.836 21.248 0.70 6.48 183 PRO A C 1
ATOM 1628 C C B PRO A 1 183 ? 49.428 44.907 21.269 0.30 6.23 183 PRO A C 1
ATOM 1629 O O A PRO A 1 183 ? 48.285 44.784 20.733 0.70 6.46 183 PRO A O 1
ATOM 1630 O O B PRO A 1 183 ? 48.292 44.983 20.782 0.30 6.22 183 PRO A O 1
ATOM 1637 N N . HIS A 1 184 ? 49.683 44.446 22.493 1.00 6.36 184 HIS A N 1
ATOM 1638 C CA . HIS A 1 184 ? 48.652 43.902 23.388 1.00 6.05 184 HIS A CA 1
ATOM 1639 C C . HIS A 1 184 ? 48.395 44.904 24.496 1.00 6.19 184 HIS A C 1
ATOM 1640 O O . HIS A 1 184 ? 49.318 45.295 25.225 1.00 6.87 184 HIS A O 1
ATOM 1647 N N . TYR A 1 185 ? 47.139 45.317 24.613 1.00 5.58 185 TYR A N 1
ATOM 1648 C CA . TYR A 1 185 ? 46.763 46.334 25.591 1.00 5.94 185 TYR A CA 1
ATOM 1649 C C . TYR A 1 185 ? 45.886 45.743 26.681 1.00 6.05 185 TYR A C 1
ATOM 1650 O O . TYR A 1 185 ? 45.299 44.672 26.518 1.00 6.31 185 TYR A O 1
ATOM 1659 N N . PHE A 1 186 ? 45.765 46.474 27.786 1.00 5.80 186 PHE A N 1
ATOM 1660 C CA . PHE A 1 186 ? 44.738 46.175 28.787 1.00 6.36 186 PHE A CA 1
ATOM 1661 C C . PHE A 1 186 ? 44.206 47.494 29.314 1.00 6.44 186 PHE A C 1
ATOM 1662 O O . PHE A 1 186 ? 44.981 48.318 29.817 1.00 6.84 186 PHE A O 1
ATOM 1670 N N . TYR A 1 187 ? 42.896 47.691 29.215 1.00 6.42 187 TYR A N 1
ATOM 1671 C CA . TYR A 1 187 ? 42.274 48.854 29.845 1.00 7.16 187 TYR A CA 1
ATOM 1672 C C . TYR A 1 187 ? 41.572 48.446 31.137 1.00 7.37 187 TYR A C 1
ATOM 1673 O O . TYR A 1 187 ? 40.646 47.623 31.126 1.00 7.28 187 TYR A O 1
ATOM 1682 N N . SER A 1 188 ? 42.025 49.020 32.248 1.00 7.80 188 SER A N 1
ATOM 1683 C CA . SER A 1 188 ? 41.409 48.774 33.548 1.00 8.28 188 SER A CA 1
ATOM 1684 C C . SER A 1 188 ? 40.241 49.729 33.756 1.00 9.10 188 SER A C 1
ATOM 1685 O O . SER A 1 188 ? 40.428 50.941 33.831 1.00 8.81 188 SER A O 1
ATOM 1688 N N . LYS A 1 189 ? 39.041 49.175 33.849 1.00 9.90 189 LYS A N 1
ATOM 1689 C CA . LYS A 1 189 ? 37.870 49.976 34.204 1.00 11.31 189 LYS A CA 1
ATOM 1690 C C . LYS A 1 189 ? 37.921 50.382 35.679 1.00 11.48 189 LYS A C 1
ATOM 1691 O O . LYS A 1 189 ? 37.491 51.487 36.045 1.00 12.41 189 LYS A O 1
ATOM 1697 N N . VAL A 1 190 ? 38.452 49.501 36.525 1.00 11.67 190 VAL A N 1
ATOM 1698 C CA . VAL A 1 190 ? 38.585 49.788 37.959 1.00 12.00 190 VAL A CA 1
ATOM 1699 C C . VAL A 1 190 ? 39.458 51.028 38.190 1.00 12.57 190 VAL A C 1
ATOM 1700 O O . VAL A 1 190 ? 39.092 51.926 38.968 1.00 13.00 190 VAL A O 1
ATOM 1704 N N . ARG A 1 191 ? 40.595 51.080 37.498 1.00 12.26 191 ARG A N 1
ATOM 1705 C CA . ARG A 1 191 ? 41.576 52.153 37.684 1.00 12.53 191 ARG A CA 1
ATOM 1706 C C . ARG A 1 191 ? 41.469 53.275 36.640 1.00 12.32 191 ARG A C 1
ATOM 1707 O O . ARG A 1 191 ? 42.146 54.304 36.766 1.00 13.03 191 ARG A O 1
ATOM 1715 N N A GLU A 1 192 ? 40.637 53.055 35.621 0.50 12.06 192 GLU A N 1
ATOM 1716 N N B GLU A 1 192 ? 40.595 53.081 35.650 0.50 11.89 192 GLU A N 1
ATOM 1717 C CA A GLU A 1 192 ? 40.581 53.893 34.415 0.50 11.89 192 GLU A CA 1
ATOM 1718 C CA B GLU A 1 192 ? 40.360 54.036 34.555 0.50 11.61 192 GLU A CA 1
ATOM 1719 C C A GLU A 1 192 ? 42.002 54.195 33.908 0.50 11.35 192 GLU A C 1
ATOM 1720 C C B GLU A 1 192 ? 41.650 54.424 33.829 0.50 11.10 192 GLU A C 1
ATOM 1721 O O A GLU A 1 192 ? 42.440 55.351 33.890 0.50 10.79 192 GLU A O 1
ATOM 1722 O O B GLU A 1 192 ? 41.929 55.594 33.564 0.50 10.98 192 GLU A O 1
ATOM 1733 N N A GLU A 1 193 ? 42.718 53.134 33.523 0.70 11.03 193 GLU A N 1
ATOM 1734 N N B GLU A 1 193 ? 42.439 53.397 33.506 0.30 10.63 193 GLU A N 1
ATOM 1735 C CA A GLU A 1 193 ? 44.109 53.241 33.145 0.70 10.74 193 GLU A CA 1
ATOM 1736 C CA B GLU A 1 193 ? 43.761 53.568 32.893 0.30 10.12 193 GLU A CA 1
ATOM 1737 C C A GLU A 1 193 ? 44.347 52.287 32.005 0.70 9.91 193 GLU A C 1
ATOM 1738 C C B GLU A 1 193 ? 44.096 52.452 31.894 0.30 9.55 193 GLU A C 1
ATOM 1739 O O A GLU A 1 193 ? 43.978 51.116 32.099 0.70 9.62 193 GLU A O 1
ATOM 1740 O O B GLU A 1 193 ? 43.599 51.328 32.009 0.30 9.34 193 GLU A O 1
ATOM 1751 N N . LEU A 1 194 ? 44.955 52.783 30.931 1.00 8.89 194 LEU A N 1
ATOM 1752 C CA . LEU A 1 194 ? 45.405 51.874 29.869 1.00 8.26 194 LEU A CA 1
ATOM 1753 C C . LEU A 1 194 ? 46.849 51.447 30.125 1.00 8.25 194 LEU A C 1
ATOM 1754 O O . LEU A 1 194 ? 47.686 52.277 30.501 1.00 8.24 194 LEU A O 1
ATOM 1759 N N . GLU A 1 195 ? 47.129 50.165 29.871 1.00 7.91 195 GLU A N 1
ATOM 1760 C CA . GLU A 1 195 ? 48.481 49.608 29.932 1.00 8.11 195 GLU A CA 1
ATOM 1761 C C . GLU A 1 195 ? 48.857 48.944 28.619 1.00 7.18 195 GLU A C 1
ATOM 1762 O O . GLU A 1 195 ? 47.998 48.379 27.936 1.00 6.96 195 GLU A O 1
ATOM 1768 N N . LEU A 1 196 ? 50.144 49.009 28.279 1.00 6.54 196 LEU A N 1
ATOM 1769 C CA . LEU A 1 196 ? 50.701 48.159 27.237 1.00 6.35 196 LEU A CA 1
ATOM 1770 C C . LEU A 1 196 ? 51.236 46.917 27.936 1.00 6.50 196 LEU A C 1
ATOM 1771 O O . LEU A 1 196 ? 52.131 47.014 28.789 1.00 7.09 196 LEU A O 1
ATOM 1776 N N . MET A 1 197 ? 50.698 45.757 27.567 1.00 6.30 197 MET A N 1
ATOM 1777 C CA . MET A 1 197 ? 51.007 44.508 28.267 1.00 6.62 197 MET A CA 1
ATOM 1778 C C . MET A 1 197 ? 52.205 43.770 27.684 1.00 6.44 197 MET A C 1
ATOM 1779 O O . MET A 1 197 ? 52.969 43.139 28.416 1.00 7.07 197 MET A O 1
ATOM 1784 N N . SER A 1 198 ? 52.348 43.846 26.365 1.00 5.94 198 SER A N 1
ATOM 1785 C CA . SER A 1 198 ? 53.289 43.013 25.625 1.00 6.14 198 SER A CA 1
ATOM 1786 C C . SER A 1 198 ? 53.066 43.259 24.145 1.00 5.83 198 SER A C 1
ATOM 1787 O O . SER A 1 198 ? 52.109 43.938 23.773 1.00 6.24 198 SER A O 1
ATOM 1790 N N . ILE A 1 199 ? 53.953 42.712 23.314 1.00 5.73 199 ILE A N 1
ATOM 1791 C CA . ILE A 1 199 ? 53.868 42.841 21.856 1.00 5.94 199 ILE A CA 1
ATOM 1792 C C . ILE A 1 199 ? 54.391 41.542 21.253 1.00 6.41 199 ILE A C 1
ATOM 1793 O O . ILE A 1 199 ? 55.346 40.947 21.780 1.00 6.03 199 ILE A O 1
ATOM 1798 N N . ASP A 1 200 ? 53.775 41.079 20.165 1.00 6.34 200 ASP A N 1
ATOM 1799 C CA . ASP A 1 200 ? 54.287 39.880 19.495 1.00 6.82 200 ASP A CA 1
ATOM 1800 C C . ASP A 1 200 ? 54.262 40.015 17.984 1.00 6.55 200 ASP A C 1
ATOM 1801 O O . ASP A 1 200 ? 53.726 40.999 17.431 1.00 6.29 200 ASP A O 1
ATOM 1806 N N A ARG A 1 201 ? 54.851 39.032 17.316 0.70 6.99 201 ARG A N 1
ATOM 1807 N N B ARG A 1 201 ? 54.868 39.018 17.342 0.30 6.25 201 ARG A N 1
ATOM 1808 C CA A ARG A 1 201 ? 54.663 38.856 15.884 0.70 7.15 201 ARG A CA 1
ATOM 1809 C CA B ARG A 1 201 ? 54.873 38.835 15.899 0.30 5.92 201 ARG A CA 1
ATOM 1810 C C A ARG A 1 201 ? 54.037 37.479 15.710 0.70 7.03 201 ARG A C 1
ATOM 1811 C C B ARG A 1 201 ? 54.206 37.482 15.628 0.30 5.94 201 ARG A C 1
ATOM 1812 O O A ARG A 1 201 ? 54.598 36.465 16.140 0.70 7.16 201 ARG A O 1
ATOM 1813 O O B ARG A 1 201 ? 54.798 36.425 15.865 0.30 6.08 201 ARG A O 1
ATOM 1828 N N A ARG A 1 202 ? 52.853 37.464 15.110 0.70 7.15 202 ARG A N 1
ATOM 1829 N N B ARG A 1 202 ? 52.961 37.517 15.163 0.30 6.07 202 ARG A N 1
ATOM 1830 C CA A ARG A 1 202 ? 52.123 36.228 14.873 0.70 6.83 202 ARG A CA 1
ATOM 1831 C CA B ARG A 1 202 ? 52.261 36.278 14.846 0.30 5.92 202 ARG A CA 1
ATOM 1832 C C A ARG A 1 202 ? 52.829 35.420 13.782 0.70 6.62 202 ARG A C 1
ATOM 1833 C C B ARG A 1 202 ? 53.114 35.433 13.910 0.30 6.01 202 ARG A C 1
ATOM 1834 O O A ARG A 1 202 ? 53.217 35.977 12.742 0.70 6.57 202 ARG A O 1
ATOM 1835 O O B ARG A 1 202 ? 53.880 35.964 13.094 0.30 5.91 202 ARG A O 1
ATOM 1850 N N . TYR A 1 203 ? 52.976 34.117 14.032 1.00 6.15 203 TYR A N 1
ATOM 1851 C CA . TYR A 1 203 ? 53.708 33.178 13.168 1.00 6.16 203 TYR A CA 1
ATOM 1852 C C . TYR A 1 203 ? 52.693 32.396 12.337 1.00 6.39 203 TYR A C 1
ATOM 1853 O O . TYR A 1 203 ? 51.853 31.672 12.892 1.00 6.74 203 TYR A O 1
ATOM 1862 N N . GLU A 1 204 ? 52.770 32.555 11.015 1.00 6.11 204 GLU A N 1
ATOM 1863 C CA . GLU A 1 204 ? 51.677 32.147 10.115 1.00 6.37 204 GLU A CA 1
ATOM 1864 C C . GLU A 1 204 ? 52.159 31.254 8.989 1.00 6.69 204 GLU A C 1
ATOM 1865 O O . GLU A 1 204 ? 53.263 31.454 8.473 1.00 6.39 204 GLU A O 1
ATOM 1871 N N . SER A 1 205 ? 51.323 30.285 8.608 1.00 6.35 205 SER A N 1
ATOM 1872 C CA . SER A 1 205 ? 51.667 29.299 7.573 1.00 6.76 205 SER A CA 1
ATOM 1873 C C . SER A 1 205 ? 50.607 29.324 6.461 1.00 6.91 205 SER A C 1
ATOM 1874 O O . SER A 1 205 ? 49.417 29.392 6.762 1.00 7.20 205 SER A O 1
ATOM 1877 N N . ASN A 1 206 ? 51.003 29.262 5.185 1.00 6.81 206 ASN A N 1
ATOM 1878 C CA . ASN A 1 206 ? 52.392 29.073 4.745 1.00 7.07 206 ASN A CA 1
ATOM 1879 C C . ASN A 1 206 ? 53.202 30.359 4.540 1.00 6.82 206 ASN A C 1
ATOM 1880 O O . ASN A 1 206 ? 54.374 30.304 4.139 1.00 6.36 206 ASN A O 1
ATOM 1885 N N . VAL A 1 207 ? 52.589 31.508 4.809 1.00 6.77 207 VAL A N 1
ATOM 1886 C CA . VAL A 1 207 ? 53.221 32.789 4.474 1.00 6.66 207 VAL A CA 1
ATOM 1887 C C . VAL A 1 207 ? 54.628 32.970 5.061 1.00 6.77 207 VAL A C 1
ATOM 1888 O O . VAL A 1 207 ? 55.526 33.470 4.376 1.00 6.98 207 VAL A O 1
ATOM 1892 N N . ASP A 1 208 ? 54.835 32.542 6.305 1.00 6.32 208 ASP A N 1
ATOM 1893 C CA . ASP A 1 208 ? 56.157 32.708 6.916 1.00 6.86 208 ASP A CA 1
ATOM 1894 C C . ASP A 1 208 ? 57.182 31.645 6.515 1.00 7.50 208 ASP A C 1
ATOM 1895 O O . ASP A 1 208 ? 58.352 31.710 6.932 1.00 7.89 208 ASP A O 1
ATOM 1900 N N . ALA A 1 209 ? 56.740 30.683 5.697 1.00 7.70 209 ALA A N 1
ATOM 1901 C CA . ALA A 1 209 ? 57.613 29.644 5.161 1.00 7.96 209 ALA A CA 1
ATOM 1902 C C . ALA A 1 209 ? 58.143 29.978 3.768 1.00 8.37 209 ALA A C 1
ATOM 1903 O O . ALA A 1 209 ? 59.166 29.433 3.340 1.00 8.30 209 ALA A O 1
ATOM 1905 N N . ILE A 1 210 ? 57.469 30.874 3.049 1.00 8.34 210 ILE A N 1
ATOM 1906 C CA . ILE A 1 210 ? 57.849 31.047 1.637 1.00 9.26 210 ILE A CA 1
ATOM 1907 C C . ILE A 1 210 ? 59.177 31.783 1.446 1.00 8.96 210 ILE A C 1
ATOM 1908 O O . ILE A 1 210 ? 59.859 31.586 0.431 1.00 9.14 210 ILE A O 1
ATOM 1913 N N . GLY A 1 211 ? 59.554 32.608 2.428 1.00 8.80 211 GLY A N 1
ATOM 1914 C CA . GLY A 1 211 ? 60.839 33.307 2.403 1.00 8.87 211 GLY A CA 1
ATOM 1915 C C . GLY A 1 211 ? 62.043 32.371 2.367 1.00 9.29 211 GLY A C 1
ATOM 1916 O O . GLY A 1 211 ? 63.121 32.757 1.919 1.00 9.94 211 GLY A O 1
ATOM 1917 N N . ARG A 1 212 ? 61.845 31.134 2.816 1.00 8.40 212 ARG A N 1
ATOM 1918 C CA . ARG A 1 212 ? 62.890 30.110 2.803 1.00 8.57 212 ARG A CA 1
ATOM 1919 C C . ARG A 1 212 ? 63.021 29.432 1.440 1.00 8.34 212 ARG A C 1
ATOM 1920 O O . ARG A 1 212 ? 63.934 28.632 1.238 1.00 8.65 212 ARG A O 1
ATOM 1928 N N . ILE A 1 213 ? 62.109 29.753 0.519 1.00 8.28 213 ILE A N 1
ATOM 1929 C CA . ILE A 1 213 ? 62.104 29.138 -0.811 1.00 8.70 213 ILE A CA 1
ATOM 1930 C C . ILE A 1 213 ? 62.702 30.123 -1.810 1.00 8.57 213 ILE A C 1
ATOM 1931 O O . ILE A 1 213 ? 62.155 31.206 -1.998 1.00 8.71 213 ILE A O 1
ATOM 1936 N N . PRO A 1 214 ? 63.810 29.741 -2.473 1.00 9.33 214 PRO A N 1
ATOM 1937 C CA . PRO A 1 214 ? 64.392 30.643 -3.467 1.00 9.52 214 PRO A CA 1
ATOM 1938 C C . PRO A 1 214 ? 63.400 30.993 -4.565 1.00 9.94 214 PRO A C 1
ATOM 1939 O O . PRO A 1 214 ? 62.534 30.176 -4.908 1.00 9.60 214 PRO A O 1
ATOM 1943 N N . ALA A 1 215 ? 63.517 32.213 -5.087 1.00 10.20 215 ALA A N 1
ATOM 1944 C CA . ALA A 1 215 ? 62.626 32.712 -6.127 1.00 10.86 215 ALA A CA 1
ATOM 1945 C C . ALA A 1 215 ? 62.516 31.733 -7.295 1.00 11.29 215 ALA A C 1
ATOM 1946 O O . ALA A 1 215 ? 61.420 31.482 -7.790 1.00 11.55 215 ALA A O 1
ATOM 1948 N N . LYS A 1 216 ? 63.648 31.181 -7.728 1.00 11.81 216 LYS A N 1
ATOM 1949 C CA . LYS A 1 216 ? 63.646 30.293 -8.897 1.00 12.75 216 LYS A CA 1
ATOM 1950 C C . LYS A 1 216 ? 62.718 29.097 -8.688 1.00 12.81 216 LYS A C 1
ATOM 1951 O O . LYS A 1 216 ? 61.990 28.699 -9.600 1.00 13.30 216 LYS A O 1
ATOM 1957 N N . ASP A 1 217 ? 62.748 28.534 -7.482 1.00 12.61 217 ASP A N 1
ATOM 1958 C CA . ASP A 1 217 ? 61.925 27.382 -7.148 1.00 13.03 217 ASP A CA 1
ATOM 1959 C C . ASP A 1 217 ? 60.449 27.771 -7.027 1.00 12.51 217 ASP A C 1
ATOM 1960 O O . ASP A 1 217 ? 59.571 27.030 -7.468 1.00 12.39 217 ASP A O 1
ATOM 1965 N N . GLN A 1 218 ? 60.178 28.943 -6.447 1.00 11.80 218 GLN A N 1
ATOM 1966 C CA . GLN A 1 218 ? 58.804 29.446 -6.346 1.00 11.81 218 GLN A CA 1
ATOM 1967 C C . GLN A 1 218 ? 58.144 29.611 -7.708 1.00 12.12 218 GLN A C 1
ATOM 1968 O O . GLN A 1 218 ? 56.967 29.304 -7.881 1.00 11.99 218 GLN A O 1
ATOM 1974 N N . LEU A 1 219 ? 58.909 30.121 -8.668 1.00 12.30 219 LEU A N 1
ATOM 1975 C CA . LEU A 1 219 ? 58.335 30.560 -9.937 1.00 13.41 219 LEU A CA 1
ATOM 1976 C C . LEU A 1 219 ? 57.814 29.417 -10.805 1.00 14.32 219 LEU A C 1
ATOM 1977 O O . LEU A 1 219 ? 57.048 29.648 -11.747 1.00 14.92 219 LEU A O 1
ATOM 1982 N N . GLU A 1 220 ? 58.223 28.194 -10.480 1.00 15.35 220 GLU A N 1
ATOM 1983 C CA . GLU A 1 220 ? 57.755 27.013 -11.208 1.00 16.54 220 GLU A CA 1
ATOM 1984 C C . GLU A 1 220 ? 56.319 26.639 -10.839 1.00 17.15 220 GLU A C 1
ATOM 1985 O O . GLU A 1 220 ? 55.683 25.846 -11.532 1.00 17.29 220 GLU A O 1
ATOM 1991 N N . PHE A 1 221 ? 55.809 27.231 -9.762 1.00 17.69 221 PHE A N 1
ATOM 1992 C CA . PHE A 1 221 ? 54.487 26.910 -9.244 1.00 18.67 221 PHE A CA 1
ATOM 1993 C C . PHE A 1 221 ? 53.595 28.137 -9.120 1.00 19.72 221 PHE A C 1
ATOM 1994 O O . PHE A 1 221 ? 54.085 29.263 -8.982 1.00 19.80 221 PHE A O 1
ATOM 2002 N N A ASP A 1 222 ? 52.287 27.915 -9.198 0.70 20.43 222 ASP A N 1
ATOM 2003 N N B ASP A 1 222 ? 52.284 27.913 -9.155 0.30 20.13 222 ASP A N 1
ATOM 2004 C CA A ASP A 1 222 ? 51.323 28.929 -8.811 0.70 21.34 222 ASP A CA 1
ATOM 2005 C CA B ASP A 1 222 ? 51.312 28.950 -8.830 0.30 20.72 222 ASP A CA 1
ATOM 2006 C C A ASP A 1 222 ? 51.244 28.878 -7.293 0.70 21.45 222 ASP A C 1
ATOM 2007 C C B ASP A 1 222 ? 51.116 28.962 -7.315 0.30 21.02 222 ASP A C 1
ATOM 2008 O O A ASP A 1 222 ? 50.760 27.899 -6.718 0.70 22.01 222 ASP A O 1
ATOM 2009 O O B ASP A 1 222 ? 50.398 28.121 -6.767 0.30 21.32 222 ASP A O 1
ATOM 2018 N N . MET A 1 223 ? 51.766 29.915 -6.647 1.00 21.43 223 MET A N 1
ATOM 2019 C CA . MET A 1 223 ? 51.766 29.984 -5.185 1.00 21.45 223 MET A CA 1
ATOM 2020 C C . MET A 1 223 ? 50.359 30.274 -4.660 1.00 21.03 223 MET A C 1
ATOM 2021 O O . MET A 1 223 ? 49.628 31.099 -5.226 1.00 21.71 223 MET A O 1
ATOM 2026 N N . ASP A 1 224 ? 49.978 29.544 -3.617 1.00 20.05 224 ASP A N 1
ATOM 2027 C CA . ASP A 1 224 ? 48.715 29.747 -2.922 1.00 19.13 224 ASP A CA 1
ATOM 2028 C C . ASP A 1 224 ? 49.070 30.159 -1.505 1.00 17.52 224 ASP A C 1
ATOM 2029 O O . ASP A 1 224 ? 49.282 29.306 -0.641 1.00 17.59 224 ASP A O 1
ATOM 2034 N N . ILE A 1 225 ? 49.145 31.465 -1.276 1.00 15.51 225 ILE A N 1
ATOM 2035 C CA . ILE A 1 225 ? 49.612 31.976 0.014 1.00 13.70 225 ILE A CA 1
ATOM 2036 C C . ILE A 1 225 ? 48.493 31.944 1.045 1.00 12.81 225 ILE A C 1
ATOM 2037 O O . ILE A 1 225 ? 47.373 32.400 0.782 1.00 12.64 225 ILE A O 1
ATOM 2042 N N . THR A 1 226 ? 48.811 31.384 2.210 1.00 10.90 226 THR A N 1
ATOM 2043 C CA . THR A 1 226 ? 47.862 31.254 3.307 1.00 9.95 226 THR A CA 1
ATOM 2044 C C . THR A 1 226 ? 48.422 31.877 4.578 1.00 9.14 226 THR A C 1
ATOM 2045 O O . THR A 1 226 ? 49.643 32.031 4.718 1.00 8.73 226 THR A O 1
ATOM 2049 N N . TYR A 1 227 ? 47.513 32.229 5.488 1.00 8.65 227 TYR A N 1
ATOM 2050 C CA . TYR A 1 227 ? 47.851 32.997 6.684 1.00 8.81 227 TYR A CA 1
ATOM 2051 C C . TYR A 1 227 ? 47.336 32.313 7.945 1.00 8.61 227 TYR A C 1
ATOM 2052 O O . TYR A 1 227 ? 46.940 32.978 8.907 1.00 9.81 227 TYR A O 1
ATOM 2061 N N . THR A 1 228 ? 47.325 30.981 7.932 1.00 7.88 228 THR A N 1
ATOM 2062 C CA . THR A 1 228 ? 46.877 30.214 9.089 1.00 8.00 228 THR A CA 1
ATOM 2063 C C . THR A 1 228 ? 47.780 30.501 10.277 1.00 7.61 228 THR A C 1
ATOM 2064 O O . THR A 1 228 ? 48.997 30.416 10.164 1.00 7.69 228 THR A O 1
ATOM 2068 N N . VAL A 1 229 ? 47.178 30.864 11.405 1.00 7.59 229 VAL A N 1
ATOM 2069 C CA . VAL A 1 229 ? 47.953 31.162 12.608 1.00 7.48 229 VAL A CA 1
ATOM 2070 C C . VAL A 1 229 ? 48.457 29.868 13.263 1.00 7.41 229 VAL A C 1
ATOM 2071 O O . VAL A 1 229 ? 47.667 28.972 13.587 1.00 7.21 229 VAL A O 1
ATOM 2075 N N . ILE A 1 230 ? 49.778 29.787 13.439 1.00 6.66 230 ILE A N 1
ATOM 2076 C CA . ILE A 1 230 ? 50.435 28.617 14.021 1.00 6.25 230 ILE A CA 1
ATOM 2077 C C . ILE A 1 230 ? 50.983 28.904 15.416 1.00 6.46 230 ILE A C 1
ATOM 2078 O O . ILE A 1 230 ? 50.949 28.044 16.299 1.00 6.42 230 ILE A O 1
ATOM 2083 N N . GLY A 1 231 ? 51.506 30.108 15.609 1.00 6.09 231 GLY A N 1
ATOM 2084 C CA . GLY A 1 231 ? 52.102 30.446 16.899 1.00 5.95 231 GLY A CA 1
ATOM 2085 C C . GLY A 1 231 ? 52.420 31.920 17.008 1.00 6.05 231 GLY A C 1
ATOM 2086 O O . GLY A 1 231 ? 51.873 32.750 16.267 1.00 5.75 231 GLY A O 1
ATOM 2087 N N . ASN A 1 232 ? 53.318 32.238 17.934 1.00 5.42 232 ASN A N 1
ATOM 2088 C CA . ASN A 1 232 ? 53.636 33.632 18.250 1.00 5.72 232 ASN A CA 1
ATOM 2089 C C . ASN A 1 232 ? 55.086 33.759 18.681 1.00 5.71 232 ASN A C 1
ATOM 2090 O O . ASN A 1 232 ? 55.625 32.883 19.372 1.00 6.13 232 ASN A O 1
ATOM 2095 N N . ILE A 1 233 ? 55.699 34.863 18.270 1.00 5.11 233 ILE A N 1
ATOM 2096 C CA . ILE A 1 233 ? 57.112 35.174 18.542 1.00 5.52 233 ILE A CA 1
ATOM 2097 C C . ILE A 1 233 ? 57.172 36.500 19.318 1.00 5.32 233 ILE A C 1
ATOM 2098 O O . ILE A 1 233 ? 56.555 37.471 18.890 1.00 5.79 233 ILE A O 1
ATOM 2103 N N . PRO A 1 234 ? 57.896 36.539 20.459 1.00 5.48 234 PRO A N 1
ATOM 2104 C CA . PRO A 1 234 ? 57.941 37.776 21.252 1.00 5.71 234 PRO A CA 1
ATOM 2105 C C . PRO A 1 234 ? 58.774 38.841 20.560 1.00 5.88 234 PRO A C 1
ATOM 2106 O O . PRO A 1 234 ? 59.812 38.530 19.983 1.00 6.13 234 PRO A O 1
ATOM 2110 N N . ILE A 1 235 ? 58.308 40.083 20.613 1.00 6.08 235 ILE A N 1
ATOM 2111 C CA . ILE A 1 235 ? 59.138 41.204 20.158 1.00 6.25 235 ILE A CA 1
ATOM 2112 C C . ILE A 1 235 ? 59.052 42.362 21.144 1.00 6.16 235 ILE A C 1
ATOM 2113 O O . ILE A 1 235 ? 58.151 42.411 21.992 1.00 5.61 235 ILE A O 1
ATOM 2118 N N . VAL A 1 236 ? 60.015 43.276 21.048 1.00 5.95 236 VAL A N 1
ATOM 2119 C CA . VAL A 1 236 ? 59.815 44.630 21.575 1.00 6.33 236 VAL A CA 1
ATOM 2120 C C . VAL A 1 236 ? 59.892 45.609 20.413 1.00 6.39 236 VAL A C 1
ATOM 2121 O O . VAL A 1 236 ? 60.474 45.294 19.365 1.00 6.67 236 VAL A O 1
ATOM 2125 N N . LEU A 1 237 ? 59.272 46.778 20.584 1.00 6.12 237 LEU A N 1
ATOM 2126 C CA . LEU A 1 237 ? 59.399 47.842 19.589 1.00 6.75 237 LEU A CA 1
ATOM 2127 C C . LEU A 1 237 ? 60.532 48.796 19.934 1.00 6.60 237 LEU A C 1
ATOM 2128 O O . LEU A 1 237 ? 60.955 48.909 21.093 1.00 6.81 237 LEU A O 1
ATOM 2133 N N . ARG A 1 238 ? 61.018 49.479 18.903 1.00 6.55 238 ARG A N 1
ATOM 2134 C CA . ARG A 1 238 ? 61.814 50.687 19.068 1.00 6.32 238 ARG A CA 1
ATOM 2135 C C . ARG A 1 238 ? 61.080 51.621 20.049 1.00 6.00 238 ARG A C 1
ATOM 2136 O O . ARG A 1 238 ? 59.885 51.897 19.889 1.00 6.19 238 ARG A O 1
ATOM 2144 N N . GLU A 1 239 ? 61.791 52.088 21.072 1.00 6.06 239 GLU A N 1
ATOM 2145 C CA . GLU A 1 239 ? 61.160 52.802 22.183 1.00 6.43 239 GLU A CA 1
ATOM 2146 C C . GLU A 1 239 ? 60.388 54.051 21.749 1.00 6.63 239 GLU A C 1
ATOM 2147 O O . GLU A 1 239 ? 59.306 54.333 22.291 1.00 6.78 239 GLU A O 1
ATOM 2153 N N . SER A 1 240 ? 60.908 54.758 20.748 1.00 6.90 240 SER A N 1
ATOM 2154 C CA . SER A 1 240 ? 60.287 55.999 20.268 1.00 7.33 240 SER A CA 1
ATOM 2155 C C . SER A 1 240 ? 58.948 55.775 19.557 1.00 7.56 240 SER A C 1
ATOM 2156 O O . SER A 1 240 ? 58.225 56.744 19.282 1.00 8.57 240 SER A O 1
ATOM 2159 N N . LEU A 1 241 ? 58.629 54.515 19.257 1.00 6.99 241 LEU A N 1
ATOM 2160 C CA . LEU A 1 241 ? 57.351 54.160 18.636 1.00 7.40 241 LEU A CA 1
ATOM 2161 C C . LEU A 1 241 ? 56.231 53.925 19.648 1.00 7.70 241 LEU A C 1
ATOM 2162 O O . LEU A 1 241 ? 55.054 53.888 19.271 1.00 8.28 241 LEU A O 1
ATOM 2167 N N . LEU A 1 242 ? 56.595 53.767 20.924 1.00 7.29 242 LEU A N 1
ATOM 2168 C CA . LEU A 1 242 ? 55.634 53.356 21.951 1.00 7.53 242 LEU A CA 1
ATOM 2169 C C . LEU A 1 242 ? 54.542 54.377 22.209 1.00 8.85 242 LEU A C 1
ATOM 2170 O O . LEU A 1 242 ? 53.382 54.004 22.371 1.00 8.16 242 LEU A O 1
ATOM 2175 N N . MET A 1 243 ? 54.919 55.650 22.265 1.00 9.56 243 MET A N 1
ATOM 2176 C CA . MET A 1 243 ? 53.952 56.689 22.603 1.00 11.18 243 MET A CA 1
ATOM 2177 C C . MET A 1 243 ? 52.775 56.679 21.629 1.00 11.38 243 MET A C 1
ATOM 2178 O O . MET A 1 243 ? 51.614 56.711 22.056 1.00 11.68 243 MET A O 1
ATOM 2183 N N . ASP A 1 244 ? 53.061 56.600 20.332 1.00 11.75 244 ASP A N 1
ATOM 2184 C CA . ASP A 1 244 ? 51.987 56.609 19.340 1.00 12.73 244 ASP A CA 1
ATOM 2185 C C . ASP A 1 244 ? 51.176 55.304 19.347 1.00 12.03 244 ASP A C 1
ATOM 2186 O O . ASP A 1 244 ? 49.970 55.320 19.096 1.00 12.22 244 ASP A O 1
ATOM 2191 N N . VAL A 1 245 ? 51.828 54.192 19.681 1.00 10.50 245 VAL A N 1
ATOM 2192 C CA . VAL A 1 245 ? 51.124 52.912 19.853 1.00 9.68 245 VAL A CA 1
ATOM 2193 C C . VAL A 1 245 ? 50.155 52.997 21.047 1.00 8.96 245 VAL A C 1
ATOM 2194 O O . VAL A 1 245 ? 48.999 52.550 20.986 1.00 8.45 245 VAL A O 1
ATOM 2198 N N . ILE A 1 246 ? 50.625 53.591 22.132 1.00 8.48 246 ILE A N 1
ATOM 2199 C CA . ILE A 1 246 ? 49.801 53.741 23.328 1.00 8.58 246 ILE A CA 1
ATOM 2200 C C . ILE A 1 246 ? 48.658 54.738 23.085 1.00 8.87 246 ILE A C 1
ATOM 2201 O O . ILE A 1 246 ? 47.501 54.482 23.455 1.00 9.34 246 ILE A O 1
ATOM 2206 N N . GLU A 1 247 ? 48.974 55.852 22.430 1.00 9.39 247 GLU A N 1
ATOM 2207 C CA . GLU A 1 247 ? 47.950 56.845 22.112 1.00 9.83 247 GLU A CA 1
ATOM 2208 C C . GLU A 1 247 ? 46.851 56.242 21.242 1.00 9.12 247 GLU A C 1
ATOM 2209 O O . GLU A 1 247 ? 45.675 56.559 21.436 1.00 9.76 247 GLU A O 1
ATOM 2215 N N . ALA A 1 248 ? 47.229 55.357 20.318 1.00 8.87 248 ALA A N 1
ATOM 2216 C CA . ALA A 1 248 ? 46.247 54.673 19.463 1.00 8.59 248 ALA A CA 1
ATOM 2217 C C . ALA A 1 248 ? 45.270 53.869 20.329 1.00 8.93 248 ALA A C 1
ATOM 2218 O O . ALA A 1 248 ? 44.053 53.929 20.130 1.00 8.55 248 ALA A O 1
ATOM 2220 N N . GLY A 1 249 ? 45.813 53.137 21.300 1.00 8.37 249 GLY A N 1
ATOM 2221 C CA . GLY A 1 249 ? 44.993 52.387 22.258 1.00 8.25 249 GLY A CA 1
ATOM 2222 C C . GLY A 1 249 ? 44.044 53.273 23.047 1.00 8.28 249 GLY A C 1
ATOM 2223 O O . GLY A 1 249 ? 42.875 52.922 23.239 1.00 8.34 249 GLY A O 1
ATOM 2224 N N . GLU A 1 250 ? 44.536 54.422 23.508 1.00 8.09 250 GLU A N 1
ATOM 2225 C CA . GLU A 1 250 ? 43.695 55.361 24.256 1.00 8.74 250 GLU A CA 1
ATOM 2226 C C . GLU A 1 250 ? 42.528 55.823 23.393 1.00 8.54 250 GLU A C 1
ATOM 2227 O O . GLU A 1 250 ? 41.391 55.910 23.871 1.00 8.39 250 GLU A O 1
ATOM 2233 N N . ARG A 1 251 ? 42.811 56.109 22.126 1.00 8.87 251 ARG A N 1
ATOM 2234 C CA . ARG A 1 251 ? 41.772 56.620 21.226 1.00 9.04 251 ARG A CA 1
ATOM 2235 C C . ARG A 1 251 ? 40.720 55.561 20.935 1.00 9.31 251 ARG A C 1
ATOM 2236 O O . ARG A 1 251 ? 39.535 55.871 20.830 1.00 9.29 251 ARG A O 1
ATOM 2244 N N . VAL A 1 252 ? 41.154 54.310 20.805 1.00 9.06 252 VAL A N 1
ATOM 2245 C CA . VAL A 1 252 ? 40.235 53.196 20.574 1.00 8.98 252 VAL A CA 1
ATOM 2246 C C . VAL A 1 252 ? 39.283 53.045 21.765 1.00 8.69 252 VAL A C 1
ATOM 2247 O O . VAL A 1 252 ? 38.069 52.881 21.586 1.00 8.55 252 VAL A O 1
ATOM 2251 N N . VAL A 1 253 ? 39.832 53.118 22.977 1.00 8.26 253 VAL A N 1
ATOM 2252 C CA . VAL A 1 253 ? 39.008 53.035 24.188 1.00 8.62 253 VAL A CA 1
ATOM 2253 C C . VAL A 1 253 ? 38.000 54.195 24.250 1.00 9.02 253 VAL A C 1
ATOM 2254 O O . VAL A 1 253 ? 36.799 53.980 24.494 1.00 9.04 253 VAL A O 1
ATOM 2258 N N A LYS A 1 254 ? 38.486 55.411 24.013 0.50 9.31 254 LYS A N 1
ATOM 2259 N N B LYS A 1 254 ? 38.478 55.411 24.014 0.50 9.32 254 LYS A N 1
ATOM 2260 C CA A LYS A 1 254 ? 37.637 56.602 24.065 0.50 9.92 254 LYS A CA 1
ATOM 2261 C CA B LYS A 1 254 ? 37.611 56.585 24.092 0.50 9.92 254 LYS A CA 1
ATOM 2262 C C A LYS A 1 254 ? 36.485 56.497 23.067 0.50 9.95 254 LYS A C 1
ATOM 2263 C C B LYS A 1 254 ? 36.478 56.512 23.062 0.50 9.96 254 LYS A C 1
ATOM 2264 O O A LYS A 1 254 ? 35.330 56.780 23.407 0.50 9.81 254 LYS A O 1
ATOM 2265 O O B LYS A 1 254 ? 35.327 56.831 23.379 0.50 9.84 254 LYS A O 1
ATOM 2276 N N . ALA A 1 255 ? 36.806 56.076 21.846 1.00 9.87 255 ALA A N 1
ATOM 2277 C CA . ALA A 1 255 ? 35.800 55.926 20.780 1.00 10.20 255 ALA A CA 1
ATOM 2278 C C . ALA A 1 255 ? 34.727 54.896 21.170 1.00 10.88 255 ALA A C 1
ATOM 2279 O O . ALA A 1 255 ? 33.540 55.093 20.895 1.00 10.64 255 ALA A O 1
ATOM 2281 N N . ALA A 1 256 ? 35.148 53.814 21.827 1.00 11.00 256 ALA A N 1
ATOM 2282 C CA . ALA A 1 256 ? 34.222 52.765 22.266 1.00 11.90 256 ALA A CA 1
ATOM 2283 C C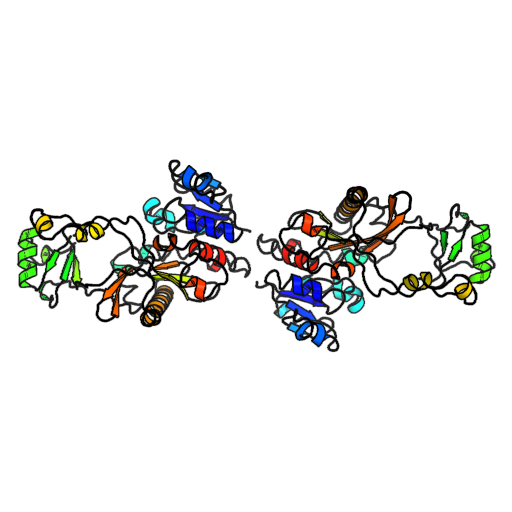 . ALA A 1 256 ? 33.283 53.268 23.357 1.00 12.76 256 ALA A C 1
ATOM 2284 O O . ALA A 1 256 ? 32.137 52.829 23.443 1.00 12.13 256 ALA A O 1
ATOM 2286 N N . GLU A 1 257 ? 33.781 54.178 24.193 1.00 14.18 257 GLU A N 1
ATOM 2287 C CA . GLU A 1 257 ? 32.969 54.786 25.257 1.00 16.08 257 GLU A CA 1
ATOM 2288 C C . GLU A 1 257 ? 31.764 55.520 24.651 1.00 16.60 257 GLU A C 1
ATOM 2289 O O . GLU A 1 257 ? 30.668 55.515 25.221 1.00 17.26 257 GLU A O 1
ATOM 2295 N N A GLU A 1 258 ? 31.980 56.128 23.490 0.50 16.78 258 GLU A N 1
ATOM 2296 N N B GLU A 1 258 ? 31.970 56.110 23.474 0.50 16.82 258 GLU A N 1
ATOM 2297 C CA A GLU A 1 258 ? 30.928 56.830 22.771 0.50 16.87 258 GLU A CA 1
ATOM 2298 C CA B GLU A 1 258 ? 30.928 56.864 22.773 0.50 16.93 258 GLU A CA 1
ATOM 2299 C C A GLU A 1 258 ? 30.003 55.843 22.049 0.50 16.42 258 GLU A C 1
ATOM 2300 C C B GLU A 1 258 ? 30.057 56.020 21.821 0.50 16.53 258 GLU A C 1
ATOM 2301 O O A GLU A 1 258 ? 28.782 55.900 22.204 0.50 16.55 258 GLU A O 1
ATOM 2302 O O B GLU A 1 258 ? 28.903 56.372 21.572 0.50 16.82 258 GLU A O 1
ATOM 2313 N N . LEU A 1 259 ? 30.601 54.922 21.293 1.00 15.83 259 LEU A N 1
ATOM 2314 C CA . LEU A 1 259 ? 29.879 54.085 20.314 1.00 14.70 259 LEU A CA 1
ATOM 2315 C C . LEU A 1 259 ? 29.127 52.868 20.834 1.00 14.22 259 LEU A C 1
ATOM 2316 O O . LEU A 1 259 ? 28.082 52.498 20.285 1.00 14.27 259 LEU A O 1
ATOM 2321 N N . MET A 1 260 ? 29.669 52.215 21.855 1.00 12.99 260 MET A N 1
ATOM 2322 C CA . MET A 1 260 ? 29.214 50.866 22.192 1.00 12.55 260 MET A CA 1
ATOM 2323 C C . MET A 1 260 ? 29.162 50.574 23.691 1.00 12.23 260 MET A C 1
ATOM 2324 O O . MET A 1 260 ? 29.065 49.408 24.093 1.00 12.29 260 MET A O 1
ATOM 2329 N N . GLY A 1 261 ? 29.223 51.620 24.509 1.00 12.00 261 GLY A N 1
ATOM 2330 C CA . GLY A 1 261 ? 29.122 51.455 25.961 1.00 12.03 261 GLY A CA 1
ATOM 2331 C C . GLY A 1 261 ? 30.444 51.127 26.630 1.00 11.90 261 GLY A C 1
ATOM 2332 O O . GLY A 1 261 ? 30.479 50.727 27.799 1.00 12.33 261 GLY A O 1
ATOM 2333 N N . GLY A 1 262 ? 31.532 51.292 25.883 1.00 11.31 262 GLY A N 1
ATOM 2334 C CA . GLY A 1 262 ? 32.871 51.188 26.449 1.00 10.89 262 GLY A CA 1
ATOM 2335 C C . GLY A 1 262 ? 33.652 49.966 26.016 1.00 10.20 262 GLY A C 1
ATOM 2336 O O . GLY A 1 262 ? 33.090 48.973 25.544 1.00 10.47 262 GLY A O 1
ATOM 2337 N N . LEU A 1 263 ? 34.967 50.063 26.188 1.00 10.09 263 LEU A N 1
ATOM 2338 C CA . LEU A 1 263 ? 35.870 48.942 26.005 1.00 9.79 263 LEU A CA 1
ATOM 2339 C C . LEU A 1 263 ? 36.754 48.847 27.233 1.00 9.62 263 LEU A C 1
ATOM 2340 O O . LEU A 1 263 ? 37.385 49.834 27.631 1.00 10.28 263 LEU A O 1
ATOM 2345 N N . TRP A 1 264 ? 36.781 47.665 27.841 1.00 8.92 264 TRP A N 1
ATOM 2346 C CA . TRP A 1 264 ? 37.716 47.396 28.927 1.00 8.68 264 TRP A CA 1
ATOM 2347 C C . TRP A 1 264 ? 38.242 45.967 28.873 1.00 8.18 264 TRP A C 1
ATOM 2348 O O . TRP A 1 264 ? 37.682 45.101 28.187 1.00 8.27 264 TRP A O 1
ATOM 2359 N N . GLY A 1 265 ? 39.316 45.727 29.614 1.00 7.98 265 GLY A N 1
ATOM 2360 C CA . GLY A 1 265 ? 39.997 44.445 29.552 1.00 7.14 265 GLY A CA 1
ATOM 2361 C C . GLY A 1 265 ? 41.004 44.430 28.410 1.00 7.18 265 GLY A C 1
ATOM 2362 O O . GLY A 1 265 ? 41.398 45.484 27.903 1.00 7.28 265 GLY A O 1
ATOM 2363 N N . PRO A 1 266 ? 41.425 43.228 27.990 1.00 6.98 266 PRO A N 1
ATOM 2364 C CA . PRO A 1 266 ? 42.454 43.132 26.952 1.00 7.15 266 PRO A CA 1
ATOM 2365 C C . PRO A 1 266 ? 41.941 43.413 25.544 1.00 7.16 266 PRO A C 1
ATOM 2366 O O . PRO A 1 266 ? 40.781 43.145 25.228 1.00 7.48 266 PRO A O 1
ATOM 2370 N N . PHE A 1 267 ? 42.833 43.937 24.707 1.00 6.57 267 PHE A N 1
ATOM 2371 C CA . PHE A 1 267 ? 42.584 44.070 23.279 1.00 6.96 267 PHE A CA 1
ATOM 2372 C C . PHE A 1 267 ? 43.909 44.202 22.536 1.00 7.20 267 PHE A C 1
ATOM 2373 O O . PHE A 1 267 ? 44.984 44.259 23.153 1.00 7.70 267 PHE A O 1
ATOM 2381 N N . CYS A 1 268 ? 43.831 44.241 21.214 1.00 7.36 268 CYS A N 1
ATOM 2382 C CA . CYS A 1 268 ? 45.027 44.267 20.382 1.00 7.54 268 CYS A CA 1
ATOM 2383 C C . CYS A 1 268 ? 44.700 44.976 19.079 1.00 8.02 268 CYS A C 1
ATOM 2384 O O . CYS A 1 268 ? 43.605 44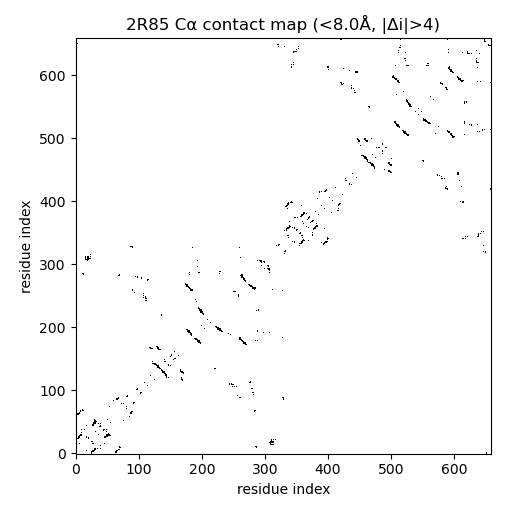.813 18.548 1.00 8.61 268 CYS A O 1
ATOM 2387 N N . LEU A 1 269 ? 45.636 45.794 18.596 1.00 8.40 269 LEU A N 1
ATOM 2388 C CA . LEU A 1 269 ? 45.518 46.378 17.259 1.00 9.09 269 LEU A CA 1
ATOM 2389 C C . LEU A 1 269 ? 46.479 45.602 16.368 1.00 9.15 269 LEU A C 1
ATOM 2390 O O . LEU A 1 269 ? 47.651 45.466 16.695 1.00 9.87 269 LEU A O 1
ATOM 2395 N N . GLU A 1 270 ? 45.973 45.064 15.267 1.00 8.97 270 GLU A N 1
ATOM 2396 C CA . GLU A 1 270 ? 46.765 44.188 14.415 1.00 9.45 270 GLU A CA 1
ATOM 2397 C C . GLU A 1 270 ? 47.156 44.951 13.168 1.00 9.00 270 GLU A C 1
ATOM 2398 O O . GLU A 1 270 ? 46.293 45.440 12.448 1.00 9.35 270 GLU A O 1
ATOM 2404 N N . GLY A 1 271 ? 48.451 45.058 12.906 1.00 8.95 271 GLY A N 1
ATOM 2405 C CA . GLY A 1 271 ? 48.863 45.794 11.717 1.00 8.70 271 GLY A CA 1
ATOM 2406 C C . GLY A 1 271 ? 50.310 45.623 11.342 1.00 8.94 271 GLY A C 1
ATOM 2407 O O . GLY A 1 271 ? 50.933 44.595 11.644 1.00 8.63 271 GLY A O 1
ATOM 2408 N N . VAL A 1 272 ? 50.832 46.636 10.666 1.00 8.83 272 VAL A N 1
ATOM 2409 C CA . VAL A 1 272 ? 52.213 46.622 10.196 1.00 8.91 272 VAL A CA 1
ATOM 2410 C C . VAL A 1 272 ? 52.894 47.958 10.470 1.00 8.94 272 VAL A C 1
ATOM 2411 O O . VAL A 1 272 ? 52.228 48.998 10.567 1.00 8.64 272 VAL A O 1
ATOM 2415 N N . PHE A 1 273 ? 54.222 47.925 10.584 1.00 8.99 273 PHE A N 1
ATOM 2416 C CA . PHE A 1 273 ? 55.029 49.140 10.630 1.00 8.62 273 PHE A CA 1
ATOM 2417 C C . PHE A 1 273 ? 55.774 49.356 9.324 1.00 8.85 273 PHE A C 1
ATOM 2418 O O . PHE A 1 273 ? 56.538 48.502 8.886 1.00 8.51 273 PHE A O 1
ATOM 2426 N N . THR A 1 274 ? 55.547 50.513 8.713 1.00 9.06 274 THR A N 1
ATOM 2427 C CA . THR A 1 274 ? 56.186 50.840 7.441 1.00 9.78 274 THR A CA 1
ATOM 2428 C C . THR A 1 274 ? 57.607 51.362 7.677 1.00 9.90 274 THR A C 1
ATOM 2429 O O . THR A 1 274 ? 57.970 51.697 8.807 1.00 9.23 274 THR A O 1
ATOM 2433 N N . PRO A 1 275 ? 58.426 51.438 6.607 1.00 10.29 275 PRO A N 1
ATOM 2434 C CA . PRO A 1 275 ? 59.776 52.012 6.731 1.00 10.88 275 PRO A CA 1
ATOM 2435 C C . PRO A 1 275 ? 59.800 53.488 7.144 1.00 11.19 275 PRO A C 1
ATOM 2436 O O . PRO A 1 275 ? 60.851 53.999 7.540 1.00 11.04 275 PRO A O 1
ATOM 2440 N N . ASP A 1 276 ? 58.658 54.164 7.054 1.00 11.72 276 ASP A N 1
ATOM 2441 C CA . ASP A 1 276 ? 58.566 55.550 7.517 1.00 13.36 276 ASP A CA 1
ATOM 2442 C C . ASP A 1 276 ? 58.050 55.652 8.954 1.00 13.31 276 ASP A C 1
ATOM 2443 O O . ASP A 1 276 ? 57.634 56.734 9.401 1.00 13.31 276 ASP A O 1
ATOM 2448 N N . LEU A 1 277 ? 58.103 54.527 9.677 1.00 12.79 277 LEU A N 1
ATOM 2449 C CA . LEU A 1 277 ? 57.730 54.463 11.101 1.00 13.14 277 LEU A CA 1
ATOM 2450 C C . LEU A 1 277 ? 56.241 54.718 11.363 1.00 13.43 277 LEU A C 1
ATOM 2451 O O . LEU A 1 277 ? 55.865 55.208 12.438 1.00 14.13 277 LEU A O 1
ATOM 2456 N N . GLU A 1 278 ? 55.406 54.367 10.387 1.00 13.08 278 GLU A N 1
ATOM 2457 C CA . GLU A 1 278 ? 53.956 54.503 10.494 1.00 13.27 278 GLU A CA 1
ATOM 2458 C C . GLU A 1 278 ? 53.328 53.157 10.863 1.00 12.47 278 GLU A C 1
ATOM 2459 O O . GLU A 1 278 ? 53.612 52.150 10.223 1.00 12.02 278 GLU A O 1
ATOM 2465 N N . PHE A 1 279 ? 52.481 53.160 11.892 1.00 11.91 279 PHE A N 1
ATOM 2466 C CA . PHE A 1 279 ? 51.692 51.985 12.265 1.00 11.64 279 PHE A CA 1
ATOM 2467 C C . PHE A 1 279 ? 50.381 52.039 11.494 1.00 11.62 279 PHE A C 1
ATOM 2468 O O . PHE A 1 279 ? 49.609 52.992 11.641 1.00 12.61 279 PHE A O 1
ATOM 2476 N N . VAL A 1 280 ? 50.161 51.042 10.644 1.00 10.59 280 VAL A N 1
ATOM 2477 C CA . VAL A 1 280 ? 48.934 50.951 9.856 1.00 10.31 280 VAL A CA 1
ATOM 2478 C C . VAL A 1 280 ? 48.167 49.721 10.331 1.00 10.57 280 VAL A C 1
ATOM 2479 O O . VAL A 1 280 ? 48.709 48.606 10.352 1.00 10.39 280 VAL A O 1
ATOM 2483 N N . VAL A 1 281 ? 46.917 49.936 10.738 1.00 10.33 281 VAL A N 1
ATOM 2484 C CA . VAL A 1 281 ? 46.119 48.885 11.368 1.00 10.71 281 VAL A CA 1
ATOM 2485 C C . VAL A 1 281 ? 45.176 48.217 10.372 1.00 11.40 281 VAL A C 1
ATOM 2486 O O . VAL A 1 281 ? 44.440 48.893 9.638 1.00 11.53 281 VAL A O 1
ATOM 2490 N N . PHE A 1 282 ? 45.214 46.885 10.347 1.00 11.92 282 PHE A N 1
ATOM 2491 C CA . PHE A 1 282 ? 44.335 46.090 9.498 1.00 12.82 282 PHE A CA 1
ATOM 2492 C C . PHE A 1 282 ? 43.062 45.670 10.235 1.00 13.52 282 PHE A C 1
ATOM 2493 O O . PHE A 1 282 ? 41.983 45.600 9.639 1.00 14.20 282 PHE A O 1
ATOM 2501 N N . GLU A 1 283 ? 43.192 45.372 11.525 1.00 13.42 283 GLU A N 1
ATOM 2502 C CA . GLU A 1 283 ? 42.079 44.828 12.304 1.00 14.06 283 GLU A CA 1
ATOM 2503 C C . GLU A 1 283 ? 42.202 45.205 13.768 1.00 13.29 283 GLU A C 1
ATOM 2504 O O . GLU A 1 283 ? 43.307 45.418 14.272 1.00 12.52 283 GLU A O 1
ATOM 2510 N N . ILE A 1 284 ? 41.067 45.264 14.456 1.00 12.27 284 ILE A N 1
ATOM 2511 C CA . ILE A 1 284 ? 41.083 45.308 15.918 1.00 12.11 284 ILE A CA 1
ATOM 2512 C C . ILE A 1 284 ? 40.567 43.980 16.467 1.00 11.62 284 ILE A C 1
ATOM 2513 O O . ILE A 1 284 ? 39.557 43.457 15.991 1.00 11.02 284 ILE A O 1
ATOM 2518 N N . SER A 1 285 ? 41.286 43.414 17.430 1.00 10.78 285 SER A N 1
ATOM 2519 C CA . SER A 1 285 ? 40.791 42.272 18.178 1.00 11.28 285 SER A CA 1
ATOM 2520 C C . SER A 1 285 ? 40.479 42.796 19.563 1.00 11.13 285 SER A C 1
ATOM 2521 O O . SER A 1 285 ? 41.388 43.134 20.328 1.00 11.07 285 SER A O 1
ATOM 2524 N N . ALA A 1 286 ? 39.193 42.878 19.888 1.00 10.87 286 ALA A N 1
ATOM 2525 C CA . ALA A 1 286 ? 38.778 43.522 21.133 1.00 11.56 286 ALA A CA 1
ATOM 2526 C C . ALA A 1 286 ? 38.641 42.538 22.290 1.00 11.37 286 ALA A C 1
ATOM 2527 O O . ALA A 1 286 ? 37.756 42.666 23.136 1.00 12.23 286 ALA A O 1
ATOM 2529 N N . ARG A 1 287 ? 39.514 41.539 22.309 1.00 10.98 287 ARG A N 1
ATOM 2530 C CA . ARG A 1 287 ? 39.574 40.553 23.379 1.00 10.94 287 ARG A CA 1
ATOM 2531 C C . ARG A 1 287 ? 41.028 40.117 23.507 1.00 10.18 287 ARG A C 1
ATOM 2532 O O . ARG A 1 287 ? 41.876 40.566 22.737 1.00 11.10 287 ARG A O 1
ATOM 2540 N N . ILE A 1 288 ? 41.320 39.247 24.472 1.00 9.23 288 ILE A N 1
ATOM 2541 C CA . ILE A 1 288 ? 42.675 38.672 24.604 1.00 8.74 288 ILE A CA 1
ATOM 2542 C C . ILE A 1 288 ? 43.120 37.999 23.293 1.00 8.65 288 ILE A C 1
ATOM 2543 O O . ILE A 1 288 ? 42.322 37.305 22.632 1.00 9.23 288 ILE A O 1
ATOM 2548 N N . VAL A 1 289 ? 44.373 38.233 22.905 1.00 8.27 289 VAL A N 1
ATOM 2549 C CA . VAL A 1 289 ? 44.930 37.586 21.717 1.00 7.62 289 VAL A CA 1
ATOM 2550 C C . VAL A 1 289 ? 45.993 36.554 22.090 1.00 7.41 289 VAL A C 1
ATOM 2551 O O . VAL A 1 289 ? 46.611 36.638 23.152 1.00 7.80 289 VAL A O 1
ATOM 2555 N N . ALA A 1 290 ? 46.210 35.593 21.195 1.00 7.63 290 ALA A N 1
ATOM 2556 C CA . ALA A 1 290 ? 47.108 34.475 21.476 1.00 7.12 290 ALA A CA 1
ATOM 2557 C C . ALA A 1 290 ? 48.559 34.887 21.714 1.00 6.86 290 ALA A C 1
ATOM 2558 O O . ALA A 1 290 ? 49.287 34.184 22.412 1.00 6.65 290 ALA A O 1
ATOM 2560 N N . GLY A 1 291 ? 48.975 36.027 21.152 1.00 6.71 291 GLY A N 1
ATOM 2561 C CA . GLY A 1 291 ? 50.340 36.536 21.386 1.00 6.32 291 GLY A CA 1
ATOM 2562 C C . GLY A 1 291 ? 50.666 36.742 22.861 1.00 6.18 291 GLY A C 1
ATOM 2563 O O . GLY A 1 291 ? 51.825 36.657 23.278 1.00 6.50 291 GLY A O 1
ATOM 2564 N N . THR A 1 292 ? 49.636 36.984 23.672 1.00 5.83 292 THR A N 1
ATOM 2565 C CA . THR A 1 292 ? 49.856 37.133 25.110 1.00 5.94 292 THR A CA 1
ATOM 2566 C C . THR A 1 292 ? 50.297 35.827 25.787 1.00 5.25 292 THR A C 1
ATOM 2567 O O . THR A 1 292 ? 50.853 35.862 26.887 1.00 6.47 292 THR A O 1
ATOM 2571 N N . ASN A 1 293 ? 50.063 34.682 25.134 1.00 5.23 293 ASN A N 1
ATOM 2572 C CA . ASN A 1 293 ? 50.486 33.384 25.682 1.00 5.31 293 ASN A CA 1
ATOM 2573 C C . ASN A 1 293 ? 51.998 33.261 25.931 1.00 5.67 293 ASN A C 1
ATOM 2574 O O . ASN A 1 293 ? 52.438 32.439 26.737 1.00 6.60 293 ASN A O 1
ATOM 2579 N N . ILE A 1 294 ? 52.797 34.062 25.226 1.00 5.43 294 ILE A N 1
ATOM 2580 C CA . ILE A 1 294 ? 54.252 34.028 25.433 1.00 5.97 294 ILE A CA 1
ATOM 2581 C C . ILE A 1 294 ? 54.617 34.514 26.833 1.00 5.58 294 ILE A C 1
ATOM 2582 O O . ILE A 1 294 ? 55.651 34.123 27.393 1.00 6.33 294 ILE A O 1
ATOM 2587 N N . PHE A 1 295 ? 53.752 35.351 27.404 1.00 5.32 295 PHE A N 1
ATOM 2588 C CA . PHE A 1 295 ? 54.150 36.186 28.546 1.00 5.58 295 PHE A CA 1
ATOM 2589 C C . PHE A 1 295 ? 53.556 35.755 29.880 1.00 6.30 295 PHE A C 1
ATOM 2590 O O . PHE A 1 295 ? 53.260 36.584 30.758 1.00 6.27 295 PHE A O 1
ATOM 2598 N N . VAL A 1 296 ? 53.429 34.433 30.030 1.00 5.96 296 VAL A N 1
ATOM 2599 C CA . VAL A 1 296 ? 53.024 33.826 31.296 1.00 6.27 296 VAL A CA 1
ATOM 2600 C C . VAL A 1 296 ? 53.905 34.319 32.438 1.00 6.16 296 VAL A C 1
ATOM 2601 O O . VAL A 1 296 ? 53.403 34.606 33.525 1.00 7.11 296 VAL A O 1
ATOM 2605 N N . ASN A 1 297 ? 55.212 34.443 32.189 1.00 6.10 297 ASN A N 1
ATOM 2606 C CA . ASN A 1 297 ? 56.120 34.962 33.216 1.00 6.33 297 ASN A CA 1
ATOM 2607 C C . ASN A 1 297 ? 56.389 36.467 33.067 1.00 6.53 297 ASN A C 1
ATOM 2608 O O . ASN A 1 297 ? 57.498 36.943 33.338 1.00 6.93 297 ASN A O 1
ATOM 2613 N N . GLY A 1 298 ? 55.369 37.205 32.637 1.00 5.71 298 GLY A N 1
ATOM 2614 C CA . GLY A 1 298 ? 55.509 38.646 32.379 1.00 6.09 298 GLY A CA 1
ATOM 2615 C C . GLY A 1 298 ? 56.160 38.917 31.033 1.00 6.13 298 GLY A C 1
ATOM 2616 O O . GLY A 1 298 ? 56.509 37.990 30.285 1.00 5.60 298 GLY A O 1
ATOM 2617 N N . SER A 1 299 ? 56.325 40.197 30.725 1.00 5.61 299 SER A N 1
ATOM 2618 C CA . SER A 1 299 ? 56.899 40.616 29.454 1.00 5.60 299 SER A CA 1
ATOM 2619 C C . SER A 1 299 ? 57.934 41.716 29.678 1.00 5.55 299 SER A C 1
ATOM 2620 O O . SER A 1 299 ? 58.065 42.241 30.793 1.00 5.66 299 SER A O 1
ATOM 2623 N N . PRO A 1 300 ? 58.675 42.081 28.619 1.00 5.26 300 PRO A N 1
ATOM 2624 C CA . PRO A 1 300 ? 59.632 43.190 28.733 1.00 6.02 300 PRO A CA 1
ATOM 2625 C C . PRO A 1 300 ? 58.972 44.507 29.119 1.00 6.40 300 PRO A C 1
ATOM 2626 O O . PRO A 1 300 ? 59.670 45.424 29.571 1.00 7.75 300 PRO A O 1
ATOM 2630 N N . TYR A 1 301 ? 57.652 44.593 28.934 1.00 5.99 301 TYR A N 1
ATOM 2631 C CA . TYR A 1 301 ? 56.902 45.780 29.319 1.00 6.38 301 TYR A CA 1
ATOM 2632 C C . TYR A 1 301 ? 56.362 45.715 30.736 1.00 6.58 301 TYR A C 1
ATOM 2633 O O . TYR A 1 301 ? 56.519 46.674 31.499 1.00 7.16 301 TYR A O 1
ATOM 2642 N N . THR A 1 302 ? 55.771 44.588 31.123 1.00 6.54 302 THR A N 1
ATOM 2643 C CA . THR A 1 302 ? 55.241 44.514 32.491 1.00 6.56 302 THR A CA 1
ATOM 2644 C C . THR A 1 302 ? 56.347 44.563 33.537 1.00 6.30 302 THR A C 1
ATOM 2645 O O . THR A 1 302 ? 56.147 45.104 34.620 1.00 6.99 302 THR A O 1
ATOM 2649 N N . TRP A 1 303 ? 57.525 44.033 33.203 1.00 5.87 303 TRP A N 1
ATOM 2650 C CA . TRP A 1 303 ? 58.634 44.044 34.168 1.00 6.60 303 TRP A CA 1
ATOM 2651 C C . TRP A 1 303 ? 59.258 45.437 34.343 1.00 7.06 303 TRP A C 1
ATOM 2652 O O . TRP A 1 303 ? 60.100 45.637 35.225 1.00 8.36 303 TRP A O 1
ATOM 2663 N N . LEU A 1 304 ? 58.826 46.406 33.526 1.00 6.52 304 LEU A N 1
ATOM 2664 C CA . LEU A 1 304 ? 59.170 47.817 33.768 1.00 7.73 304 LEU A CA 1
ATOM 2665 C C . LEU A 1 304 ? 58.330 48.431 34.891 1.00 8.39 304 LEU A C 1
ATOM 2666 O O . LEU A 1 304 ? 58.720 49.446 35.484 1.00 9.52 304 LEU A O 1
ATOM 2671 N N . ARG A 1 305 ? 57.173 47.843 35.174 1.00 9.26 305 ARG A N 1
ATOM 2672 C CA . ARG A 1 305 ? 56.252 48.488 36.112 1.00 10.20 305 ARG A CA 1
ATOM 2673 C C . ARG A 1 305 ? 55.668 47.643 37.241 1.00 10.19 305 ARG A C 1
ATOM 2674 O O . ARG A 1 305 ? 54.980 48.179 38.120 1.00 10.43 305 ARG A O 1
ATOM 2682 N N . TYR A 1 306 ? 55.946 46.341 37.214 1.00 9.31 306 TYR A N 1
ATOM 2683 C CA . TYR A 1 306 ? 55.581 45.426 38.297 1.00 9.42 306 TYR A CA 1
ATOM 2684 C C . TYR A 1 306 ? 56.798 44.702 38.881 1.00 9.56 306 TYR A C 1
ATOM 2685 O O . TYR A 1 306 ? 57.819 44.539 38.199 1.00 10.27 306 TYR A O 1
ATOM 2694 N N A ASP A 1 307 ? 56.647 44.267 40.134 0.70 9.70 307 ASP A N 1
ATOM 2695 N N B ASP A 1 307 ? 56.705 44.261 40.133 0.30 9.82 307 ASP A N 1
ATOM 2696 C CA A ASP A 1 307 ? 57.675 43.533 40.869 0.70 9.96 307 ASP A CA 1
ATOM 2697 C CA B ASP A 1 307 ? 57.805 43.507 40.747 0.30 10.02 307 ASP A CA 1
ATOM 2698 C C A ASP A 1 307 ? 57.436 42.022 40.833 0.70 9.62 307 ASP A C 1
ATOM 2699 C C B ASP A 1 307 ? 57.600 41.995 40.658 0.30 9.70 307 ASP A C 1
ATOM 2700 O O A ASP A 1 307 ? 58.017 41.261 41.624 0.70 9.53 307 ASP A O 1
ATOM 2701 O O B ASP A 1 307 ? 58.370 41.214 41.230 0.30 9.56 307 ASP A O 1
ATOM 2710 N N . ARG A 1 308 ? 56.571 41.594 39.917 1.00 9.42 308 ARG A N 1
ATOM 2711 C CA . ARG A 1 308 ? 56.185 40.197 39.803 1.00 8.95 308 ARG A CA 1
ATOM 2712 C C . ARG A 1 308 ? 55.730 39.938 38.369 1.00 8.18 308 ARG A C 1
ATOM 2713 O O . ARG A 1 308 ? 55.418 40.895 37.642 1.00 7.69 308 ARG A O 1
ATOM 2721 N N . PRO A 1 309 ? 55.708 38.656 37.949 1.00 8.00 309 PRO A N 1
ATOM 2722 C CA . PRO A 1 309 ? 55.290 38.340 36.578 1.00 7.94 309 PRO A CA 1
ATOM 2723 C C . PRO A 1 309 ? 53.806 38.598 36.374 1.00 7.94 309 PRO A C 1
ATOM 2724 O O . PRO A 1 309 ? 52.991 38.099 37.145 1.00 8.68 309 PRO A O 1
ATOM 2728 N N . VAL A 1 310 ? 53.461 39.358 35.335 1.00 7.43 310 VAL A N 1
ATOM 2729 C CA . VAL A 1 310 ? 52.061 39.663 35.053 1.00 7.16 310 VAL A CA 1
ATOM 2730 C C . VAL A 1 310 ? 51.750 39.420 33.575 1.00 7.14 310 VAL A C 1
ATOM 2731 O O . VAL A 1 310 ? 52.134 40.209 32.699 1.00 7.68 310 VAL A O 1
ATOM 2735 N N . SER A 1 311 ? 51.063 38.310 33.306 1.00 6.64 311 SER A N 1
ATOM 2736 C CA . SER A 1 311 ? 50.551 38.016 31.976 1.00 6.23 311 SER A CA 1
ATOM 2737 C C . SER A 1 311 ? 49.241 38.777 31.797 1.00 6.28 311 SER A C 1
ATOM 2738 O O . SER A 1 311 ? 48.709 39.338 32.765 1.00 6.15 311 SER A O 1
ATOM 2741 N N . THR A 1 312 ? 48.712 38.796 30.577 1.00 6.23 312 THR A N 1
ATOM 2742 C CA . THR A 1 312 ? 47.381 39.379 30.380 1.00 6.31 312 THR A CA 1
ATOM 2743 C C . THR A 1 312 ? 46.347 38.580 31.185 1.00 6.21 312 THR A C 1
ATOM 2744 O O . THR A 1 312 ? 45.449 39.165 31.809 1.00 6.28 312 THR A O 1
ATOM 2748 N N . GLY A 1 313 ? 46.490 37.251 31.198 1.00 5.90 313 GLY A N 1
ATOM 2749 C CA . GLY A 1 313 ? 45.614 36.409 32.028 1.00 6.42 313 GLY A CA 1
ATOM 2750 C C . GLY A 1 313 ? 45.647 36.818 33.500 1.00 6.32 313 GLY A C 1
ATOM 2751 O O . GLY A 1 313 ? 44.593 36.981 34.140 1.00 6.45 313 GLY A O 1
ATOM 2752 N N . ARG A 1 314 ? 46.848 37.004 34.051 1.00 5.93 314 ARG A N 1
ATOM 2753 C CA . ARG A 1 314 ? 46.949 37.451 35.435 1.00 6.34 314 ARG A CA 1
ATOM 2754 C C . ARG A 1 314 ? 46.339 38.837 35.624 1.00 6.48 314 ARG A C 1
ATOM 2755 O O . ARG A 1 314 ? 45.672 39.092 36.624 1.00 6.01 314 ARG A O 1
ATOM 2763 N N . ARG A 1 315 ? 46.557 39.720 34.651 1.00 6.14 315 ARG A N 1
ATOM 2764 C CA . ARG A 1 315 ? 46.023 41.084 34.728 1.00 6.01 315 ARG A CA 1
ATOM 2765 C C . ARG A 1 315 ? 44.497 41.102 34.760 1.00 6.01 315 ARG A C 1
ATOM 2766 O O . ARG A 1 315 ? 43.899 41.889 35.502 1.00 6.25 315 ARG A O 1
ATOM 2774 N N . ILE A 1 316 ? 43.880 40.224 33.972 1.00 5.56 316 ILE A N 1
ATOM 2775 C CA . ILE A 1 316 ? 42.424 40.045 34.013 1.00 6.09 316 ILE A CA 1
ATOM 2776 C C . ILE A 1 316 ? 41.962 39.646 35.422 1.00 5.92 316 ILE A C 1
ATOM 2777 O O . ILE A 1 316 ? 41.036 40.256 35.978 1.00 6.45 316 ILE A O 1
ATOM 2782 N N . ALA A 1 317 ? 42.601 38.623 35.987 1.00 6.12 317 ALA A N 1
ATOM 2783 C CA . ALA A 1 317 ? 42.261 38.155 37.333 1.00 6.49 317 ALA A CA 1
ATOM 2784 C C . ALA A 1 317 ? 42.490 39.251 38.380 1.00 6.70 317 ALA A C 1
ATOM 2785 O O . ALA A 1 317 ? 41.689 39.393 39.312 1.00 7.22 317 ALA A O 1
ATOM 2787 N N . MET A 1 318 ? 43.566 40.031 38.216 1.00 6.61 318 MET A N 1
ATOM 2788 C CA . MET A 1 318 ? 43.844 41.181 39.094 1.00 6.94 318 MET A CA 1
ATOM 2789 C C . MET A 1 318 ? 42.708 42.211 39.068 1.00 7.39 318 MET A C 1
ATOM 2790 O O . MET A 1 318 ? 42.289 42.726 40.112 1.00 7.74 318 MET A O 1
ATOM 2795 N N . GLU A 1 319 ? 42.225 42.507 37.866 1.00 7.27 319 GLU A N 1
ATOM 2796 C CA . GLU A 1 319 ? 41.088 43.409 37.680 1.00 7.38 319 GLU A CA 1
ATOM 2797 C C . GLU A 1 319 ? 39.812 42.886 38.364 1.00 7.34 319 GLU A C 1
ATOM 2798 O O . GLU A 1 319 ? 39.121 43.638 39.063 1.00 7.54 319 GLU A O 1
ATOM 2804 N N . ILE A 1 320 ? 39.509 41.606 38.167 1.00 6.98 320 ILE A N 1
ATOM 2805 C CA . ILE A 1 320 ? 38.331 40.998 38.799 1.00 7.11 320 ILE A CA 1
ATOM 2806 C C . ILE A 1 320 ? 38.470 41.052 40.331 1.00 7.39 320 ILE A C 1
ATOM 2807 O O . ILE A 1 320 ? 37.519 41.422 41.034 1.00 7.77 320 ILE A O 1
ATOM 2812 N N A ARG A 1 321 ? 39.652 40.714 40.843 0.50 7.61 321 ARG A N 1
ATOM 2813 N N B ARG A 1 321 ? 39.656 40.688 40.820 0.50 7.51 321 ARG A N 1
ATOM 2814 C CA A ARG A 1 321 ? 39.897 40.803 42.282 0.50 8.02 321 ARG A CA 1
ATOM 2815 C CA B ARG A 1 321 ? 39.965 40.743 42.246 0.50 7.88 321 ARG A CA 1
ATOM 2816 C C A ARG A 1 321 ? 39.712 42.231 42.798 0.50 8.24 321 ARG A C 1
ATOM 2817 C C B ARG A 1 321 ? 39.780 42.154 42.795 0.50 8.08 321 ARG A C 1
ATOM 2818 O O A ARG A 1 321 ? 38.990 42.461 43.771 0.50 8.56 321 ARG A O 1
ATOM 2819 O O B ARG A 1 321 ? 39.110 42.349 43.811 0.50 8.43 321 ARG A O 1
ATOM 2834 N N A GLU A 1 322 ? 40.353 43.192 42.143 0.50 8.54 322 GLU A N 1
ATOM 2835 N N B GLU A 1 322 ? 40.369 43.142 42.128 0.50 8.41 322 GLU A N 1
ATOM 2836 C CA A GLU A 1 322 ? 40.264 44.581 42.583 0.50 8.90 322 GLU A CA 1
ATOM 2837 C CA B GLU A 1 322 ? 40.253 44.507 42.616 0.50 8.76 322 GLU A CA 1
ATOM 2838 C C A GLU A 1 322 ? 38.840 45.123 42.498 0.50 8.99 322 GLU A C 1
ATOM 2839 C C B GLU A 1 322 ? 38.797 44.970 42.596 0.50 8.85 322 GLU A C 1
ATOM 2840 O O A GLU A 1 322 ? 38.449 45.975 43.300 0.50 9.07 322 GLU A O 1
ATOM 2841 O O B GLU A 1 322 ? 38.343 45.616 43.540 0.50 8.74 322 GLU A O 1
ATOM 2852 N N . ALA A 1 323 ? 38.071 44.623 41.533 1.00 8.81 323 ALA A N 1
ATOM 2853 C CA . ALA A 1 323 ? 36.651 44.988 41.416 1.00 9.18 323 ALA A CA 1
ATOM 2854 C C . ALA A 1 323 ? 35.873 44.462 42.626 1.00 9.98 323 ALA A C 1
ATOM 2855 O O . ALA A 1 323 ? 35.081 45.198 43.218 1.00 10.43 323 ALA A O 1
ATOM 2857 N N . ILE A 1 324 ? 36.130 43.208 42.999 1.00 10.32 324 ILE A N 1
ATOM 2858 C CA . ILE A 1 324 ? 35.495 42.585 44.171 1.00 11.73 324 ILE A CA 1
ATOM 2859 C C . ILE A 1 324 ? 35.901 43.334 45.444 1.00 12.67 324 ILE A C 1
ATOM 2860 O O . ILE A 1 324 ? 35.047 43.714 46.262 1.00 13.05 324 ILE A O 1
ATOM 2865 N N . GLU A 1 325 ? 37.202 43.569 45.589 1.00 14.01 325 GLU A N 1
ATOM 2866 C CA . GLU A 1 325 ? 37.743 44.303 46.735 1.00 15.64 325 GLU A CA 1
ATOM 2867 C C . GLU A 1 325 ? 37.130 45.694 46.926 1.00 16.47 325 GLU A C 1
ATOM 2868 O O . GLU A 1 325 ? 36.954 46.134 48.071 1.00 17.41 325 GLU A O 1
ATOM 2874 N N A ASN A 1 326 ? 36.810 46.370 45.820 0.70 16.93 326 ASN A N 1
ATOM 2875 N N B ASN A 1 326 ? 36.797 46.363 45.824 0.30 16.73 326 ASN A N 1
ATOM 2876 C CA A ASN A 1 326 ? 36.246 47.726 45.842 0.70 17.58 326 ASN A CA 1
ATOM 2877 C CA B ASN A 1 326 ? 36.233 47.712 45.869 0.30 17.04 326 ASN A CA 1
ATOM 2878 C C A ASN A 1 326 ? 34.724 47.790 45.637 0.70 17.72 326 ASN A C 1
ATOM 2879 C C B ASN A 1 326 ? 34.738 47.766 45.547 0.30 17.38 326 ASN A C 1
ATOM 2880 O O A ASN A 1 326 ? 34.178 48.863 45.359 0.70 18.35 326 ASN A O 1
ATOM 2881 O O B ASN A 1 326 ? 34.224 48.800 45.106 0.30 17.63 326 ASN A O 1
ATOM 2890 N N . ASP A 1 327 ? 34.058 46.643 45.777 1.00 17.79 327 ASP A N 1
ATOM 2891 C CA . ASP A 1 327 ? 32.600 46.510 45.571 1.00 18.28 327 ASP A CA 1
ATOM 2892 C C . ASP A 1 327 ? 32.087 47.120 44.256 1.00 17.78 327 ASP A C 1
ATOM 2893 O O . ASP A 1 327 ? 31.114 47.890 44.234 1.00 17.64 327 ASP A O 1
ATOM 2898 N N . MET A 1 328 ? 32.753 46.774 43.157 1.00 16.46 328 MET A N 1
ATOM 2899 C CA . MET A 1 328 ? 32.349 47.252 41.838 1.00 16.23 328 MET A CA 1
ATOM 2900 C C . MET A 1 328 ? 32.458 46.167 40.759 1.00 15.13 328 MET A C 1
ATOM 2901 O O . MET A 1 328 ? 32.718 46.462 39.589 1.00 14.54 328 MET A O 1
ATOM 2906 N N . LEU A 1 329 ? 32.241 44.916 41.152 1.00 14.61 329 LEU A N 1
ATOM 2907 C CA . LEU A 1 329 ? 32.333 43.811 40.199 1.00 14.89 329 LEU A CA 1
ATOM 2908 C C . LEU A 1 329 ? 31.346 43.985 39.039 1.00 15.44 329 LEU A C 1
ATOM 2909 O O . LEU A 1 329 ? 31.680 43.726 37.881 1.00 15.05 329 LEU A O 1
ATOM 2914 N N . GLU A 1 330 ? 30.141 44.454 39.347 1.00 15.87 330 GLU A N 1
ATOM 2915 C CA . GLU A 1 330 ? 29.115 44.626 38.316 1.00 17.03 330 GLU A CA 1
ATOM 2916 C C . GLU A 1 330 ? 29.564 45.555 37.182 1.00 16.88 330 GLU A C 1
ATOM 2917 O O . GLU A 1 330 ? 29.143 45.385 36.040 1.00 17.59 330 GLU A O 1
ATOM 2923 N N . LYS A 1 331 ? 30.442 46.505 37.502 1.00 16.31 331 LYS A N 1
ATOM 2924 C CA . LYS A 1 331 ? 30.960 47.471 36.535 1.00 16.39 331 LYS A CA 1
ATOM 2925 C C . LYS A 1 331 ? 31.852 46.862 35.446 1.00 15.09 331 LYS A C 1
ATOM 2926 O O . LYS A 1 331 ? 31.992 47.441 34.373 1.00 15.62 331 LYS A O 1
ATOM 2932 N N . VAL A 1 332 ? 32.466 45.713 35.719 1.00 13.38 332 VAL A N 1
ATOM 2933 C CA . VAL A 1 332 ? 33.363 45.100 34.736 1.00 12.33 332 VAL A CA 1
ATOM 2934 C C . VAL A 1 332 ? 32.737 43.891 34.035 1.00 11.57 332 VAL A C 1
ATOM 2935 O O . VAL A 1 332 ? 33.379 43.250 33.212 1.00 11.00 332 VAL A O 1
ATOM 2939 N N . LEU A 1 333 ? 31.485 43.586 34.369 1.00 11.16 333 LEU A N 1
ATOM 2940 C CA . LEU A 1 333 ? 30.797 42.443 33.777 1.00 10.88 333 LEU A CA 1
ATOM 2941 C C . LEU A 1 333 ? 29.610 42.891 32.947 1.00 11.54 333 LEU A C 1
ATOM 2942 O O . LEU A 1 333 ? 28.957 43.886 33.274 1.00 11.55 333 LEU A O 1
ATOM 2947 N N . THR A 1 334 ? 29.324 42.150 31.881 1.00 11.53 334 THR A N 1
ATOM 2948 C CA . THR A 1 334 ? 28.061 42.333 31.146 1.00 12.03 334 THR A CA 1
ATOM 2949 C C . THR A 1 334 ? 27.327 41.006 30.952 1.00 12.58 334 THR A C 1
ATOM 2950 O O . THR A 1 334 ? 27.834 39.940 31.320 1.00 12.21 334 THR A O 1
ATOM 2955 N N A MET B 1 1 ? 40.804 48.364 48.671 0.50 21.46 1 MET B N 1
ATOM 2956 N N B MET B 1 1 ? 40.660 48.117 48.609 0.50 21.98 1 MET B N 1
ATOM 2957 C CA A MET B 1 1 ? 39.636 47.642 49.248 0.50 21.41 1 MET B CA 1
ATOM 2958 C CA B MET B 1 1 ? 39.656 47.559 49.557 0.50 22.04 1 MET B CA 1
ATOM 2959 C C A MET B 1 1 ? 38.445 48.593 49.414 0.50 21.34 1 MET B C 1
ATOM 2960 C C B MET B 1 1 ? 38.522 48.555 49.786 0.50 21.72 1 MET B C 1
ATOM 2961 O O A MET B 1 1 ? 38.579 49.798 49.203 0.50 21.69 1 MET B O 1
ATOM 2962 O O B MET B 1 1 ? 38.770 49.750 49.964 0.50 22.02 1 MET B O 1
ATOM 2971 N N . LYS B 1 2 ? 37.286 48.050 49.786 1.00 21.39 2 LYS B N 1
ATOM 2972 C CA . LYS B 1 2 ? 36.068 48.873 49.975 1.00 20.59 2 LYS B CA 1
ATOM 2973 C C . LYS B 1 2 ? 36.017 49.516 51.366 1.00 19.54 2 LYS B C 1
ATOM 2974 O O . LYS B 1 2 ? 35.149 50.360 51.647 1.00 19.82 2 LYS B O 1
ATOM 2980 N N A VAL B 1 3 ? 36.996 49.155 52.191 0.70 18.59 3 VAL B N 1
ATOM 2981 N N B VAL B 1 3 ? 36.908 49.076 52.251 0.30 18.40 3 VAL B N 1
ATOM 2982 C CA A VAL B 1 3 ? 37.047 49.510 53.596 0.70 17.68 3 VAL B CA 1
ATOM 2983 C CA B VAL B 1 3 ? 37.004 49.645 53.593 0.30 17.20 3 VAL B CA 1
ATOM 2984 C C A VAL B 1 3 ? 38.476 49.908 53.995 0.70 16.63 3 VAL B C 1
ATOM 2985 C C B VAL B 1 3 ? 38.449 49.940 53.979 0.30 16.46 3 VAL B C 1
ATOM 2986 O O A VAL B 1 3 ? 39.443 49.382 53.436 0.70 16.31 3 VAL B O 1
ATOM 2987 O O B VAL B 1 3 ? 39.389 49.363 53.426 0.30 16.28 3 VAL B O 1
ATOM 2994 N N . ARG B 1 4 ? 38.600 50.860 54.923 1.00 15.64 4 ARG B N 1
ATOM 2995 C CA . ARG B 1 4 ? 39.887 51.173 55.542 1.00 14.58 4 ARG B CA 1
ATOM 2996 C C . ARG B 1 4 ? 39.832 50.603 56.952 1.00 13.71 4 ARG B C 1
ATOM 2997 O O . ARG B 1 4 ? 38.750 50.481 57.533 1.00 13.48 4 ARG B O 1
ATOM 3005 N N . ILE B 1 5 ? 40.987 50.248 57.506 1.00 12.58 5 ILE B N 1
ATOM 3006 C CA . ILE B 1 5 ? 41.027 49.702 58.859 1.00 12.24 5 ILE B CA 1
ATOM 3007 C C . ILE B 1 5 ? 41.484 50.790 59.814 1.00 11.89 5 ILE B C 1
ATOM 3008 O O . ILE B 1 5 ? 42.514 51.428 59.591 1.00 11.97 5 ILE B O 1
ATOM 3013 N N . ALA B 1 6 ? 40.697 51.005 60.866 1.00 11.64 6 ALA B N 1
ATOM 3014 C CA . ALA B 1 6 ? 40.972 52.051 61.842 1.00 11.36 6 ALA B CA 1
ATOM 3015 C C . ALA B 1 6 ? 41.088 51.461 63.236 1.00 11.46 6 ALA B C 1
ATOM 3016 O O . ALA B 1 6 ? 40.440 50.466 63.554 1.00 11.50 6 ALA B O 1
ATOM 3018 N N . THR B 1 7 ? 41.911 52.083 64.074 1.00 11.37 7 THR B N 1
ATOM 3019 C CA . THR B 1 7 ? 41.984 51.684 65.474 1.00 12.00 7 THR B CA 1
ATOM 3020 C C . THR B 1 7 ? 42.422 52.840 66.369 1.00 11.58 7 THR B C 1
ATOM 3021 O O . THR B 1 7 ? 43.021 53.806 65.899 1.00 11.25 7 THR B O 1
ATOM 3025 N N . TYR B 1 8 ? 42.097 52.733 67.654 1.00 11.20 8 TYR B N 1
ATOM 3026 C CA . TYR B 1 8 ? 42.538 53.695 68.653 1.00 11.43 8 TYR B CA 1
ATOM 3027 C C . TYR B 1 8 ? 44.056 53.610 68.826 1.00 11.22 8 TYR B C 1
ATOM 3028 O O . TYR B 1 8 ? 44.624 52.507 68.836 1.00 10.99 8 TYR B O 1
ATOM 3037 N N . ALA B 1 9 ? 44.696 54.772 68.969 1.00 10.99 9 ALA B N 1
ATOM 3038 C CA . ALA B 1 9 ? 46.157 54.866 69.041 1.00 10.96 9 ALA B CA 1
ATOM 3039 C C . ALA B 1 9 ? 46.730 54.497 70.417 1.00 10.84 9 ALA B C 1
ATOM 3040 O O . ALA B 1 9 ? 47.268 55.355 71.143 1.00 11.46 9 ALA B O 1
ATOM 3042 N N . SER B 1 10 ? 46.603 53.218 70.767 1.00 10.79 10 SER B N 1
ATOM 3043 C CA . SER B 1 10 ? 47.215 52.656 71.970 1.00 10.83 10 SER B CA 1
ATOM 3044 C C . SER B 1 10 ? 47.146 51.135 71.911 1.00 10.93 10 SER B C 1
ATOM 3045 O O . SER B 1 10 ? 46.547 50.568 70.993 1.00 10.75 10 SER B O 1
ATOM 3048 N N . HIS B 1 11 ? 47.781 50.498 72.894 1.00 10.90 11 HIS B N 1
ATOM 3049 C CA . HIS B 1 11 ? 47.632 49.068 73.185 1.00 10.51 11 HIS B CA 1
ATOM 3050 C C . HIS B 1 11 ? 48.271 48.108 72.177 1.00 10.70 11 HIS B C 1
ATOM 3051 O O . HIS B 1 11 ? 49.135 47.316 72.544 1.00 10.65 11 HIS B O 1
ATOM 3058 N N . SER B 1 12 ? 47.820 48.159 70.928 1.00 10.16 12 SER B N 1
ATOM 3059 C CA . SER B 1 12 ? 48.288 47.218 69.898 1.00 10.00 12 SER B CA 1
ATOM 3060 C C . SER B 1 12 ? 48.087 47.787 68.501 1.00 10.12 12 SER B C 1
ATOM 3061 O O . SER B 1 12 ? 48.109 47.046 67.511 1.00 9.69 12 SER B O 1
ATOM 3064 N N . ALA B 1 13 ? 47.892 49.104 68.422 1.00 9.65 13 ALA B N 1
ATOM 3065 C CA . ALA B 1 13 ? 47.633 49.756 67.140 1.00 9.56 13 ALA B CA 1
ATOM 3066 C C . ALA B 1 13 ? 48.779 49.598 66.137 1.00 9.52 13 ALA B C 1
ATOM 3067 O O . ALA B 1 13 ? 48.535 49.500 64.934 1.00 9.44 13 ALA B O 1
ATOM 3069 N N . LEU B 1 14 ? 50.027 49.580 66.610 1.00 9.13 14 LEU B N 1
ATOM 3070 C CA . LEU B 1 14 ? 51.147 49.382 65.691 1.00 8.97 14 LEU B CA 1
ATOM 3071 C C . LEU B 1 14 ? 51.001 48.047 64.959 1.00 8.72 14 LEU B C 1
ATOM 3072 O O . LEU B 1 14 ? 51.062 47.998 63.730 1.00 8.78 14 LEU B O 1
ATOM 3077 N N . GLN B 1 15 ? 50.790 46.981 65.726 1.00 9.12 15 GLN B N 1
ATOM 3078 C CA . GLN B 1 15 ? 50.614 45.634 65.167 1.00 9.16 15 GLN B CA 1
ATOM 3079 C C . GLN B 1 15 ? 49.380 45.554 64.260 1.00 9.15 15 GLN B C 1
ATOM 3080 O O . GLN B 1 15 ? 49.430 44.965 63.168 1.00 9.26 15 GLN B O 1
ATOM 3086 N N . ILE B 1 16 ? 48.274 46.131 64.726 1.00 8.90 16 ILE B N 1
ATOM 3087 C CA . ILE B 1 16 ? 47.015 46.077 63.986 1.00 9.09 16 ILE B CA 1
ATOM 3088 C C . ILE B 1 16 ? 47.183 46.762 62.638 1.00 9.36 16 ILE B C 1
ATOM 3089 O O . ILE B 1 16 ? 46.839 46.192 61.595 1.00 9.51 16 ILE B O 1
ATOM 3094 N N . LEU B 1 17 ? 47.733 47.973 62.656 1.00 9.24 17 LEU B N 1
ATOM 3095 C CA . LEU B 1 17 ? 47.831 48.748 61.421 1.00 9.42 17 LEU B CA 1
ATOM 3096 C C . LEU B 1 17 ? 48.910 48.206 60.478 1.00 9.32 17 LEU B C 1
ATOM 3097 O O . LEU B 1 17 ? 48.715 48.224 59.265 1.00 9.68 17 LEU B O 1
ATOM 3102 N N . LYS B 1 18 ? 50.019 47.701 61.028 1.00 8.96 18 LYS B N 1
ATOM 3103 C CA . LYS B 1 18 ? 51.017 47.018 60.194 1.00 9.50 18 LYS B CA 1
ATOM 3104 C C . LYS B 1 18 ? 50.385 45.819 59.487 1.00 9.38 18 LYS B C 1
ATOM 3105 O O . LYS B 1 18 ? 50.593 45.629 58.287 1.00 9.68 18 LYS B O 1
ATOM 3111 N N . GLY B 1 19 ? 49.608 45.024 60.229 1.00 9.27 19 GLY B N 1
ATOM 3112 C CA . GLY B 1 19 ? 48.919 43.864 59.647 1.00 9.98 19 GLY B CA 1
ATOM 3113 C C . GLY B 1 19 ? 47.962 44.267 58.536 1.00 10.05 19 GLY B C 1
ATOM 3114 O O . GLY B 1 19 ? 47.889 43.602 57.493 1.00 10.04 19 GLY B O 1
ATOM 3115 N N . ALA B 1 20 ? 47.242 45.368 58.751 1.00 10.13 20 ALA B N 1
ATOM 3116 C CA . ALA B 1 20 ? 46.312 45.894 57.750 1.00 10.54 20 ALA B CA 1
ATOM 3117 C C . ALA B 1 20 ? 47.049 46.318 56.482 1.00 10.82 20 ALA B C 1
ATOM 3118 O O . ALA B 1 20 ? 46.619 45.991 55.374 1.00 10.29 20 ALA B O 1
ATOM 3120 N N . LYS B 1 21 ? 48.164 47.031 56.648 1.00 11.18 21 LYS B N 1
ATOM 3121 C CA . LYS B 1 21 ? 48.984 47.444 55.507 1.00 12.11 21 LYS B CA 1
ATOM 3122 C C . LYS B 1 21 ? 49.492 46.225 54.736 1.00 12.18 21 LYS B C 1
ATOM 3123 O O . LYS B 1 21 ? 49.473 46.207 53.497 1.00 12.01 21 LYS B O 1
ATOM 3129 N N . ASP B 1 22 ? 49.911 45.200 55.476 1.00 12.12 22 ASP B N 1
ATOM 3130 C CA . ASP B 1 22 ? 50.412 43.959 54.875 1.00 12.88 22 ASP B CA 1
ATOM 3131 C C . ASP B 1 22 ? 49.364 43.263 54.017 1.00 12.89 22 ASP B C 1
ATOM 3132 O O . ASP B 1 22 ? 49.704 42.544 53.070 1.00 13.83 22 ASP B O 1
ATOM 3137 N N . GLU B 1 23 ? 48.094 43.478 54.349 1.00 12.27 23 GLU B N 1
ATOM 3138 C CA . GLU B 1 23 ? 46.991 42.870 53.613 1.00 12.21 23 GLU B CA 1
ATOM 3139 C C . GLU B 1 23 ? 46.345 43.800 52.578 1.00 12.26 23 GLU B C 1
ATOM 3140 O O . GLU B 1 23 ? 45.332 43.449 51.971 1.00 13.04 23 GLU B O 1
ATOM 3146 N N . GLY B 1 24 ? 46.942 44.973 52.368 1.00 12.31 24 GLY B N 1
ATOM 3147 C CA . GLY B 1 24 ? 46.514 45.874 51.288 1.00 12.18 24 GLY B CA 1
ATOM 3148 C C . GLY B 1 24 ? 45.445 46.895 51.644 1.00 12.28 24 GLY B C 1
ATOM 3149 O O . GLY B 1 24 ? 44.800 47.468 50.752 1.00 12.68 24 GLY B O 1
ATOM 3150 N N . PHE B 1 25 ? 45.252 47.131 52.939 1.00 11.68 25 PHE B N 1
ATOM 3151 C CA . PHE B 1 25 ? 44.316 48.150 53.408 1.00 11.67 25 PHE B CA 1
ATOM 3152 C C . PHE B 1 25 ? 45.018 49.471 53.671 1.00 12.16 25 PHE B C 1
ATOM 3153 O O . PHE B 1 25 ? 46.186 49.492 54.066 1.00 12.65 25 PHE B O 1
ATOM 3161 N N . GLU B 1 26 ? 44.283 50.565 53.481 1.00 12.09 26 GLU B N 1
ATOM 3162 C CA . GLU B 1 26 ? 44.698 51.862 54.016 1.00 12.21 26 GLU B CA 1
ATOM 3163 C C . GLU B 1 26 ? 44.317 51.929 55.488 1.00 12.08 26 GLU B C 1
ATOM 3164 O O . GLU B 1 26 ? 43.331 51.316 55.918 1.00 12.27 26 GLU B O 1
ATOM 3170 N N . THR B 1 27 ? 45.103 52.672 56.259 1.00 11.62 27 THR B N 1
ATOM 3171 C CA . THR B 1 27 ? 45.010 52.608 57.716 1.00 11.35 27 THR B CA 1
ATOM 3172 C C . THR B 1 27 ? 44.772 53.955 58.380 1.00 11.59 27 THR B C 1
ATOM 3173 O O . THR B 1 27 ? 45.246 54.993 57.908 1.00 11.35 27 THR B O 1
ATOM 3177 N N . ILE B 1 28 ? 44.051 53.915 59.496 1.00 11.64 28 ILE B N 1
ATOM 3178 C CA . ILE B 1 28 ? 43.728 55.110 60.262 1.00 11.76 28 ILE B CA 1
ATOM 3179 C C . ILE B 1 28 ? 43.998 54.834 61.740 1.00 11.90 28 ILE B C 1
ATOM 3180 O O . ILE B 1 28 ? 43.515 53.842 62.292 1.00 11.50 28 ILE B O 1
ATOM 3185 N N . ALA B 1 29 ? 44.767 55.711 62.376 1.00 11.63 29 ALA B N 1
ATOM 3186 C CA . ALA B 1 29 ? 44.881 55.699 63.828 1.00 11.79 29 ALA B CA 1
ATOM 3187 C C . ALA B 1 29 ? 44.202 56.955 64.355 1.00 12.09 29 ALA B C 1
ATOM 3188 O O . ALA B 1 29 ? 44.294 58.021 63.746 1.00 12.04 29 ALA B O 1
ATOM 3190 N N . PHE B 1 30 ? 43.505 56.819 65.474 1.00 11.98 30 PHE B N 1
ATOM 3191 C CA . PHE B 1 30 ? 42.902 57.978 66.116 1.00 12.54 30 PHE B CA 1
ATOM 3192 C C . PHE B 1 30 ? 43.164 57.972 67.610 1.00 13.10 30 PHE B C 1
ATOM 3193 O O . PHE B 1 30 ? 43.071 56.933 68.267 1.00 12.87 30 PHE B O 1
ATOM 3201 N N . GLY B 1 31 ? 43.501 59.139 68.145 1.00 13.79 31 GLY B N 1
ATOM 3202 C CA . GLY B 1 31 ? 43.817 59.232 69.560 1.00 14.61 31 GLY B CA 1
ATOM 3203 C C . GLY B 1 31 ? 44.506 60.528 69.907 1.00 15.44 31 GLY B C 1
ATOM 3204 O O . GLY B 1 31 ? 44.216 61.574 69.315 1.00 15.71 31 GLY B O 1
ATOM 3205 N N A SER B 1 32 ? 45.440 60.443 70.849 0.70 15.80 32 SER B N 1
ATOM 3206 N N B SER B 1 32 ? 45.420 60.468 70.873 0.30 15.51 32 SER B N 1
ATOM 3207 C CA A SER B 1 32 ? 46.110 61.617 71.395 0.70 16.35 32 SER B CA 1
ATOM 3208 C CA B SER B 1 32 ? 46.056 61.671 71.411 0.30 15.72 32 SER B CA 1
ATOM 3209 C C A SER B 1 32 ? 47.152 62.198 70.444 0.70 16.33 32 SER B C 1
ATOM 3210 C C B SER B 1 32 ? 47.139 62.228 70.490 0.30 15.82 32 SER B C 1
ATOM 3211 O O A SER B 1 32 ? 47.916 61.468 69.812 0.70 16.15 32 SER B O 1
ATOM 3212 O O B SER B 1 32 ? 47.931 61.482 69.915 0.30 15.73 32 SER B O 1
ATOM 3217 N N A SER B 1 33 ? 47.169 63.527 70.354 0.70 16.44 33 SER B N 1
ATOM 3218 N N B SER B 1 33 ? 47.173 63.550 70.363 0.30 15.98 33 SER B N 1
ATOM 3219 C CA A SER B 1 33 ? 48.183 64.254 69.596 0.70 16.59 33 SER B CA 1
ATOM 3220 C CA B SER B 1 33 ? 48.193 64.214 69.559 0.30 16.15 33 SER B CA 1
ATOM 3221 C C A SER B 1 33 ? 49.608 63.854 69.991 0.70 16.59 33 SER B C 1
ATOM 3222 C C B SER B 1 33 ? 49.614 63.833 69.983 0.30 16.35 33 SER B C 1
ATOM 3223 O O A SER B 1 33 ? 50.497 63.790 69.141 0.70 16.72 33 SER B O 1
ATOM 3224 O O B SER B 1 33 ? 50.515 63.776 69.144 0.30 16.41 33 SER B O 1
ATOM 3229 N N . LYS B 1 34 ? 49.806 63.578 71.279 1.00 16.55 34 LYS B N 1
ATOM 3230 C CA . LYS B 1 34 ? 51.127 63.237 71.829 1.00 17.08 34 LYS B CA 1
ATOM 3231 C C . LYS B 1 34 ? 51.784 62.028 71.159 1.00 16.76 34 LYS B C 1
ATOM 3232 O O . LYS B 1 34 ? 53.012 61.978 71.028 1.00 17.20 34 LYS B O 1
ATOM 3238 N N . VAL B 1 35 ? 50.965 61.068 70.737 1.00 16.21 35 VAL B N 1
ATOM 3239 C CA . VAL B 1 35 ? 51.486 59.817 70.181 1.00 15.52 35 VAL B CA 1
ATOM 3240 C C . VAL B 1 35 ? 51.472 59.763 68.655 1.00 15.23 35 VAL B C 1
ATOM 3241 O O . VAL B 1 35 ? 51.881 58.756 68.076 1.00 14.52 35 VAL B O 1
ATOM 3245 N N . LYS B 1 36 ? 51.029 60.841 68.004 1.00 14.85 36 LYS B N 1
ATOM 3246 C CA . LYS B 1 36 ? 51.029 60.884 66.535 1.00 14.98 36 LYS B CA 1
ATOM 3247 C C . LYS B 1 36 ? 52.371 60.460 65.888 1.00 14.51 36 LYS B C 1
ATOM 3248 O O . LYS B 1 36 ? 52.359 59.671 64.935 1.00 14.48 36 LYS B O 1
ATOM 3254 N N . PRO B 1 37 ? 53.522 60.985 66.384 1.00 14.21 37 PRO B N 1
ATOM 3255 C CA . PRO B 1 37 ? 54.814 60.570 65.811 1.00 13.74 37 PRO B CA 1
ATOM 3256 C C . PRO B 1 37 ? 55.075 59.058 65.857 1.00 13.02 37 PRO B C 1
ATOM 3257 O O . PRO B 1 37 ? 55.758 58.524 64.980 1.00 13.09 37 PRO B O 1
ATOM 3261 N N . LEU B 1 38 ? 54.546 58.374 66.867 1.00 12.38 38 LEU B N 1
ATOM 3262 C CA . LEU B 1 38 ? 54.776 56.929 66.991 1.00 11.97 38 LEU B CA 1
ATOM 3263 C C . LEU B 1 38 ? 54.263 56.173 65.758 1.00 12.03 38 LEU B C 1
ATOM 3264 O O . LEU B 1 38 ? 54.934 55.259 65.252 1.00 12.15 38 LEU B O 1
ATOM 3269 N N . TYR B 1 39 ? 53.090 56.583 65.279 1.00 12.02 39 TYR B N 1
ATOM 3270 C CA . TYR B 1 39 ? 52.358 55.866 64.235 1.00 12.53 39 TYR B CA 1
ATOM 3271 C C . TYR B 1 39 ? 52.629 56.404 62.833 1.00 13.20 39 TYR B C 1
ATOM 3272 O O . TYR B 1 39 ? 52.203 55.799 61.840 1.00 13.17 39 TYR B O 1
ATOM 3281 N N . THR B 1 40 ? 53.337 57.529 62.756 1.00 13.66 40 THR B N 1
ATOM 3282 C CA . THR B 1 40 ? 53.559 58.212 61.474 1.00 14.78 40 THR B CA 1
ATOM 3283 C C . THR B 1 40 ? 55.033 58.458 61.139 1.00 15.22 40 THR B C 1
ATOM 3284 O O . THR B 1 40 ? 55.381 58.650 59.965 1.00 16.14 40 THR B O 1
ATOM 3288 N N . LYS B 1 41 ? 55.890 58.469 62.159 1.00 15.38 41 LYS B N 1
ATOM 3289 C CA . LYS B 1 41 ? 57.316 58.745 61.960 1.00 15.99 41 LYS B CA 1
ATOM 3290 C C . LYS B 1 41 ? 58.179 57.569 62.403 1.00 15.57 41 LYS B C 1
ATOM 3291 O O . LYS B 1 41 ? 58.915 56.993 61.599 1.00 15.86 41 LYS B O 1
ATOM 3297 N N . TYR B 1 42 ? 58.088 57.208 63.679 1.00 14.78 42 TYR B N 1
ATOM 3298 C CA . TYR B 1 42 ? 58.940 56.154 64.215 1.00 14.22 42 TYR B CA 1
ATOM 3299 C C . TYR B 1 42 ? 58.575 54.781 63.664 1.00 14.06 42 TYR B C 1
ATOM 3300 O O . TYR B 1 42 ? 59.463 53.988 63.334 1.00 14.04 42 TYR B O 1
ATOM 3309 N N . PHE B 1 43 ? 57.272 54.518 63.570 1.00 13.38 43 PHE B N 1
ATOM 3310 C CA . PHE B 1 43 ? 56.759 53.318 62.912 1.00 13.91 43 PHE B CA 1
ATOM 3311 C C . PHE B 1 43 ? 55.626 53.760 62.001 1.00 14.00 43 PHE B C 1
ATOM 3312 O O . PHE B 1 43 ? 54.475 53.840 62.430 1.00 14.34 43 PHE B O 1
ATOM 3320 N N . PRO B 1 44 ? 55.957 54.106 60.748 1.00 14.60 44 PRO B N 1
ATOM 3321 C CA . PRO B 1 44 ? 54.934 54.658 59.859 1.00 14.96 44 PRO B CA 1
ATOM 3322 C C . PRO B 1 44 ? 53.946 53.594 59.372 1.00 15.11 44 PRO B C 1
ATOM 3323 O O . PRO B 1 44 ? 54.129 52.990 58.303 1.00 16.34 44 PRO B O 1
ATOM 3327 N N . VAL B 1 45 ? 52.912 53.366 60.178 1.00 14.18 45 VAL B N 1
ATOM 3328 C CA . VAL B 1 45 ? 51.891 52.354 59.881 1.00 14.02 45 VAL B CA 1
ATOM 3329 C C . VAL B 1 45 ? 50.506 52.964 59.641 1.00 13.66 45 VAL B C 1
ATOM 3330 O O . VAL B 1 45 ? 49.598 52.281 59.151 1.00 13.55 45 VAL B O 1
ATOM 3334 N N . ALA B 1 46 ? 50.348 54.241 59.998 1.00 13.66 46 ALA B N 1
ATOM 3335 C CA . ALA B 1 46 ? 49.065 54.935 59.859 1.00 13.78 46 ALA B CA 1
ATOM 3336 C C . ALA B 1 46 ? 49.077 55.898 58.675 1.00 14.22 46 ALA B C 1
ATOM 3337 O O . ALA B 1 46 ? 49.837 56.868 58.669 1.00 14.18 46 ALA B O 1
ATOM 3339 N N . ASP B 1 47 ? 48.226 55.636 57.682 1.00 14.10 47 ASP B N 1
ATOM 3340 C CA . ASP B 1 47 ? 48.103 56.531 56.526 1.00 14.49 47 ASP B CA 1
ATOM 3341 C C . ASP B 1 47 ? 47.433 57.845 56.911 1.00 14.92 47 ASP B C 1
ATOM 3342 O O . ASP B 1 47 ? 47.742 58.900 56.347 1.00 14.94 47 ASP B O 1
ATOM 3347 N N . TYR B 1 48 ? 46.514 57.760 57.869 1.00 15.01 48 TYR B N 1
ATOM 3348 C CA . TYR B 1 48 ? 45.797 58.910 58.406 1.00 15.49 48 TYR B CA 1
ATOM 3349 C C . TYR B 1 48 ? 45.912 58.846 59.919 1.00 15.18 48 TYR B C 1
ATOM 3350 O O . TYR B 1 48 ? 45.796 57.768 60.510 1.00 14.61 48 TYR B O 1
ATOM 3359 N N . PHE B 1 49 ? 46.146 59.995 60.543 1.00 14.80 49 PHE B N 1
ATOM 3360 C CA . PHE B 1 49 ? 46.058 60.095 61.993 1.00 14.83 49 PHE B CA 1
ATOM 3361 C C . PHE B 1 49 ? 45.073 61.192 62.360 1.00 15.24 49 PHE B C 1
ATOM 3362 O O . PHE B 1 49 ? 45.242 62.346 61.947 1.00 15.17 49 PHE B O 1
ATOM 3370 N N . ILE B 1 50 ? 44.047 60.824 63.122 1.00 15.23 50 ILE B N 1
ATOM 3371 C CA . ILE B 1 50 ? 43.038 61.792 63.558 1.00 15.89 50 ILE B CA 1
ATOM 3372 C C . ILE B 1 50 ? 43.215 62.054 65.048 1.00 16.39 50 ILE B C 1
ATOM 3373 O O . ILE B 1 50 ? 43.143 61.133 65.868 1.00 15.87 50 ILE B O 1
ATOM 3378 N N A GLU B 1 51 ? 43.443 63.318 65.390 0.70 16.81 51 GLU B N 1
ATOM 3379 N N B GLU B 1 51 ? 43.447 63.319 65.392 0.30 16.70 51 GLU B N 1
ATOM 3380 C CA A GLU B 1 51 ? 43.763 63.695 66.761 0.70 17.61 51 GLU B CA 1
ATOM 3381 C CA B GLU B 1 51 ? 43.761 63.708 66.768 0.30 17.29 51 GLU B CA 1
ATOM 3382 C C A GLU B 1 51 ? 42.498 63.912 67.596 0.70 17.82 51 GLU B C 1
ATOM 3383 C C B GLU B 1 51 ? 42.509 63.900 67.628 0.30 17.61 51 GLU B C 1
ATOM 3384 O O A GLU B 1 51 ? 42.291 64.986 68.173 0.70 17.96 51 GLU B O 1
ATOM 3385 O O B GLU B 1 51 ? 42.326 64.946 68.260 0.30 17.68 51 GLU B O 1
ATOM 3396 N N . GLU B 1 52 ? 41.657 62.878 67.644 1.00 17.93 52 GLU B N 1
ATOM 3397 C CA . GLU B 1 52 ? 40.423 62.879 68.440 1.00 18.60 52 GLU B CA 1
ATOM 3398 C C . GLU B 1 52 ? 40.198 61.499 69.051 1.00 18.53 52 GLU B C 1
ATOM 3399 O O . GLU B 1 52 ? 40.627 60.486 68.486 1.00 18.27 52 GLU B O 1
ATOM 3405 N N . LYS B 1 53 ? 39.510 61.477 70.193 1.00 18.58 53 LYS B N 1
ATOM 3406 C CA . LYS B 1 53 ? 39.191 60.253 70.937 1.00 19.03 53 LYS B CA 1
ATOM 3407 C C . LYS B 1 53 ? 38.323 59.287 70.128 1.00 18.57 53 LYS B C 1
ATOM 3408 O O . LYS B 1 53 ? 38.592 58.082 70.081 1.00 18.23 53 LYS B O 1
ATOM 3414 N N . TYR B 1 54 ? 37.265 59.820 69.522 1.00 18.10 54 TYR B N 1
ATOM 3415 C CA . TYR B 1 54 ? 36.408 59.035 68.639 1.00 17.89 54 TYR B CA 1
ATOM 3416 C C . TYR B 1 54 ? 35.779 59.922 67.558 1.00 17.71 54 TYR B C 1
ATOM 3417 O O . TYR B 1 54 ? 34.689 60.469 67.753 1.00 17.82 54 TYR B O 1
ATOM 3426 N N . PRO B 1 55 ? 36.479 60.077 66.418 1.00 17.37 55 PRO B N 1
ATOM 3427 C CA . PRO B 1 55 ? 36.011 60.923 65.319 1.00 17.27 55 PRO B CA 1
ATOM 3428 C C . PRO B 1 55 ? 35.015 60.196 64.412 1.00 17.47 55 PRO B 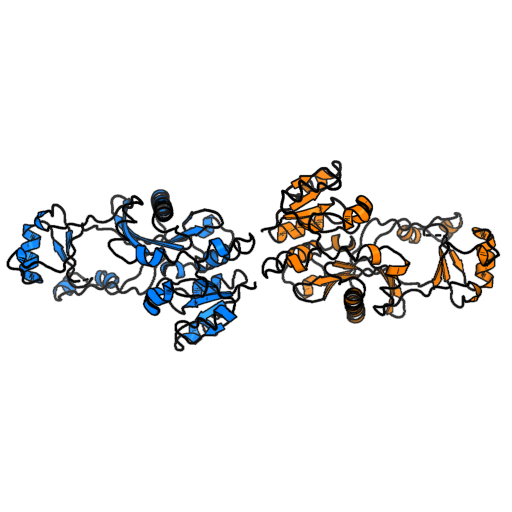C 1
ATOM 3429 O O . PRO B 1 55 ? 35.342 59.830 63.275 1.00 17.08 55 PRO B O 1
ATOM 3433 N N . GLU B 1 56 ? 33.798 60.001 64.919 1.00 17.59 56 GLU B N 1
ATOM 3434 C CA . GLU B 1 56 ? 32.798 59.196 64.224 1.00 17.94 56 GLU B CA 1
ATOM 3435 C C . GLU B 1 56 ? 32.531 59.652 62.790 1.00 18.01 56 GLU B C 1
ATOM 3436 O O . GLU B 1 56 ? 32.557 58.835 61.868 1.00 17.54 56 GLU B O 1
ATOM 3442 N N . GLU B 1 57 ? 32.283 60.951 62.606 1.00 18.26 57 GLU B N 1
ATOM 3443 C CA . GLU B 1 57 ? 31.951 61.492 61.282 1.00 18.92 57 GLU B CA 1
ATOM 3444 C C . GLU B 1 57 ? 33.052 61.230 60.252 1.00 18.43 57 GLU B C 1
ATOM 3445 O O . GLU B 1 57 ? 32.771 60.757 59.147 1.00 18.31 57 GLU B O 1
ATOM 3451 N N A GLU B 1 58 ? 34.292 61.527 60.631 0.70 18.32 58 GLU B N 1
ATOM 3452 N N B GLU B 1 58 ? 34.298 61.539 60.607 0.30 18.10 58 GLU B N 1
ATOM 3453 C CA A GLU B 1 58 ? 35.440 61.360 59.743 0.70 18.47 58 GLU B CA 1
ATOM 3454 C CA B GLU B 1 58 ? 35.412 61.349 59.676 0.30 17.84 58 GLU B CA 1
ATOM 3455 C C A GLU B 1 58 ? 35.691 59.894 59.400 0.70 17.95 58 GLU B C 1
ATOM 3456 C C B GLU B 1 58 ? 35.660 59.871 59.373 0.30 17.64 58 GLU B C 1
ATOM 3457 O O A GLU B 1 58 ? 36.063 59.576 58.272 0.70 17.73 58 GLU B O 1
ATOM 3458 O O B GLU B 1 58 ? 35.998 59.521 58.241 0.30 17.56 58 GLU B O 1
ATOM 3469 N N . LEU B 1 59 ? 35.479 59.011 60.375 1.00 17.52 59 LEU B N 1
ATOM 3470 C CA . LEU B 1 59 ? 35.644 57.563 60.175 1.00 17.08 59 LEU B CA 1
ATOM 3471 C C . LEU B 1 59 ? 34.593 57.000 59.219 1.00 17.17 59 LEU B C 1
ATOM 3472 O O . LEU B 1 59 ? 34.894 56.139 58.400 1.00 16.74 59 LEU B O 1
ATOM 3477 N N . LEU B 1 60 ? 33.363 57.504 59.318 1.00 17.44 60 LEU B N 1
ATOM 3478 C CA . LEU B 1 60 ? 32.312 57.130 58.373 1.00 17.52 60 LEU B CA 1
ATOM 3479 C C . LEU B 1 60 ? 32.652 57.617 56.966 1.00 17.66 60 LEU B C 1
ATOM 3480 O O . LEU B 1 60 ? 32.512 56.869 56.000 1.00 17.52 60 LEU B O 1
ATOM 3485 N N . ASN B 1 61 ? 33.127 58.859 56.867 1.00 18.03 61 ASN B N 1
ATOM 3486 C CA . ASN B 1 61 ? 33.540 59.440 55.587 1.00 18.62 61 ASN B CA 1
ATOM 3487 C C . ASN B 1 61 ? 34.693 58.676 54.931 1.00 18.33 61 ASN B C 1
ATOM 3488 O O . ASN B 1 61 ? 34.785 58.612 53.702 1.00 18.50 61 ASN B O 1
ATOM 3493 N N . LEU B 1 62 ? 35.556 58.091 55.763 1.00 17.80 62 LEU B N 1
ATOM 3494 C CA . LEU B 1 62 ? 36.710 57.319 55.291 1.00 17.52 62 LEU B CA 1
ATOM 3495 C C . LEU B 1 62 ? 36.416 55.827 55.106 1.00 17.19 62 LEU B C 1
ATOM 3496 O O . LEU B 1 62 ? 37.333 55.044 54.839 1.00 17.02 62 LEU B O 1
ATOM 3501 N N . ASN B 1 63 ? 35.145 55.441 55.240 1.00 16.79 63 ASN B N 1
ATOM 3502 C CA . ASN B 1 63 ? 34.718 54.043 55.103 1.00 16.90 63 ASN B CA 1
ATOM 3503 C C . ASN B 1 63 ? 35.509 53.092 56.001 1.00 16.03 63 ASN B C 1
ATOM 3504 O O . ASN B 1 63 ? 35.899 51.992 55.591 1.00 15.75 63 ASN B O 1
ATOM 3509 N N . ALA B 1 64 ? 35.725 53.533 57.236 1.00 15.56 64 ALA B N 1
ATOM 3510 C CA . ALA B 1 64 ? 36.494 52.778 58.206 1.00 14.89 64 ALA B CA 1
ATOM 3511 C C . ALA B 1 64 ? 35.702 51.639 58.837 1.00 14.61 64 ALA B C 1
ATOM 3512 O O . ALA B 1 64 ? 34.480 51.736 59.036 1.00 14.25 64 ALA B O 1
ATOM 3514 N N . VAL B 1 65 ? 36.423 50.563 59.131 1.00 13.85 65 VAL B N 1
ATOM 3515 C CA . VAL B 1 65 ? 35.990 49.534 60.069 1.00 13.92 65 VAL B CA 1
ATOM 3516 C C . VAL B 1 65 ? 36.942 49.667 61.251 1.00 13.53 65 VAL B C 1
ATOM 3517 O O . VAL B 1 65 ? 38.156 49.754 61.052 1.00 13.51 65 VAL B O 1
ATOM 3521 N N . VAL B 1 66 ? 36.398 49.704 62.468 1.00 13.00 66 VAL B N 1
ATOM 3522 C CA . VAL B 1 66 ? 37.233 49.792 63.670 1.00 13.05 66 VAL B CA 1
ATOM 3523 C C . VAL B 1 66 ? 37.568 48.402 64.196 1.00 13.18 66 VAL B C 1
ATOM 3524 O O . VAL B 1 66 ? 36.672 47.581 64.418 1.00 13.00 66 VAL B O 1
ATOM 3528 N N . VAL B 1 67 ? 38.866 48.146 64.361 1.00 12.90 67 VAL B N 1
ATOM 3529 C CA . VAL B 1 67 ? 39.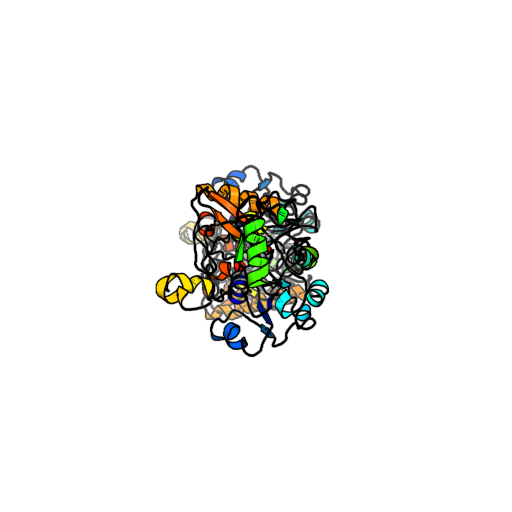346 46.961 65.061 1.00 13.17 67 VAL B CA 1
ATOM 3530 C C . VAL B 1 67 ? 39.565 47.393 66.511 1.00 13.64 67 VAL B C 1
ATOM 3531 O O . VAL B 1 67 ? 40.397 48.274 66.780 1.00 13.93 67 VAL B O 1
ATOM 3535 N N . PRO B 1 68 ? 38.808 46.802 67.452 1.00 13.92 68 PRO B N 1
ATOM 3536 C CA . PRO B 1 68 ? 38.955 47.228 68.841 1.00 14.55 68 PRO B CA 1
ATOM 3537 C C . PRO B 1 68 ? 40.283 46.741 69.418 1.00 15.43 68 PRO B C 1
ATOM 3538 O O . PRO B 1 68 ? 40.648 45.575 69.242 1.00 15.63 68 PRO B O 1
ATOM 3542 N N . THR B 1 69 ? 41.016 47.642 70.063 1.00 16.23 69 THR B N 1
ATOM 3543 C CA . THR B 1 69 ? 42.208 47.250 70.821 1.00 16.94 69 THR B CA 1
ATOM 3544 C C . THR B 1 69 ? 41.766 46.655 72.153 1.00 17.12 69 THR B C 1
ATOM 3545 O O . THR B 1 69 ? 40.584 46.700 72.498 1.00 17.45 69 THR B O 1
ATOM 3549 N N . GLY B 1 70 ? 42.729 46.133 72.912 1.00 17.17 70 GLY B N 1
ATOM 3550 C CA . GLY B 1 70 ? 42.477 45.579 74.236 1.00 17.68 70 GLY B CA 1
ATOM 3551 C C . GLY B 1 70 ? 42.219 46.607 75.326 1.00 18.21 70 GLY B C 1
ATOM 3552 O O . GLY B 1 70 ? 41.918 46.230 76.463 1.00 18.45 70 GLY B O 1
ATOM 3553 N N . SER B 1 71 ? 42.349 47.896 75.000 1.00 18.18 71 SER B N 1
ATOM 3554 C CA . SER B 1 71 ? 42.016 48.967 75.952 1.00 18.31 71 SER B CA 1
ATOM 3555 C C . SER B 1 71 ? 41.003 49.964 75.371 1.00 18.63 71 SER B C 1
ATOM 3556 O O . SER B 1 71 ? 40.868 51.091 75.858 1.00 18.40 71 SER B O 1
ATOM 3559 N N . PHE B 1 72 ? 40.278 49.527 74.340 1.00 18.45 72 PHE B N 1
ATOM 3560 C CA . PHE B 1 72 ? 39.362 50.394 73.595 1.00 18.86 72 PHE B CA 1
ATOM 3561 C C . PHE B 1 72 ? 38.289 50.997 74.505 1.00 18.79 72 PHE B C 1
ATOM 3562 O O . PHE B 1 72 ? 38.047 52.215 74.481 1.00 18.68 72 PHE B O 1
ATOM 3570 N N . VAL B 1 73 ? 37.671 50.139 75.315 1.00 19.06 73 VAL B N 1
ATOM 3571 C CA . VAL B 1 73 ? 36.605 50.546 76.233 1.00 19.40 73 VAL B CA 1
ATOM 3572 C C . VAL B 1 73 ? 37.149 51.416 77.365 1.00 19.57 73 VAL B C 1
ATOM 3573 O O . VAL B 1 73 ? 36.482 52.360 77.801 1.00 19.57 73 VAL B O 1
ATOM 3577 N N . ALA B 1 74 ? 38.359 51.103 77.831 1.00 19.63 74 ALA B N 1
ATOM 3578 C CA . ALA B 1 74 ? 39.004 51.892 78.890 1.00 19.98 74 ALA B CA 1
ATOM 3579 C C . ALA B 1 74 ? 39.108 53.371 78.513 1.00 20.41 74 ALA B C 1
ATOM 3580 O O . ALA B 1 74 ? 38.868 54.249 79.350 1.00 20.79 74 ALA B O 1
ATOM 3582 N N . HIS B 1 75 ? 39.440 53.639 77.251 1.00 20.65 75 HIS B N 1
ATOM 3583 C CA . HIS B 1 75 ? 39.645 55.009 76.777 1.00 21.07 75 HIS B CA 1
ATOM 3584 C C . HIS B 1 75 ? 38.360 55.725 76.355 1.00 21.42 75 HIS B C 1
ATOM 3585 O O . HIS B 1 75 ? 38.285 56.954 76.442 1.00 21.80 75 HIS B O 1
ATOM 3592 N N . LEU B 1 76 ? 37.363 54.966 75.898 1.00 21.61 76 LEU B N 1
ATOM 3593 C CA . LEU B 1 76 ? 36.148 55.550 75.309 1.00 22.04 76 LEU B CA 1
ATOM 3594 C C . LEU B 1 76 ? 34.879 55.403 76.153 1.00 22.12 76 LEU B C 1
ATOM 3595 O O . LEU B 1 76 ? 33.973 56.239 76.067 1.00 22.29 76 LEU B O 1
ATOM 3600 N N . GLY B 1 77 ? 34.813 54.343 76.953 1.00 22.09 77 GLY B N 1
ATOM 3601 C CA . GLY B 1 77 ? 33.626 54.056 77.758 1.00 22.43 77 GLY B CA 1
ATOM 3602 C C . GLY B 1 77 ? 32.703 53.078 77.059 1.00 22.50 77 GLY B C 1
ATOM 3603 O O . GLY B 1 77 ? 32.503 53.155 75.843 1.00 22.19 77 GLY B O 1
ATOM 3604 N N . ILE B 1 78 ? 32.134 52.163 77.839 1.00 22.93 78 ILE B N 1
ATOM 3605 C CA . ILE B 1 78 ? 31.298 51.074 77.319 1.00 23.37 78 ILE B CA 1
ATOM 3606 C C . ILE B 1 78 ? 30.093 51.558 76.502 1.00 23.44 78 ILE B C 1
ATOM 3607 O O . ILE B 1 78 ? 29.774 50.982 75.458 1.00 23.35 78 ILE B O 1
ATOM 3612 N N . GLU B 1 79 ? 29.441 52.617 76.976 1.00 23.62 79 GLU B N 1
ATOM 3613 C CA . GLU B 1 79 ? 28.248 53.147 76.321 1.00 24.05 79 GLU B CA 1
ATOM 3614 C C . GLU B 1 79 ? 28.564 53.711 74.936 1.00 23.27 79 GLU B C 1
ATOM 3615 O O . GLU B 1 79 ? 27.847 53.436 73.973 1.00 23.14 79 GLU B O 1
ATOM 3621 N N . LEU B 1 80 ? 29.646 54.483 74.839 1.00 22.57 80 LEU B N 1
ATOM 3622 C CA . LEU B 1 80 ? 30.082 55.053 73.566 1.00 21.99 80 LEU B CA 1
ATOM 3623 C C . LEU B 1 80 ? 30.385 53.944 72.558 1.00 21.30 80 LEU B C 1
ATOM 3624 O O . LEU B 1 80 ? 29.982 54.026 71.397 1.00 20.82 80 LEU B O 1
ATOM 3629 N N . VAL B 1 81 ? 31.090 52.909 73.009 1.00 20.67 81 VAL B N 1
ATOM 3630 C CA . VAL B 1 81 ? 31.459 51.801 72.123 1.00 20.13 81 VAL B CA 1
ATOM 3631 C C . VAL B 1 81 ? 30.228 51.010 71.669 1.00 20.14 81 VAL B C 1
ATOM 3632 O O . VAL B 1 81 ? 30.053 50.769 70.476 1.00 19.87 81 VAL B O 1
ATOM 3636 N N . GLU B 1 82 ? 29.365 50.630 72.611 1.00 20.25 82 GLU B N 1
ATOM 3637 C CA . GLU B 1 82 ? 28.156 49.871 72.272 1.00 20.65 82 GLU B CA 1
ATOM 3638 C C . GLU B 1 82 ? 27.277 50.589 71.245 1.00 20.90 82 GLU B C 1
ATOM 3639 O O . GLU B 1 82 ? 26.629 49.945 70.418 1.00 21.11 82 GLU B O 1
ATOM 3645 N N . ASN B 1 83 ? 27.272 51.920 71.297 1.00 20.98 83 ASN B N 1
ATOM 3646 C CA . ASN B 1 83 ? 26.408 52.725 70.436 1.00 21.20 83 ASN B CA 1
ATOM 3647 C C . ASN B 1 83 ? 27.098 53.351 69.220 1.00 20.81 83 ASN B C 1
ATOM 3648 O O . ASN B 1 83 ? 26.467 54.086 68.458 1.00 20.65 83 ASN B O 1
ATOM 3653 N N . MET B 1 84 ? 28.381 53.048 69.020 1.00 20.18 84 MET B N 1
ATOM 3654 C CA . MET B 1 84 ? 29.114 53.620 67.888 1.00 19.69 84 MET B CA 1
ATOM 3655 C C . MET B 1 84 ? 28.479 53.226 66.552 1.00 19.44 84 MET B C 1
ATOM 3656 O O . MET B 1 84 ? 27.997 52.100 66.393 1.00 19.60 84 MET B O 1
ATOM 3661 N N . LYS B 1 85 ? 28.453 54.168 65.613 1.00 18.85 85 LYS B N 1
ATOM 3662 C CA . LYS B 1 85 ? 27.857 53.934 64.295 1.00 18.62 85 LYS B CA 1
ATOM 3663 C C . LYS B 1 85 ? 28.870 53.396 63.279 1.00 17.95 85 LYS B C 1
ATOM 3664 O O . LYS B 1 85 ? 28.494 52.827 62.248 1.00 18.09 85 LYS B O 1
ATOM 3670 N N . VAL B 1 86 ? 30.153 53.582 63.572 1.00 17.24 86 VAL B N 1
ATOM 3671 C CA . VAL B 1 86 ? 31.221 53.030 62.730 1.00 16.44 86 VAL B CA 1
ATOM 3672 C C . VAL B 1 86 ? 31.257 51.510 62.941 1.00 15.90 86 VAL B C 1
ATOM 3673 O O . VAL B 1 86 ? 31.245 51.051 64.089 1.00 15.89 86 VAL B O 1
ATOM 3677 N N . PRO B 1 87 ? 31.268 50.725 61.841 1.00 15.48 87 PRO B N 1
ATOM 3678 C CA . PRO B 1 87 ? 31.302 49.266 61.974 1.00 14.98 87 PRO B CA 1
ATOM 3679 C C . PRO B 1 87 ? 32.482 48.800 62.823 1.00 14.40 87 PRO B C 1
ATOM 3680 O O . PRO B 1 87 ? 33.565 49.384 62.761 1.00 14.71 87 PRO B O 1
ATOM 3684 N N . TYR B 1 88 ? 32.244 47.755 63.604 1.00 13.71 88 TYR B N 1
ATOM 3685 C CA . TYR B 1 88 ? 33.158 47.277 64.640 1.00 13.09 88 TYR B CA 1
ATOM 3686 C C . TYR B 1 88 ? 33.501 45.819 64.348 1.00 12.77 88 TYR B C 1
ATOM 3687 O O . TYR B 1 88 ? 32.600 44.993 64.162 1.00 12.30 88 TYR B O 1
ATOM 3696 N N . PHE B 1 89 ? 34.798 45.504 64.284 1.00 12.01 89 PHE B N 1
ATOM 3697 C CA . PHE B 1 89 ? 35.215 44.128 64.029 1.00 12.00 89 PHE B CA 1
ATOM 3698 C C . PHE B 1 89 ? 35.113 43.288 65.303 1.00 12.21 89 PHE B C 1
ATOM 3699 O O . PHE B 1 89 ? 35.902 43.459 66.241 1.00 12.42 89 PHE B O 1
ATOM 3707 N N . GLY B 1 90 ? 34.156 42.366 65.305 1.00 12.17 90 GLY B N 1
ATOM 3708 C CA . GLY B 1 90 ? 33.861 41.546 66.475 1.00 12.25 90 GLY B CA 1
ATOM 3709 C C . GLY B 1 90 ? 32.429 41.774 66.914 1.00 12.38 90 GLY B C 1
ATOM 3710 O O . GLY B 1 90 ? 31.671 42.499 66.260 1.00 12.45 90 GLY B O 1
ATOM 3711 N N . ASN B 1 91 ? 32.070 41.152 68.031 1.00 12.11 91 ASN B N 1
ATOM 3712 C CA . ASN B 1 91 ? 30.718 41.226 68.566 1.00 12.62 91 ASN B CA 1
ATOM 3713 C C . ASN B 1 91 ? 30.686 42.182 69.758 1.00 12.63 91 ASN B C 1
ATOM 3714 O O . ASN B 1 91 ? 31.244 41.881 70.812 1.00 12.46 91 ASN B O 1
ATOM 3719 N N . LYS B 1 92 ? 30.037 43.333 69.593 1.00 13.02 92 LYS B N 1
ATOM 3720 C CA . LYS B 1 92 ? 29.964 44.330 70.676 1.00 14.04 92 LYS B CA 1
ATOM 3721 C C . LYS B 1 92 ? 29.294 43.802 71.950 1.00 14.07 92 LYS B C 1
ATOM 3722 O O . LYS B 1 92 ? 29.557 44.300 73.052 1.00 14.04 92 LYS B O 1
ATOM 3728 N N . ARG B 1 93 ? 28.446 42.783 71.801 1.00 14.40 93 ARG B N 1
ATOM 3729 C CA . ARG B 1 93 ? 27.762 42.168 72.951 1.00 14.57 93 ARG B CA 1
ATOM 3730 C C . ARG B 1 93 ? 28.707 41.506 73.961 1.00 14.64 93 ARG B C 1
ATOM 3731 O O . ARG B 1 93 ? 28.350 41.351 75.130 1.00 14.71 93 ARG B O 1
ATOM 3739 N N A VAL B 1 94 ? 29.903 41.136 73.502 0.70 14.21 94 VAL B N 1
ATOM 3740 N N B VAL B 1 94 ? 29.904 41.121 73.517 0.30 14.41 94 VAL B N 1
ATOM 3741 C CA A VAL B 1 94 ? 30.887 40.461 74.343 0.70 14.11 94 VAL B CA 1
ATOM 3742 C CA B VAL B 1 94 ? 30.855 40.437 74.401 0.30 14.31 94 VAL B CA 1
ATOM 3743 C C A VAL B 1 94 ? 31.443 41.394 75.422 0.70 14.03 94 VAL B C 1
ATOM 3744 C C B VAL B 1 94 ? 31.520 41.386 75.401 0.30 14.26 94 VAL B C 1
ATOM 3745 O O A VAL B 1 94 ? 31.850 40.950 76.495 0.70 13.79 94 VAL B O 1
ATOM 3746 O O B VAL B 1 94 ? 32.093 40.940 76.399 0.30 14.11 94 VAL B O 1
ATOM 3753 N N . LEU B 1 95 ? 31.439 42.690 75.132 1.00 14.21 95 LEU B N 1
ATOM 3754 C CA . LEU B 1 95 ? 32.077 43.689 75.991 1.00 14.61 95 LEU B CA 1
ATOM 3755 C C . LEU B 1 95 ? 31.604 43.647 77.446 1.00 15.16 95 LEU B C 1
ATOM 3756 O O . LEU B 1 95 ? 32.421 43.695 78.361 1.00 15.32 95 LEU B O 1
ATOM 3761 N N . ARG B 1 96 ? 30.298 43.510 77.660 1.00 15.46 96 ARG B N 1
ATOM 3762 C CA . ARG B 1 96 ? 29.791 43.401 79.031 1.00 16.25 96 ARG B CA 1
ATOM 3763 C C . ARG B 1 96 ? 30.129 42.065 79.680 1.00 16.14 96 ARG B C 1
ATOM 3764 O O . ARG B 1 96 ? 30.410 42.007 80.881 1.00 16.37 96 ARG B O 1
ATOM 3772 N N . TRP B 1 97 ? 30.127 41.004 78.875 1.00 15.95 97 TRP B N 1
ATOM 3773 C CA . TRP B 1 97 ? 30.395 39.652 79.368 1.00 16.06 97 TRP B CA 1
ATOM 3774 C C . TRP B 1 97 ? 31.839 39.434 79.805 1.00 16.56 97 TRP B C 1
ATOM 3775 O O . TRP B 1 97 ? 32.103 38.615 80.685 1.00 16.80 97 TRP B O 1
ATOM 3786 N N . GLU B 1 98 ? 32.771 40.151 79.183 1.00 16.71 98 GLU B N 1
ATOM 3787 C CA . GLU B 1 98 ? 34.181 40.016 79.546 1.00 17.32 98 GLU B CA 1
ATOM 3788 C C . GLU B 1 98 ? 34.594 40.947 80.691 1.00 17.92 98 GLU B C 1
ATOM 3789 O O . GLU B 1 98 ? 35.627 40.720 81.325 1.00 18.08 98 GLU B O 1
ATOM 3795 N N A SER B 1 99 ? 33.789 41.979 80.940 0.70 18.38 99 SER B N 1
ATOM 3796 N N B SER B 1 99 ? 33.790 41.977 80.954 0.30 18.18 99 SER B N 1
ATOM 3797 C CA A SER B 1 99 ? 34.131 43.035 81.895 0.70 19.21 99 SER B CA 1
ATOM 3798 C CA B SER B 1 99 ? 34.159 43.033 81.904 0.30 18.58 99 SER B CA 1
ATOM 3799 C C A SER B 1 99 ? 33.524 42.811 83.271 0.70 19.44 99 SER B C 1
ATOM 3800 C C B SER B 1 99 ? 33.486 42.921 83.271 0.30 19.08 99 SER B C 1
ATOM 3801 O O A SER B 1 99 ? 34.188 43.018 84.289 0.70 19.75 99 SER B O 1
ATOM 3802 O O B SER B 1 99 ? 34.070 43.310 84.285 0.30 19.16 99 SER B O 1
ATOM 3807 N N . ASP B 1 100 ? 32.256 42.414 83.290 1.00 19.60 100 ASP B N 1
ATOM 3808 C CA . ASP B 1 100 ? 31.519 42.207 84.533 1.00 20.37 100 ASP B CA 1
ATOM 3809 C C . ASP B 1 100 ? 31.979 40.900 85.164 1.00 20.84 100 ASP B C 1
ATOM 3810 O O . ASP B 1 100 ? 31.850 39.836 84.557 1.00 20.42 100 ASP B O 1
ATOM 3815 N N . ARG B 1 101 ? 32.517 40.999 86.379 1.00 21.54 101 ARG B N 1
ATOM 3816 C CA . ARG B 1 101 ? 33.065 39.854 87.116 1.00 22.33 101 ARG B CA 1
ATOM 3817 C C . ARG B 1 101 ? 32.115 38.653 87.159 1.00 21.97 101 ARG B C 1
ATOM 3818 O O . ARG B 1 101 ? 32.543 37.512 86.968 1.00 21.98 101 ARG B O 1
ATOM 3826 N N . ASN B 1 102 ? 30.837 38.919 87.414 1.00 21.49 102 ASN B N 1
ATOM 3827 C CA . ASN B 1 102 ? 29.831 37.864 87.530 1.00 21.19 102 ASN B CA 1
ATOM 3828 C C . ASN B 1 102 ? 29.516 37.198 86.193 1.00 20.19 102 ASN B C 1
ATOM 3829 O O . ASN B 1 102 ? 29.427 35.970 86.117 1.00 19.87 102 ASN B O 1
ATOM 3834 N N . LEU B 1 103 ? 29.358 38.007 85.144 1.00 19.06 103 LEU B N 1
ATOM 3835 C CA . LEU B 1 103 ? 29.091 37.480 83.803 1.00 18.05 103 LEU B CA 1
ATOM 3836 C C . LEU B 1 103 ? 30.292 36.724 83.253 1.00 17.48 103 LEU B C 1
ATOM 3837 O O . LEU B 1 103 ? 30.137 35.690 82.601 1.00 16.92 103 LEU B O 1
ATOM 3842 N N . GLU B 1 104 ? 31.482 37.254 83.518 1.00 16.79 104 GLU B N 1
ATOM 3843 C CA . GLU B 1 104 ? 32.725 36.627 83.083 1.00 16.45 104 GLU B CA 1
ATOM 3844 C C . GLU B 1 104 ? 32.838 35.221 83.671 1.00 16.15 104 GLU B C 1
ATOM 3845 O O . GLU B 1 104 ? 33.148 34.258 82.966 1.00 15.58 104 GLU B O 1
ATOM 3851 N N . ARG B 1 105 ? 32.559 35.112 84.967 1.00 15.91 105 ARG B N 1
ATOM 3852 C CA . ARG B 1 105 ? 32.588 33.827 85.647 1.00 15.90 105 ARG B CA 1
ATOM 3853 C C . ARG B 1 105 ? 31.514 32.865 85.117 1.00 15.46 105 ARG B C 1
ATOM 3854 O O . ARG B 1 105 ? 31.783 31.670 84.934 1.00 15.75 105 ARG B O 1
ATOM 3862 N N A LYS B 1 106 ? 30.312 33.391 84.881 0.70 15.04 106 LYS B N 1
ATOM 3863 N N B LYS B 1 106 ? 30.321 33.402 84.863 0.30 15.09 106 LYS B N 1
ATOM 3864 C CA A LYS B 1 106 ? 29.205 32.623 84.305 0.70 14.88 106 LYS B CA 1
ATOM 3865 C CA B LYS B 1 106 ? 29.190 32.652 84.307 0.30 14.76 106 LYS B CA 1
ATOM 3866 C C A LYS B 1 106 ? 29.622 32.032 82.956 0.70 14.56 106 LYS B C 1
ATOM 3867 C C B LYS B 1 106 ? 29.514 32.089 82.916 0.30 14.46 106 LYS B C 1
ATOM 3868 O O A LYS B 1 106 ? 29.375 30.854 82.673 0.70 14.23 106 LYS B O 1
ATOM 3869 O O B LYS B 1 106 ? 29.083 30.988 82.559 0.30 14.33 106 LYS B O 1
ATOM 3880 N N . TRP B 1 107 ? 30.277 32.857 82.143 1.00 13.92 107 TRP B N 1
ATOM 3881 C CA . TRP B 1 107 ? 30.736 32.443 80.819 1.00 13.41 107 TRP B CA 1
ATOM 3882 C C . TRP B 1 107 ? 31.766 31.318 80.938 1.00 13.21 107 TRP B C 1
ATOM 3883 O O . TRP B 1 107 ? 31.663 30.292 80.255 1.00 12.95 107 TRP B O 1
ATOM 3894 N N . LEU B 1 108 ? 32.756 31.508 81.809 1.00 13.25 108 LEU B N 1
ATOM 3895 C CA . LEU B 1 108 ? 33.796 30.497 82.007 1.00 13.56 108 LEU B CA 1
ATOM 3896 C C . LEU B 1 108 ? 33.220 29.177 82.514 1.00 13.63 108 LEU B C 1
ATOM 3897 O O . LEU B 1 108 ? 33.630 28.104 82.068 1.00 13.53 108 LEU B O 1
ATOM 3902 N N . LYS B 1 109 ? 32.252 29.266 83.424 1.00 13.91 109 LYS B N 1
ATOM 3903 C CA . LYS B 1 109 ? 31.565 28.083 83.926 1.00 14.32 109 LYS B CA 1
ATOM 3904 C C . LYS B 1 109 ? 30.779 27.367 82.827 1.00 13.90 109 LYS B C 1
ATOM 3905 O O . LYS B 1 109 ? 30.812 26.133 82.740 1.00 13.87 109 LYS B O 1
ATOM 3911 N N A LYS B 1 110 ? 30.076 28.140 82.000 0.70 13.75 110 LYS B N 1
ATOM 3912 N N B LYS B 1 110 ? 30.091 28.140 81.987 0.30 13.91 110 LYS B N 1
ATOM 3913 C CA A LYS B 1 110 ? 29.331 27.579 80.874 0.70 13.68 110 LYS B CA 1
ATOM 3914 C CA B LYS B 1 110 ? 29.322 27.588 80.867 0.30 13.91 110 LYS B CA 1
ATOM 3915 C C A LYS B 1 110 ? 30.273 26.810 79.951 0.70 13.75 110 LYS B C 1
ATOM 3916 C C B LYS B 1 110 ? 30.224 26.886 79.850 0.30 13.84 110 LYS B C 1
ATOM 3917 O O A LYS B 1 110 ? 29.955 25.705 79.496 0.70 13.80 110 LYS B O 1
ATOM 3918 O O B LYS B 1 110 ? 29.820 25.910 79.212 0.30 13.87 110 LYS B O 1
ATOM 3929 N N . ALA B 1 111 ? 31.449 27.391 79.718 1.00 13.58 111 ALA B N 1
ATOM 3930 C CA . ALA B 1 111 ? 32.456 26.805 78.844 1.00 13.73 111 ALA B CA 1
ATOM 3931 C C . ALA B 1 111 ? 33.244 25.653 79.494 1.00 14.17 111 ALA B C 1
ATOM 3932 O O . ALA B 1 111 ? 34.183 25.125 78.890 1.00 14.75 111 ALA B O 1
ATOM 3934 N N . GLY B 1 112 ? 32.886 25.284 80.724 1.00 14.07 112 GLY B N 1
ATOM 3935 C CA . GLY B 1 112 ? 33.571 24.202 81.438 1.00 14.57 112 GLY B CA 1
ATOM 3936 C C . GLY B 1 112 ? 35.058 24.468 81.610 1.00 14.89 112 GLY B C 1
ATOM 3937 O O . GLY B 1 112 ? 35.886 23.566 81.447 1.00 15.41 112 GLY B O 1
ATOM 3938 N N . ILE B 1 113 ? 35.393 25.715 81.925 1.00 15.00 113 ILE B N 1
ATOM 3939 C CA . ILE B 1 113 ? 36.775 26.108 82.177 1.00 15.73 113 ILE B CA 1
ATOM 3940 C C . ILE B 1 113 ? 37.049 26.058 83.677 1.00 16.10 113 ILE B C 1
ATOM 3941 O O . ILE B 1 113 ? 36.218 26.502 84.482 1.00 16.15 113 ILE B O 1
ATOM 3946 N N . ARG B 1 114 ? 38.212 25.518 84.039 1.00 16.67 114 ARG B N 1
ATOM 3947 C CA . ARG B 1 114 ? 38.653 25.478 85.430 1.00 17.28 114 ARG B CA 1
ATOM 3948 C C . ARG B 1 114 ? 38.966 26.892 85.920 1.00 17.17 114 ARG B C 1
ATOM 3949 O O . ARG B 1 114 ? 39.787 27.603 85.327 1.00 17.28 114 ARG B O 1
ATOM 3957 N N . VAL B 1 115 ? 38.290 27.294 86.991 1.00 17.01 115 VAL B N 1
ATOM 3958 C CA . VAL B 1 115 ? 38.473 28.617 87.591 1.00 17.24 115 VAL B CA 1
ATOM 3959 C C . VAL B 1 115 ? 38.609 28.443 89.109 1.00 17.68 115 VAL B C 1
ATOM 3960 O O . VAL B 1 115 ? 38.217 27.399 89.642 1.00 17.84 115 VAL B O 1
ATOM 3964 N N . PRO B 1 116 ? 39.178 29.444 89.812 1.00 17.93 116 PRO B N 1
ATOM 3965 C CA . PRO B 1 116 ? 39.257 29.307 91.275 1.00 18.55 116 PRO B CA 1
ATOM 3966 C C . PRO B 1 116 ? 37.881 29.213 91.941 1.00 19.54 116 PRO B C 1
ATOM 3967 O O . PRO B 1 116 ? 36.946 29.908 91.542 1.00 19.56 116 PRO B O 1
ATOM 3971 N N . GLU B 1 117 ? 37.769 28.352 92.947 1.00 21.00 117 GLU B N 1
ATOM 3972 C CA . GLU B 1 117 ? 36.539 28.243 93.730 1.00 22.63 117 GLU B CA 1
ATOM 3973 C C . GLU B 1 117 ? 36.283 29.538 94.498 1.00 23.25 117 GLU B C 1
ATOM 3974 O O . GLU B 1 117 ? 37.224 30.205 94.935 1.00 23.09 117 GLU B O 1
ATOM 3980 N N . VAL B 1 118 ? 35.011 29.893 94.653 1.00 24.15 118 VAL B N 1
ATOM 3981 C CA . VAL B 1 118 ? 34.629 31.080 95.418 1.00 25.24 118 VAL B CA 1
ATOM 3982 C C . VAL B 1 118 ? 33.861 30.664 96.671 1.00 26.29 118 VAL B C 1
ATOM 3983 O O . VAL B 1 118 ? 32.988 29.794 96.608 1.00 26.30 118 VAL B O 1
ATOM 3987 N N . TYR B 1 119 ? 34.211 31.279 97.802 1.00 27.57 119 TYR B N 1
ATOM 3988 C CA . TYR B 1 119 ? 33.558 31.011 99.084 1.00 29.04 119 TYR B CA 1
ATOM 3989 C C . TYR B 1 119 ? 32.794 32.246 99.556 1.00 29.89 119 TYR B C 1
ATOM 3990 O O . TYR B 1 119 ? 33.395 33.280 99.870 1.00 30.04 119 TYR B O 1
ATOM 3999 N N . GLU B 1 120 ? 31.468 32.135 99.598 1.00 30.86 120 GLU B N 1
ATOM 4000 C CA . GLU B 1 120 ? 30.613 33.216 100.090 1.00 31.99 120 GLU B CA 1
ATOM 4001 C C . GLU B 1 120 ? 30.663 33.290 101.616 1.00 32.29 120 GLU B C 1
ATOM 4002 O O . GLU B 1 120 ? 30.600 34.378 102.196 1.00 32.61 120 GLU B O 1
ATOM 4008 N N . ASP B 1 121 ? 30.778 32.125 102.250 1.00 32.65 121 ASP B N 1
ATOM 4009 C CA . ASP B 1 121 ? 30.834 32.011 103.705 1.00 33.13 121 ASP B CA 1
ATOM 4010 C C . ASP B 1 121 ? 32.224 31.534 104.142 1.00 33.31 121 ASP B C 1
ATOM 4011 O O . ASP B 1 121 ? 32.622 30.411 103.822 1.00 33.23 121 ASP B O 1
ATOM 4016 N N . PRO B 1 122 ? 32.968 32.392 104.871 1.00 33.63 122 PRO B N 1
ATOM 4017 C CA . PRO B 1 122 ? 34.310 32.083 105.389 1.00 33.85 122 PRO B CA 1
ATOM 4018 C C . PRO B 1 122 ? 34.407 30.770 106.167 1.00 34.00 122 PRO B C 1
ATOM 4019 O O . PRO B 1 122 ? 35.478 30.167 106.220 1.00 33.91 122 PRO B O 1
ATOM 4023 N N . ASP B 1 123 ? 33.300 30.335 106.764 1.00 34.31 123 ASP B N 1
ATOM 4024 C CA . ASP B 1 123 ? 33.277 29.082 107.519 1.00 34.59 123 ASP B CA 1
ATOM 4025 C C . ASP B 1 123 ? 33.392 27.842 106.625 1.00 34.66 123 ASP B C 1
ATOM 4026 O O . ASP B 1 123 ? 33.598 26.731 107.120 1.00 34.71 123 ASP B O 1
ATOM 4031 N N . ASP B 1 124 ? 33.275 28.042 105.311 1.00 34.77 124 ASP B N 1
ATOM 4032 C CA . ASP B 1 124 ? 33.364 26.949 104.340 1.00 34.93 124 ASP B CA 1
ATOM 4033 C C . ASP B 1 124 ? 34.787 26.707 103.818 1.00 34.91 124 ASP B C 1
ATOM 4034 O O . ASP B 1 124 ? 35.025 25.741 103.087 1.00 34.96 124 ASP B O 1
ATOM 4039 N N . ILE B 1 125 ? 35.721 27.579 104.200 1.00 34.85 125 ILE B N 1
ATOM 4040 C CA . ILE B 1 125 ? 37.125 27.479 103.773 1.00 34.78 125 ILE B CA 1
ATOM 4041 C C . ILE B 1 125 ? 37.767 26.166 104.239 1.00 34.87 125 ILE B C 1
ATOM 4042 O O . ILE B 1 125 ? 37.838 25.888 105.439 1.00 35.11 125 ILE B O 1
ATOM 4047 N N . GLU B 1 126 ? 38.221 25.363 103.279 1.00 34.83 126 GLU B N 1
ATOM 4048 C CA . GLU B 1 126 ? 38.886 24.093 103.577 1.00 34.72 126 GLU B CA 1
ATOM 4049 C C . GLU B 1 126 ? 40.345 24.100 103.124 1.00 34.17 126 GLU B C 1
ATOM 4050 O O . GLU B 1 126 ? 41.205 23.490 103.763 1.00 34.45 126 GLU B O 1
ATOM 4056 N N . LYS B 1 127 ? 40.608 24.789 102.016 1.00 33.26 127 LYS B N 1
ATOM 4057 C CA . LYS B 1 127 ? 41.962 24.947 101.487 1.00 32.21 127 LYS B CA 1
ATOM 4058 C C . LYS B 1 127 ? 42.360 26.429 101.502 1.00 30.95 127 LYS B C 1
ATOM 4059 O O . LYS B 1 127 ? 41.483 27.296 101.589 1.00 30.84 127 LYS B O 1
ATOM 4065 N N . PRO B 1 128 ? 43.678 26.728 101.443 1.00 29.65 128 PRO B N 1
ATOM 4066 C CA . PRO B 1 128 ? 44.134 28.122 101.479 1.00 28.52 128 PRO B CA 1
ATOM 4067 C C . PRO B 1 128 ? 43.399 29.020 100.486 1.00 27.44 128 PRO B C 1
ATOM 4068 O O . PRO B 1 128 ? 43.165 28.625 99.340 1.00 26.88 128 PRO B O 1
ATOM 4072 N N . VAL B 1 129 ? 43.025 30.211 100.944 1.00 26.23 129 VAL B N 1
ATOM 4073 C CA . VAL B 1 129 ? 42.275 31.160 100.126 1.00 25.41 129 VAL B CA 1
ATOM 4074 C C . VAL B 1 129 ? 42.984 32.503 100.010 1.00 25.28 129 VAL B C 1
ATOM 4075 O O . VAL B 1 129 ? 43.795 32.863 100.863 1.00 24.71 129 VAL B O 1
ATOM 4079 N N . ILE B 1 130 ? 42.681 33.225 98.935 1.00 25.14 130 ILE B N 1
ATOM 4080 C CA . ILE B 1 130 ? 43.090 34.616 98.796 1.00 25.50 130 ILE B CA 1
ATOM 4081 C C . ILE B 1 130 ? 41.877 35.507 99.064 1.00 26.11 130 ILE B C 1
ATOM 4082 O O . ILE B 1 130 ? 40.776 35.264 98.550 1.00 25.72 130 ILE B O 1
ATOM 4087 N N . VAL B 1 131 ? 42.080 36.518 99.903 1.00 26.87 131 VAL B N 1
ATOM 4088 C CA . VAL B 1 131 ? 41.020 37.455 100.252 1.00 27.77 131 VAL B CA 1
ATOM 4089 C C . VAL B 1 131 ? 41.287 38.780 99.549 1.00 28.52 131 VAL B C 1
ATOM 4090 O O . VAL B 1 131 ? 42.375 39.349 99.674 1.00 28.66 131 VAL B O 1
ATOM 4094 N N . LYS B 1 132 ? 40.293 39.251 98.801 1.00 29.38 132 LYS B N 1
ATOM 4095 C CA . LYS B 1 132 ? 40.428 40.458 97.990 1.00 30.45 132 LYS B CA 1
ATOM 4096 C C . LYS B 1 132 ? 39.481 41.558 98.478 1.00 31.22 132 LYS B C 1
ATOM 4097 O O . LYS B 1 132 ? 38.293 41.540 98.144 1.00 31.35 132 LYS B O 1
ATOM 4103 N N . PRO B 1 133 ? 39.999 42.512 99.279 1.00 31.93 133 PRO B N 1
ATOM 4104 C CA . PRO B 1 133 ? 39.190 43.644 99.740 1.00 32.35 133 PRO B CA 1
ATOM 4105 C C . PRO B 1 133 ? 38.951 44.671 98.633 1.00 32.80 133 PRO B C 1
ATOM 4106 O O . PRO B 1 133 ? 39.874 44.996 97.879 1.00 33.27 133 PRO B O 1
ATOM 4110 N N . GLY B 1 139 ? 45.141 44.946 93.289 1.00 42.36 139 GLY B N 1
ATOM 4111 C CA . GLY B 1 139 ? 45.758 43.955 94.165 1.00 42.17 139 GLY B CA 1
ATOM 4112 C C . GLY B 1 139 ? 46.086 44.461 95.561 1.00 42.13 139 GLY B C 1
ATOM 4113 O O . GLY B 1 139 ? 46.837 43.814 96.300 1.00 42.27 139 GLY B O 1
ATOM 4114 N N . LYS B 1 140 ? 45.517 45.609 95.930 1.00 41.87 140 LYS B N 1
ATOM 4115 C CA . LYS B 1 140 ? 45.806 46.234 97.225 1.00 41.55 140 LYS B CA 1
ATOM 4116 C C . LYS B 1 140 ? 45.029 45.610 98.386 1.00 41.01 140 LYS B C 1
ATOM 4117 O O . LYS B 1 140 ? 43.810 45.424 98.309 1.00 41.07 140 LYS B O 1
ATOM 4123 N N . GLY B 1 141 ? 45.757 45.276 99.450 1.00 40.33 141 GLY B N 1
ATOM 4124 C CA . GLY B 1 141 ? 45.173 44.676 100.650 1.00 39.38 141 GLY B CA 1
ATOM 4125 C C . GLY B 1 141 ? 44.959 43.172 100.571 1.00 38.59 141 GLY B C 1
ATOM 4126 O O . GLY B 1 141 ? 44.374 42.583 101.479 1.00 38.76 141 GLY B O 1
ATOM 4127 N N . TYR B 1 142 ? 45.440 42.553 99.491 1.00 37.71 142 TYR B N 1
ATOM 4128 C CA . TYR B 1 142 ? 45.273 41.114 99.259 1.00 36.64 142 TYR B CA 1
ATOM 4129 C C . TYR B 1 142 ? 46.089 40.292 100.251 1.00 36.01 142 TYR B C 1
ATOM 4130 O O . TYR B 1 142 ? 47.280 40.548 100.448 1.00 35.98 142 TYR B O 1
ATOM 4139 N N . PHE B 1 143 ? 45.443 39.307 100.871 1.00 35.09 143 PHE B N 1
ATOM 4140 C CA . PHE B 1 143 ? 46.120 38.418 101.818 1.00 34.36 143 PHE B CA 1
ATOM 4141 C C . PHE B 1 143 ? 45.593 36.986 101.761 1.00 33.89 143 PHE B C 1
ATOM 4142 O O . PHE B 1 143 ? 44.495 36.734 101.254 1.00 33.72 143 PHE B O 1
ATOM 4150 N N . LEU B 1 144 ? 46.388 36.056 102.283 1.00 33.28 144 LEU B N 1
ATOM 4151 C CA . LEU B 1 144 ? 46.021 34.644 102.306 1.00 32.91 144 LEU B CA 1
ATOM 4152 C C . LEU B 1 144 ? 45.490 34.209 103.668 1.00 32.93 144 LEU B C 1
ATOM 4153 O O . LEU B 1 144 ? 45.911 34.732 104.701 1.00 32.66 144 LEU B O 1
ATOM 4158 N N . ALA B 1 145 ? 44.565 33.250 103.653 1.00 32.97 145 ALA B N 1
ATOM 4159 C CA . ALA B 1 145 ? 44.046 32.630 104.873 1.00 33.21 145 ALA B CA 1
ATOM 4160 C C . ALA B 1 145 ? 44.028 31.108 104.728 1.00 33.60 145 ALA B C 1
ATOM 4161 O O . ALA B 1 145 ? 43.663 30.584 103.671 1.00 33.32 145 ALA B O 1
ATOM 4163 N N . LYS B 1 146 ? 44.425 30.410 105.791 1.00 34.05 146 LYS B N 1
ATOM 4164 C CA . LYS B 1 146 ? 44.566 28.948 105.778 1.00 34.80 146 LYS B CA 1
ATOM 4165 C C . LYS B 1 146 ? 43.251 28.219 106.033 1.00 35.15 146 LYS B C 1
ATOM 4166 O O . LYS B 1 146 ? 42.995 27.162 105.450 1.00 35.33 146 LYS B O 1
ATOM 4172 N N . ASP B 1 147 ? 42.440 28.783 106.925 1.00 35.69 147 ASP B N 1
ATOM 4173 C CA . ASP B 1 147 ? 41.226 28.140 107.428 1.00 36.29 147 ASP B CA 1
ATOM 4174 C C . ASP B 1 147 ? 40.248 29.195 107.968 1.00 36.56 147 ASP B C 1
ATOM 4175 O O . ASP B 1 147 ? 40.579 30.385 107.978 1.00 36.39 147 ASP B O 1
ATOM 4180 N N . PRO B 1 148 ? 39.036 28.775 108.402 1.00 37.05 148 PRO B N 1
ATOM 4181 C CA . PRO B 1 148 ? 38.077 29.742 108.953 1.00 37.40 148 PRO B CA 1
ATOM 4182 C C . PRO B 1 148 ? 38.629 30.555 110.130 1.00 37.81 148 PRO B C 1
ATOM 4183 O O . PRO B 1 148 ? 38.412 31.769 110.186 1.00 37.74 148 PRO B O 1
ATOM 4187 N N . GLU B 1 149 ? 39.336 29.891 111.046 1.00 38.30 149 GLU B N 1
ATOM 4188 C CA . GLU B 1 149 ? 39.927 30.553 112.214 1.00 38.91 149 GLU B CA 1
ATOM 4189 C C . GLU B 1 149 ? 40.960 31.597 111.794 1.00 39.04 149 GLU B C 1
ATOM 4190 O O . GLU B 1 149 ? 40.957 32.721 112.302 1.00 39.08 149 GLU B O 1
ATOM 4196 N N . ASP B 1 150 ? 41.828 31.214 110.857 1.00 39.25 150 ASP B N 1
ATOM 4197 C CA . ASP B 1 150 ? 42.865 32.094 110.318 1.00 39.45 150 ASP B CA 1
ATOM 4198 C C . ASP B 1 150 ? 42.265 33.288 109.573 1.00 39.65 150 ASP B C 1
ATOM 4199 O O . ASP B 1 150 ? 42.798 34.399 109.647 1.00 39.57 150 ASP B O 1
ATOM 4204 N N . PHE B 1 151 ? 41.159 33.056 108.863 1.00 39.99 151 PHE B N 1
ATOM 4205 C CA . PHE B 1 151 ? 40.462 34.130 108.154 1.00 40.42 151 PHE B CA 1
ATOM 4206 C C . PHE B 1 151 ? 39.960 35.209 109.108 1.00 40.90 151 PHE B C 1
ATOM 4207 O O . PHE B 1 151 ? 40.244 36.391 108.911 1.00 40.85 151 PHE B O 1
ATOM 4215 N N . TRP B 1 152 ? 39.213 34.793 110.132 1.00 41.51 152 TRP B N 1
ATOM 4216 C CA . TRP B 1 152 ? 38.583 35.728 111.066 1.00 42.17 152 TRP B CA 1
ATOM 4217 C C . TRP B 1 152 ? 39.589 36.565 111.854 1.00 42.77 152 TRP B C 1
ATOM 4218 O O . TRP B 1 152 ? 39.347 37.746 112.107 1.00 42.79 152 TRP B O 1
ATOM 4229 N N . ARG B 1 153 ? 40.713 35.950 112.225 1.00 43.61 153 ARG B N 1
ATOM 4230 C CA . ARG B 1 153 ? 41.811 36.662 112.885 1.00 44.52 153 ARG B CA 1
ATOM 4231 C C . ARG B 1 153 ? 42.354 37.785 111.998 1.00 45.02 153 ARG B C 1
ATOM 4232 O O . ARG B 1 153 ? 42.535 38.914 112.458 1.00 45.07 153 ARG B O 1
ATOM 4240 N N . LYS B 1 154 ? 42.595 37.467 110.726 1.00 45.66 154 LYS B N 1
ATOM 4241 C CA . LYS B 1 154 ? 43.165 38.420 109.770 1.00 46.35 154 LYS B CA 1
ATOM 4242 C C . LYS B 1 154 ? 42.150 39.452 109.276 1.00 46.92 154 LYS B C 1
ATOM 4243 O O . LYS B 1 154 ? 42.512 40.596 108.992 1.00 46.89 154 LYS B O 1
ATOM 4249 N N . ALA B 1 155 ? 40.886 39.043 109.173 1.00 47.75 155 ALA B N 1
ATOM 4250 C CA . ALA B 1 155 ? 39.802 39.952 108.796 1.00 48.64 155 ALA B CA 1
ATOM 4251 C C . ALA B 1 155 ? 39.592 41.023 109.865 1.00 49.30 155 ALA B C 1
ATOM 4252 O O . ALA B 1 155 ? 39.261 42.167 109.549 1.00 49.37 155 ALA B O 1
ATOM 4254 N N . GLU B 1 156 ? 39.792 40.639 111.125 1.00 50.13 156 GLU B N 1
ATOM 4255 C CA . GLU B 1 156 ? 39.715 41.564 112.254 1.00 50.99 156 GLU B CA 1
ATOM 4256 C C . GLU B 1 156 ? 40.956 42.454 112.328 1.00 51.49 156 GLU B C 1
ATOM 4257 O O . GLU B 1 156 ? 40.863 43.630 112.684 1.00 51.59 156 GLU B O 1
ATOM 4263 N N . LYS B 1 157 ? 42.111 41.887 111.987 1.00 52.15 157 LYS B N 1
ATOM 4264 C CA . LYS B 1 157 ? 43.388 42.593 112.090 1.00 52.81 157 LYS B CA 1
ATOM 4265 C C . LYS B 1 157 ? 43.575 43.647 110.994 1.00 53.25 157 LYS B C 1
ATOM 4266 O O . LYS B 1 157 ? 43.879 44.804 111.291 1.00 53.28 157 LYS B O 1
ATOM 4272 N N . PHE B 1 158 ? 43.384 43.243 109.739 1.00 53.82 158 PHE B N 1
ATOM 4273 C CA . PHE B 1 158 ? 43.661 44.110 108.588 1.00 54.40 158 PHE B CA 1
ATOM 4274 C C . PHE B 1 158 ? 42.456 44.927 108.109 1.00 54.73 158 PHE B C 1
ATOM 4275 O O . PHE B 1 158 ? 42.624 46.013 107.550 1.00 54.80 158 PHE B O 1
ATOM 4283 N N . LEU B 1 159 ? 41.252 44.402 108.330 1.00 55.17 159 LEU B N 1
ATOM 4284 C CA . LEU B 1 159 ? 40.029 45.028 107.824 1.00 55.60 159 LEU B CA 1
ATOM 4285 C C . LEU B 1 159 ? 39.061 45.455 108.931 1.00 55.92 159 LEU B C 1
ATOM 4286 O O . LEU B 1 159 ? 38.143 46.244 108.688 1.00 56.00 159 LEU B O 1
ATOM 4291 N N . GLY B 1 160 ? 39.268 44.932 110.139 1.00 56.26 160 GLY B N 1
ATOM 4292 C CA . GLY B 1 160 ? 38.414 45.249 111.285 1.00 56.71 160 GLY B CA 1
ATOM 4293 C C . GLY B 1 160 ? 37.039 44.610 111.204 1.00 57.01 160 GLY B C 1
ATOM 4294 O O . GLY B 1 160 ? 36.050 45.191 111.659 1.00 57.03 160 GLY B O 1
ATOM 4295 N N . ILE B 1 161 ? 36.986 43.411 110.627 1.00 57.27 161 ILE B N 1
ATOM 4296 C CA . ILE B 1 161 ? 35.732 42.686 110.425 1.00 57.54 161 ILE B CA 1
ATOM 4297 C C . ILE B 1 161 ? 35.673 41.425 111.291 1.00 57.70 161 ILE B C 1
ATOM 4298 O O . ILE B 1 161 ? 36.606 40.617 111.295 1.00 57.72 161 ILE B O 1
ATOM 4303 N N . LYS B 1 162 ? 34.572 41.273 112.024 1.00 57.92 162 LYS B N 1
ATOM 4304 C CA . LYS B 1 162 ? 34.349 40.099 112.874 1.00 58.12 162 LYS B CA 1
ATOM 4305 C C . LYS B 1 162 ? 32.925 39.541 112.749 1.00 58.18 162 LYS B C 1
ATOM 4306 O O . LYS B 1 162 ? 32.531 38.649 113.506 1.00 58.23 162 LYS B O 1
ATOM 4312 N N . ARG B 1 163 ? 32.168 40.069 111.787 1.00 58.23 163 ARG B N 1
ATOM 4313 C CA . ARG B 1 163 ? 30.808 39.604 111.506 1.00 58.28 163 ARG B CA 1
ATOM 4314 C C . ARG B 1 163 ? 30.635 39.238 110.032 1.00 58.13 163 ARG B C 1
ATOM 4315 O O . ARG B 1 163 ? 31.330 39.774 109.164 1.00 58.14 163 ARG B O 1
ATOM 4323 N N . LYS B 1 164 ? 29.696 38.332 109.760 1.00 57.95 164 LYS B N 1
ATOM 4324 C CA . LYS B 1 164 ? 29.376 37.915 108.391 1.00 57.74 164 LYS B CA 1
ATOM 4325 C C . LYS B 1 164 ? 28.630 39.003 107.615 1.00 57.54 164 LYS B C 1
ATOM 4326 O O . LYS B 1 164 ? 28.665 39.031 106.381 1.00 57.50 164 LYS B O 1
ATOM 4332 N N . GLU B 1 165 ? 27.961 39.891 108.350 1.00 57.26 165 GLU B N 1
ATOM 4333 C CA . GLU B 1 165 ? 27.178 40.982 107.766 1.00 56.99 165 GLU B CA 1
ATOM 4334 C C . GLU B 1 165 ? 28.070 42.069 107.165 1.00 56.61 165 GLU B C 1
ATOM 4335 O O . GLU B 1 165 ? 27.692 42.726 106.191 1.00 56.63 165 GLU B O 1
ATOM 4341 N N . ASP B 1 166 ? 29.253 42.246 107.753 1.00 56.10 166 ASP B N 1
ATOM 4342 C CA . ASP B 1 166 ? 30.214 43.260 107.310 1.00 55.54 166 ASP B CA 1
ATOM 4343 C C . ASP B 1 166 ? 30.931 42.868 106.011 1.00 55.00 166 ASP B C 1
ATOM 4344 O O . ASP B 1 166 ? 31.648 43.682 105.419 1.00 54.99 166 ASP B O 1
ATOM 4349 N N . LEU B 1 167 ? 30.733 41.623 105.580 1.00 54.21 167 LEU B N 1
ATOM 4350 C CA . LEU B 1 167 ? 31.284 41.127 104.319 1.00 53.40 167 LEU B CA 1
ATOM 4351 C C . LEU B 1 167 ? 30.263 41.297 103.197 1.00 52.71 167 LEU B C 1
ATOM 4352 O O . LEU B 1 167 ? 29.202 40.663 103.208 1.00 52.79 167 LEU B O 1
ATOM 4357 N N . LYS B 1 168 ? 30.583 42.163 102.237 1.00 51.69 168 LYS B N 1
ATOM 4358 C CA . LYS B 1 168 ? 29.706 42.409 101.087 1.00 50.63 168 LYS B CA 1
ATOM 4359 C C . LYS B 1 168 ? 30.482 42.759 99.818 1.00 49.69 168 LYS B C 1
ATOM 4360 O O . LYS B 1 168 ? 30.102 42.347 98.719 1.00 49.69 168 LYS B O 1
ATOM 4366 N N . ASN B 1 169 ? 31.565 43.516 99.978 1.00 48.33 169 ASN B N 1
ATOM 4367 C CA . ASN B 1 169 ? 32.412 43.907 98.852 1.00 46.98 169 ASN B CA 1
ATOM 4368 C C . ASN B 1 169 ? 33.571 42.946 98.598 1.00 45.67 169 ASN B C 1
ATOM 4369 O O . ASN B 1 169 ? 33.982 42.755 97.448 1.00 45.68 169 ASN B O 1
ATOM 4374 N N . ILE B 1 170 ? 34.087 42.345 99.671 1.00 43.84 170 ILE B N 1
ATOM 4375 C CA . ILE B 1 170 ? 35.265 41.474 99.588 1.00 41.93 170 ILE B CA 1
ATOM 4376 C C . ILE B 1 170 ? 34.957 40.123 98.934 1.00 40.29 170 ILE B C 1
ATOM 4377 O O . ILE B 1 170 ? 33.830 39.622 99.009 1.00 40.20 170 ILE B O 1
ATOM 4382 N N . GLN B 1 171 ? 35.970 39.548 98.291 1.00 38.00 171 GLN B N 1
ATOM 4383 C CA . GLN B 1 171 ? 35.848 38.237 97.665 1.00 35.78 171 GLN B CA 1
ATOM 4384 C C . GLN B 1 171 ? 36.816 37.245 98.303 1.00 33.81 171 GLN B C 1
ATOM 4385 O O . GLN B 1 171 ? 37.961 37.587 98.604 1.00 33.58 171 GLN B O 1
ATOM 4391 N N . ILE B 1 172 ? 36.342 36.021 98.513 1.00 31.34 172 ILE B N 1
ATOM 4392 C CA . ILE B 1 172 ? 37.171 34.944 99.049 1.00 29.06 172 ILE B CA 1
ATOM 4393 C C . ILE B 1 172 ? 37.302 33.845 97.995 1.00 27.42 172 ILE B C 1
ATOM 4394 O O . ILE B 1 172 ? 36.331 33.151 97.682 1.00 26.78 172 ILE B O 1
ATOM 4399 N N . GLN B 1 173 ? 38.509 33.702 97.448 1.00 25.30 173 GLN B N 1
ATOM 4400 C CA . GLN B 1 173 ? 38.769 32.754 96.368 1.00 23.73 173 GLN B CA 1
ATOM 4401 C C . GLN B 1 173 ? 39.782 31.696 96.771 1.00 22.25 173 GLN B C 1
ATOM 4402 O O . GLN B 1 173 ? 40.721 31.975 97.514 1.00 21.31 173 GLN B O 1
ATOM 4408 N N . GLU B 1 174 ? 39.595 30.485 96.255 1.00 20.82 174 GLU B N 1
ATOM 4409 C CA . GLU B 1 174 ? 40.616 29.455 96.331 1.00 19.97 174 GLU B CA 1
ATOM 4410 C C . GLU B 1 174 ? 41.924 30.031 95.780 1.00 19.18 174 GLU B C 1
ATOM 4411 O O . GLU B 1 174 ? 41.954 30.586 94.677 1.00 18.82 174 GLU B O 1
ATOM 4417 N N . TYR B 1 175 ? 42.994 29.921 96.558 1.00 18.30 175 TYR B N 1
ATOM 4418 C CA . TYR B 1 175 ? 44.299 30.384 96.103 1.00 17.85 175 TYR B CA 1
ATOM 4419 C C . TYR B 1 175 ? 44.936 29.309 95.225 1.00 17.19 175 TYR B C 1
ATOM 4420 O O . TYR B 1 175 ? 45.106 28.168 95.653 1.00 17.15 175 TYR B O 1
ATOM 4429 N N . VAL B 1 176 ? 45.267 29.676 93.991 1.00 16.45 176 VAL B N 1
ATOM 4430 C CA . VAL B 1 176 ? 45.840 28.728 93.041 1.00 15.83 176 VAL B CA 1
ATOM 4431 C C . VAL B 1 176 ? 47.255 29.159 92.667 1.00 15.32 176 VAL B C 1
ATOM 4432 O O . VAL B 1 176 ? 47.441 30.196 92.028 1.00 15.66 176 VAL B O 1
ATOM 4436 N N . LEU B 1 177 ? 48.242 28.355 93.059 1.00 14.73 177 LEU B N 1
ATOM 4437 C CA . LEU B 1 177 ? 49.640 28.660 92.762 1.00 14.22 177 LEU B CA 1
ATOM 4438 C C . LEU B 1 177 ? 50.084 28.010 91.458 1.00 13.57 177 LEU B C 1
ATOM 4439 O O . LEU B 1 177 ? 50.070 26.783 91.324 1.00 13.73 177 LEU B O 1
ATOM 4444 N N . GLY B 1 178 ? 50.485 28.847 90.505 1.00 13.00 178 GLY B N 1
ATOM 4445 C CA . GLY B 1 178 ? 51.004 28.368 89.223 1.00 11.96 178 GLY B CA 1
ATOM 4446 C C . GLY B 1 178 ? 51.727 29.468 88.476 1.00 11.42 178 GLY B C 1
ATOM 4447 O O . GLY B 1 178 ? 51.722 30.628 88.902 1.00 11.85 178 GLY B O 1
ATOM 4448 N N . VAL B 1 179 ? 52.357 29.107 87.362 1.00 10.76 179 VAL B N 1
ATOM 4449 C CA . VAL B 1 179 ? 53.082 30.089 86.560 1.00 10.58 179 VAL B CA 1
ATOM 4450 C C . VAL B 1 179 ? 52.116 30.770 85.591 1.00 10.43 179 VAL B C 1
ATOM 4451 O O . VAL B 1 179 ? 51.302 30.091 84.964 1.00 10.51 179 VAL B O 1
ATOM 4455 N N . PRO B 1 180 ? 52.192 32.111 85.485 1.00 10.59 180 PRO B N 1
ATOM 4456 C CA . PRO B 1 180 ? 51.310 32.844 84.576 1.00 10.45 180 PRO B CA 1
ATOM 4457 C C . PRO B 1 180 ? 51.522 32.439 83.120 1.00 10.36 180 PRO B C 1
ATOM 4458 O O . PRO B 1 180 ? 52.664 32.354 82.653 1.00 10.41 180 PRO B O 1
ATOM 4462 N N A VAL B 1 181 ? 50.421 32.189 82.410 0.70 10.11 181 VAL B N 1
ATOM 4463 N N B VAL B 1 181 ? 50.424 32.158 82.430 0.30 10.24 181 VAL B N 1
ATOM 4464 C CA A VAL B 1 181 ? 50.450 31.789 80.991 0.70 10.17 181 VAL B CA 1
ATOM 4465 C CA B VAL B 1 181 ? 50.451 31.863 81.001 0.30 10.23 181 VAL B CA 1
ATOM 4466 C C A VAL B 1 181 ? 49.243 32.401 80.280 0.70 10.27 181 VAL B C 1
ATOM 4467 C C B VAL B 1 181 ? 49.280 32.575 80.346 0.30 10.28 181 VAL B C 1
ATOM 4468 O O A VAL B 1 181 ? 48.126 32.328 80.799 0.70 10.28 181 VAL B O 1
ATOM 4469 O O B VAL B 1 181 ? 48.231 32.768 80.967 0.30 10.22 181 VAL B O 1
ATOM 4476 N N . TYR B 1 182 ? 49.477 32.990 79.100 1.00 10.23 182 TYR B N 1
ATOM 4477 C CA . TYR B 1 182 ? 48.458 33.739 78.357 1.00 10.72 182 TYR B CA 1
ATOM 4478 C C . TYR B 1 182 ? 48.387 33.266 76.895 1.00 10.46 182 TYR B C 1
ATOM 4479 O O . TYR B 1 182 ? 49.052 33.825 76.020 1.00 10.17 182 TYR B O 1
ATOM 4488 N N . PRO B 1 183 ? 47.594 32.214 76.629 1.00 10.73 183 PRO B N 1
ATOM 4489 C CA . PRO B 1 183 ? 47.419 31.793 75.237 1.00 10.25 183 PRO B CA 1
ATOM 4490 C C . PRO B 1 183 ? 46.550 32.781 74.451 1.00 10.07 183 PRO B C 1
ATOM 4491 O O . PRO B 1 183 ? 45.538 33.280 74.969 1.00 10.25 183 PRO B O 1
ATOM 4495 N N . HIS B 1 184 ? 46.959 33.052 73.211 1.00 9.56 184 HIS B N 1
ATOM 4496 C CA . HIS B 1 184 ? 46.284 33.999 72.322 1.00 9.68 184 HIS B CA 1
ATOM 4497 C C . HIS B 1 184 ? 45.604 33.216 71.211 1.00 9.69 184 HIS B C 1
ATOM 4498 O O . HIS B 1 184 ? 46.256 32.443 70.504 1.00 10.13 184 HIS B O 1
ATOM 4505 N N . TYR B 1 185 ? 44.300 33.424 71.070 1.00 9.33 185 TYR B N 1
ATOM 4506 C CA . TYR B 1 185 ? 43.496 32.680 70.107 1.00 9.33 185 TYR B CA 1
ATOM 4507 C C . TYR B 1 185 ? 42.970 33.594 69.009 1.00 9.38 185 TYR B C 1
ATOM 4508 O O . TYR B 1 185 ? 42.942 34.817 69.159 1.00 9.43 185 TYR B O 1
ATOM 4517 N N . PHE B 1 186 ? 42.530 32.982 67.914 1.00 9.06 186 PHE B N 1
ATOM 4518 C CA . PHE B 1 186 ? 41.754 33.687 66.900 1.00 9.35 186 PHE B CA 1
ATOM 4519 C C . PHE B 1 186 ? 40.683 32.750 66.379 1.00 9.57 186 PHE B C 1
ATOM 4520 O O . PHE B 1 186 ? 40.993 31.651 65.905 1.00 9.53 186 PHE B O 1
ATOM 4528 N N . TYR B 1 187 ? 39.427 33.185 66.471 1.00 9.50 187 TYR B N 1
ATOM 4529 C CA . TYR B 1 187 ? 38.332 32.432 65.869 1.00 10.25 187 TYR B CA 1
ATOM 4530 C C . TYR B 1 187 ? 37.888 33.103 64.577 1.00 10.47 187 TYR B C 1
ATOM 4531 O O . TYR B 1 187 ? 37.432 34.259 64.587 1.00 10.53 187 TYR B O 1
ATOM 4540 N N . SER B 1 188 ? 38.046 32.384 63.468 1.00 10.64 188 SER B N 1
ATOM 4541 C CA . SER B 1 188 ? 37.606 32.878 62.171 1.00 11.67 188 SER B CA 1
ATOM 4542 C C . SER B 1 188 ? 36.135 32.547 61.947 1.00 12.21 188 SER B C 1
ATOM 4543 O O . SER B 1 188 ? 35.763 31.373 61.856 1.00 12.15 188 SER B O 1
ATOM 4546 N N . LYS B 1 189 ? 35.305 33.582 61.848 1.00 12.93 189 LYS B N 1
ATOM 4547 C CA . LYS B 1 189 ? 33.894 33.398 61.504 1.00 14.20 189 LYS B CA 1
ATOM 4548 C C . LYS B 1 189 ? 33.733 33.023 60.027 1.00 14.33 189 LYS B C 1
ATOM 4549 O O . LYS B 1 189 ? 32.814 32.281 59.660 1.00 14.43 189 LYS B O 1
ATOM 4555 N N . VAL B 1 190 ? 34.635 33.528 59.184 1.00 14.16 190 VAL B N 1
ATOM 4556 C CA . VAL B 1 190 ? 34.631 33.209 57.751 1.00 14.58 190 VAL B CA 1
ATOM 4557 C C . VAL B 1 190 ? 34.863 31.712 57.517 1.00 15.14 190 VAL B C 1
ATOM 4558 O O . VAL B 1 190 ? 34.141 31.074 56.734 1.00 15.36 190 VAL B O 1
ATOM 4562 N N . ARG B 1 191 ? 35.851 31.156 58.217 1.00 14.93 191 ARG B N 1
ATOM 4563 C CA . ARG B 1 191 ? 36.246 29.754 58.044 1.00 15.48 191 ARG B CA 1
ATOM 4564 C C . ARG B 1 191 ? 35.642 28.819 59.093 1.00 15.18 191 ARG B C 1
ATOM 4565 O O . ARG B 1 191 ? 35.783 27.593 58.981 1.00 15.73 191 ARG B O 1
ATOM 4573 N N A GLU B 1 192 ? 34.965 29.394 60.088 0.70 15.24 192 GLU B N 1
ATOM 4574 N N B GLU B 1 192 ? 34.986 29.411 60.094 0.30 14.84 192 GLU B N 1
ATOM 4575 C CA A GLU B 1 192 ? 34.468 28.647 61.250 0.70 15.35 192 GLU B CA 1
ATOM 4576 C CA B GLU B 1 192 ? 34.444 28.708 61.269 0.30 14.43 192 GLU B CA 1
ATOM 4577 C C A GLU B 1 192 ? 35.559 27.726 61.798 0.70 15.08 192 GLU B C 1
ATOM 4578 C C B GLU B 1 192 ? 35.489 27.801 61.930 0.30 14.15 192 GLU B C 1
ATOM 4579 O O A GLU B 1 192 ? 35.403 26.503 61.856 0.70 14.78 192 GLU B O 1
ATOM 4580 O O B GLU B 1 192 ? 35.233 26.631 62.220 0.30 13.96 192 GLU B O 1
ATOM 4591 N N A GLU B 1 193 ? 36.678 28.346 62.174 0.70 14.50 193 GLU B N 1
ATOM 4592 N N B GLU B 1 193 ? 36.666 28.372 62.176 0.30 13.64 193 GLU B N 1
ATOM 4593 C CA A GLU B 1 193 ? 37.865 27.637 62.643 0.70 14.59 193 GLU B CA 1
ATOM 4594 C CA B GLU B 1 193 ? 37.825 27.614 62.637 0.30 13.42 193 GLU B CA 1
ATOM 4595 C C A GLU B 1 193 ? 38.526 28.412 63.763 0.70 13.65 193 GLU B C 1
ATOM 4596 C C B GLU B 1 193 ? 38.598 28.385 63.709 0.30 13.05 193 GLU B C 1
ATOM 4597 O O A GLU B 1 193 ? 38.652 29.633 63.687 0.70 13.40 193 GLU B O 1
ATOM 4598 O O B GLU B 1 193 ? 38.856 29.580 63.553 0.30 12.90 193 GLU B O 1
ATOM 4609 N N . LEU B 1 194 ? 38.969 27.691 64.785 1.00 12.80 194 LEU B N 1
ATOM 4610 C CA . LEU B 1 194 ? 39.796 28.276 65.845 1.00 12.22 194 LEU B CA 1
ATOM 4611 C C . LEU B 1 194 ? 41.273 28.022 65.573 1.00 11.99 194 LEU B C 1
ATOM 4612 O O . LEU B 1 194 ? 41.654 26.920 65.155 1.00 11.53 194 LEU B O 1
ATOM 4617 N N . GLU B 1 195 ? 42.088 29.048 65.824 1.00 11.33 195 GLU B N 1
ATOM 4618 C CA . GLU B 1 195 ? 43.544 28.949 65.762 1.00 11.50 195 GLU B CA 1
ATOM 4619 C C . GLU B 1 195 ? 44.178 29.373 67.075 1.00 10.83 195 GLU B C 1
ATOM 4620 O O . GLU B 1 195 ? 43.656 30.247 67.773 1.00 10.69 195 GLU B O 1
ATOM 4626 N N . LEU B 1 196 ? 45.318 28.759 67.397 1.00 10.58 196 LEU B N 1
ATOM 4627 C CA . LEU B 1 196 ? 46.190 29.253 68.453 1.00 10.14 196 LEU B CA 1
ATOM 4628 C C . LEU B 1 196 ? 47.247 30.117 67.772 1.00 10.54 196 LEU B C 1
ATOM 4629 O O . LEU B 1 196 ? 47.995 29.621 66.929 1.00 10.31 196 LEU B O 1
ATOM 4634 N N . MET B 1 197 ? 47.292 31.399 68.133 1.00 10.04 197 MET B N 1
ATOM 4635 C CA . MET B 1 197 ? 48.132 32.378 67.432 1.00 10.19 197 MET B CA 1
ATOM 4636 C C . MET B 1 197 ? 49.529 32.504 68.019 1.00 10.39 197 MET B C 1
ATOM 4637 O O . MET B 1 197 ? 50.490 32.742 67.292 1.00 10.74 197 MET B O 1
ATOM 4642 N N . SER B 1 198 ? 49.619 32.370 69.337 1.00 10.01 198 SER B N 1
ATOM 4643 C CA . SER B 1 198 ? 50.832 32.683 70.083 1.00 9.71 198 SER B CA 1
ATOM 4644 C C . SER B 1 198 ? 50.521 32.552 71.561 1.00 9.66 198 SER B C 1
ATOM 4645 O O . SER B 1 198 ? 49.355 32.405 71.947 1.00 9.57 198 SER B O 1
ATOM 4648 N N . ILE B 1 199 ? 51.569 32.604 72.381 1.00 9.48 199 ILE B N 1
ATOM 4649 C CA . ILE B 1 199 ? 51.429 32.557 73.837 1.00 9.39 199 ILE B CA 1
ATOM 4650 C C . ILE B 1 199 ? 52.461 33.498 74.433 1.00 9.86 199 ILE B C 1
ATOM 4651 O O . ILE B 1 199 ? 53.578 33.599 73.918 1.00 9.50 199 ILE B O 1
ATOM 4656 N N . ASP B 1 200 ? 52.102 34.194 75.510 1.00 9.85 200 ASP B N 1
ATOM 4657 C CA . ASP B 1 200 ? 53.093 35.018 76.193 1.00 10.24 200 ASP B CA 1
ATOM 4658 C C . ASP B 1 200 ? 53.009 34.916 77.708 1.00 10.18 200 ASP B C 1
ATOM 4659 O O . ASP B 1 200 ? 52.095 34.291 78.263 1.00 9.87 200 ASP B O 1
ATOM 4664 N N A ARG B 1 201 ? 53.972 35.534 78.381 0.50 10.21 201 ARG B N 1
ATOM 4665 N N B ARG B 1 201 ? 54.011 35.516 78.344 0.50 10.26 201 ARG B N 1
ATOM 4666 C CA A ARG B 1 201 ? 53.897 35.736 79.820 0.50 10.11 201 ARG B CA 1
ATOM 4667 C CA B ARG B 1 201 ? 54.081 35.717 79.781 0.50 10.26 201 ARG B CA 1
ATOM 4668 C C A ARG B 1 201 ? 53.969 37.240 80.057 0.50 10.30 201 ARG B C 1
ATOM 4669 C C B ARG B 1 201 ? 54.086 37.236 79.981 0.50 10.29 201 ARG B C 1
ATOM 4670 O O A ARG B 1 201 ? 54.983 37.875 79.762 0.50 10.29 201 ARG B O 1
ATOM 4671 O O B ARG B 1 201 ? 54.998 37.927 79.525 0.50 10.20 201 ARG B O 1
ATOM 4686 N N A ARG B 1 202 ? 52.880 37.813 80.557 0.50 10.26 202 ARG B N 1
ATOM 4687 N N B ARG B 1 202 ? 53.045 37.750 80.627 0.50 10.21 202 ARG B N 1
ATOM 4688 C CA A ARG B 1 202 ? 52.870 39.233 80.866 0.50 10.42 202 ARG B CA 1
ATOM 4689 C CA B ARG B 1 202 ? 52.906 39.190 80.823 0.50 10.25 202 ARG B CA 1
ATOM 4690 C C A ARG B 1 202 ? 54.019 39.558 81.810 0.50 10.42 202 ARG B C 1
ATOM 4691 C C B ARG B 1 202 ? 53.842 39.671 81.936 0.50 10.32 202 ARG B C 1
ATOM 4692 O O A ARG B 1 202 ? 54.406 38.736 82.645 0.50 10.13 202 ARG B O 1
ATOM 4693 O O B ARG B 1 202 ? 53.903 39.067 83.008 0.50 10.14 202 ARG B O 1
ATOM 4708 N N . TYR B 1 203 ? 54.558 40.762 81.661 1.00 10.29 203 TYR B N 1
ATOM 4709 C CA . TYR B 1 203 ? 55.636 41.263 82.521 1.00 10.45 203 TYR B CA 1
ATOM 4710 C C . TYR B 1 203 ? 55.074 42.414 83.351 1.00 10.73 203 TYR B C 1
ATOM 4711 O O . TYR B 1 203 ? 54.639 43.431 82.802 1.00 10.83 203 TYR B O 1
ATOM 4720 N N . GLU B 1 204 ? 55.063 42.234 84.672 1.00 10.62 204 GLU B N 1
ATOM 4721 C CA . GLU B 1 204 ? 54.291 43.106 85.566 1.00 10.72 204 GLU B CA 1
ATOM 4722 C C . GLU B 1 204 ? 55.129 43.674 86.701 1.00 10.49 204 GLU B C 1
ATOM 4723 O O . GLU B 1 204 ? 56.011 42.992 87.230 1.00 10.19 204 GLU B O 1
ATOM 4729 N N . SER B 1 205 ? 54.827 44.914 87.083 1.00 10.50 205 SER B N 1
ATOM 4730 C CA . SER B 1 205 ? 55.574 45.632 88.121 1.00 10.53 205 SER B CA 1
ATOM 4731 C C . SER B 1 205 ? 54.627 46.093 89.242 1.00 10.49 205 SER B C 1
ATOM 4732 O O . SER B 1 205 ? 53.543 46.595 88.946 1.00 10.82 205 SER B O 1
ATOM 4735 N N . ASN B 1 206 ? 55.009 45.957 90.517 1.00 10.66 206 ASN B N 1
ATOM 4736 C CA . ASN B 1 206 ? 56.325 45.493 90.961 1.00 11.01 206 ASN B CA 1
ATOM 4737 C C . ASN B 1 206 ? 56.444 43.978 91.170 1.00 10.76 206 ASN B C 1
ATOM 4738 O O . ASN B 1 206 ? 57.502 43.493 91.566 1.00 10.81 206 ASN B O 1
ATOM 4743 N N . VAL B 1 207 ? 55.374 43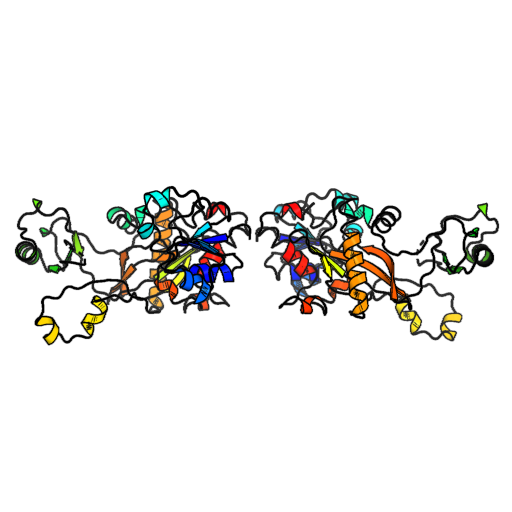.234 90.894 1.00 10.97 207 VAL B N 1
ATOM 4744 C CA . VAL B 1 207 ? 55.340 41.801 91.225 1.00 10.92 207 VAL B CA 1
ATOM 4745 C C . VAL B 1 207 ? 56.528 41.004 90.646 1.00 11.21 207 VAL B C 1
ATOM 4746 O O . VAL B 1 207 ? 57.088 40.150 91.334 1.00 11.67 207 VAL B O 1
ATOM 4750 N N . ASP B 1 208 ? 56.926 41.291 89.404 1.00 11.19 208 ASP B N 1
ATOM 4751 C CA . ASP B 1 208 ? 58.031 40.548 88.789 1.00 11.56 208 ASP B CA 1
ATOM 4752 C C . ASP B 1 208 ? 59.413 41.083 89.172 1.00 11.74 208 ASP B C 1
ATOM 4753 O O . ASP B 1 208 ? 60.448 40.552 88.738 1.00 11.83 208 ASP B O 1
ATOM 4758 N N . ALA B 1 209 ? 59.430 42.123 90.000 1.00 11.85 209 ALA B N 1
ATOM 4759 C CA . ALA B 1 209 ? 60.675 42.675 90.511 1.00 12.49 209 ALA B CA 1
ATOM 4760 C C . ALA B 1 209 ? 61.030 42.148 91.901 1.00 12.77 209 ALA B C 1
ATOM 4761 O O . ALA B 1 209 ? 62.195 42.209 92.309 1.00 12.95 209 ALA B O 1
ATOM 4763 N N . ILE B 1 210 ? 60.044 41.643 92.639 1.00 13.10 210 ILE B N 1
ATOM 4764 C CA . ILE B 1 210 ? 60.309 41.318 94.049 1.00 13.51 210 ILE B CA 1
ATOM 4765 C C . ILE B 1 210 ? 61.148 40.053 94.232 1.00 13.25 210 ILE B C 1
ATOM 4766 O O . ILE B 1 210 ? 61.823 39.897 95.253 1.00 13.20 210 ILE B O 1
ATOM 4771 N N . GLY B 1 211 ? 61.120 39.167 93.235 1.00 12.93 211 GLY B N 1
ATOM 4772 C CA . GLY B 1 211 ? 61.935 37.951 93.252 1.00 13.13 211 GLY B CA 1
ATOM 4773 C C . GLY B 1 211 ? 63.432 38.228 93.256 1.00 13.33 211 GLY B C 1
ATOM 4774 O O . GLY B 1 211 ? 64.226 37.373 93.651 1.00 13.86 211 GLY B O 1
ATOM 4775 N N . ARG B 1 212 ? 63.816 39.426 92.814 1.00 12.92 212 ARG B N 1
ATOM 4776 C CA . ARG B 1 212 ? 65.216 39.854 92.821 1.00 12.84 212 ARG B CA 1
ATOM 4777 C C . ARG B 1 212 ? 65.651 40.411 94.179 1.00 12.74 212 ARG B C 1
ATOM 4778 O O . ARG B 1 212 ? 66.831 40.711 94.383 1.00 12.58 212 ARG B O 1
ATOM 4786 N N . ILE B 1 213 ? 64.699 40.549 95.100 1.00 12.64 213 ILE B N 1
ATOM 4787 C CA . ILE B 1 213 ? 64.998 41.093 96.429 1.00 12.82 213 ILE B CA 1
ATOM 4788 C C . ILE B 1 213 ? 65.123 39.941 97.427 1.00 12.70 213 ILE B C 1
ATOM 4789 O O . ILE B 1 213 ? 64.175 39.176 97.599 1.00 12.41 213 ILE B O 1
ATOM 4794 N N . PRO B 1 214 ? 66.283 39.822 98.103 1.00 13.25 214 PRO B N 1
ATOM 4795 C CA . PRO B 1 214 ? 66.411 38.768 99.112 1.00 13.59 214 PRO B CA 1
ATOM 4796 C C . PRO B 1 214 ? 65.321 38.863 100.176 1.00 14.03 214 PRO B C 1
ATOM 4797 O O . PRO B 1 214 ? 64.884 39.966 100.525 1.00 13.82 214 PRO B O 1
ATOM 4801 N N . ALA B 1 215 ? 64.886 37.708 100.672 1.00 14.49 215 ALA B N 1
ATOM 4802 C CA . ALA B 1 215 ? 63.864 37.634 101.711 1.00 15.39 215 ALA B CA 1
ATOM 4803 C C . ALA B 1 215 ? 64.179 38.533 102.909 1.00 15.94 215 ALA B C 1
ATOM 4804 O O . ALA B 1 215 ? 63.291 39.214 103.418 1.00 16.07 215 ALA B O 1
ATOM 4806 N N . LYS B 1 216 ? 65.439 38.543 103.340 1.00 16.94 216 LYS B N 1
ATOM 4807 C CA . LYS B 1 216 ? 65.848 39.341 104.503 1.00 17.93 216 LYS B CA 1
ATOM 4808 C C . LYS B 1 216 ? 65.563 40.830 104.307 1.00 18.20 216 LYS B C 1
ATOM 4809 O O . LYS B 1 216 ? 65.097 41.505 105.236 1.00 18.47 216 LYS B O 1
ATOM 4815 N N . ASP B 1 217 ? 65.832 41.331 103.099 1.00 18.14 217 ASP B N 1
ATOM 4816 C CA . ASP B 1 217 ? 65.583 42.732 102.765 1.00 18.69 217 ASP B CA 1
ATOM 4817 C C . ASP B 1 217 ? 64.090 43.026 102.669 1.00 18.36 217 ASP B C 1
ATOM 4818 O O . ASP B 1 217 ? 63.632 44.085 103.100 1.00 18.50 217 ASP B O 1
ATOM 4823 N N . GLN B 1 218 ? 63.337 42.078 102.112 1.00 18.10 218 GLN B N 1
ATOM 4824 C CA . GLN B 1 218 ? 61.884 42.199 101.994 1.00 18.17 218 GLN B CA 1
ATOM 4825 C C . GLN B 1 218 ? 61.207 42.361 103.351 1.00 18.76 218 GLN B C 1
ATOM 4826 O O . GLN B 1 218 ? 60.313 43.192 103.509 1.00 18.63 218 GLN B O 1
ATOM 4832 N N . LEU B 1 219 ? 61.639 41.556 104.319 1.00 19.28 219 LEU B N 1
ATOM 4833 C CA . LEU B 1 219 ? 60.953 41.464 105.614 1.00 20.42 219 LEU B CA 1
ATOM 4834 C C . LEU B 1 219 ? 61.080 42.713 106.479 1.00 21.60 219 LEU B C 1
ATOM 4835 O O . LEU B 1 219 ? 60.301 42.900 107.416 1.00 21.54 219 LEU B O 1
ATOM 4840 N N . GLU B 1 220 ? 62.051 43.567 106.163 1.00 22.97 220 GLU B N 1
ATOM 4841 C CA . GLU B 1 220 ? 62.209 44.839 106.874 1.00 24.68 220 GLU B CA 1
ATOM 4842 C C . GLU B 1 220 ? 61.109 45.841 106.524 1.00 25.53 220 GLU B C 1
ATOM 4843 O O . GLU B 1 220 ? 60.937 46.847 107.216 1.00 25.54 220 GLU B O 1
ATOM 4849 N N . PHE B 1 221 ? 60.367 45.562 105.454 1.00 26.46 221 PHE B N 1
ATOM 4850 C CA . PHE B 1 221 ? 59.345 46.478 104.958 1.00 27.66 221 PHE B CA 1
ATOM 4851 C C . PHE B 1 221 ? 57.981 45.814 104.81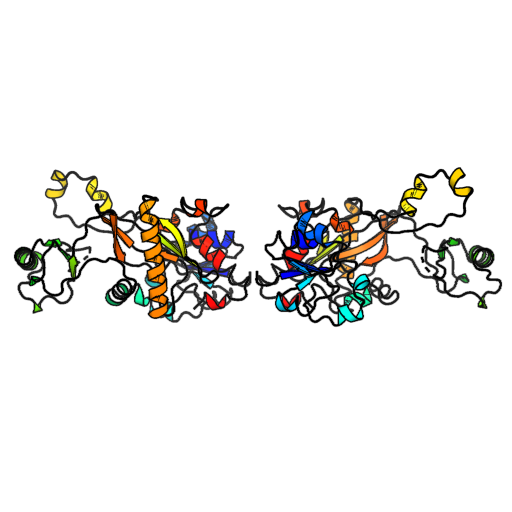3 1.00 28.45 221 PHE B C 1
ATOM 4852 O O . PHE B 1 221 ? 57.890 44.619 104.512 1.00 28.61 221 PHE B O 1
ATOM 4860 N N A ASP B 1 222 ? 56.932 46.593 105.063 0.70 29.03 222 ASP B N 1
ATOM 4861 N N B ASP B 1 222 ? 56.916 46.590 105.011 0.30 28.77 222 ASP B N 1
ATOM 4862 C CA A ASP B 1 222 ? 55.586 46.194 104.705 0.70 29.67 222 ASP B CA 1
ATOM 4863 C CA B ASP B 1 222 ? 55.557 46.122 104.731 0.30 29.19 222 ASP B CA 1
ATOM 4864 C C A ASP B 1 222 ? 55.447 46.516 103.228 0.70 29.73 222 ASP B C 1
ATOM 4865 C C B ASP B 1 222 ? 55.190 46.434 103.280 0.30 29.36 222 ASP B C 1
ATOM 4866 O O A ASP B 1 222 ? 55.345 47.685 102.838 0.70 30.19 222 ASP B O 1
ATOM 4867 O O B ASP B 1 222 ? 54.651 47.503 102.972 0.30 29.58 222 ASP B O 1
ATOM 4876 N N . MET B 1 223 ? 55.483 45.482 102.398 1.00 29.58 223 MET B N 1
ATOM 4877 C CA . MET B 1 223 ? 55.428 45.699 100.957 1.00 29.39 223 MET B CA 1
ATOM 4878 C C . MET B 1 223 ? 54.037 45.738 100.355 1.00 28.53 223 MET B C 1
ATOM 4879 O O . MET B 1 223 ? 53.103 45.100 100.853 1.00 28.91 223 MET B O 1
ATOM 4884 N N . ASP B 1 224 ? 53.927 46.515 99.285 1.00 27.17 224 ASP B N 1
ATOM 4885 C CA . ASP B 1 224 ? 52.681 46.723 98.586 1.00 25.81 224 ASP B CA 1
ATOM 4886 C C . ASP B 1 224 ? 52.858 46.153 97.188 1.00 24.06 224 ASP B C 1
ATOM 4887 O O . ASP B 1 224 ? 53.413 46.813 96.309 1.00 24.21 224 ASP B O 1
ATOM 4892 N N . ILE B 1 225 ? 52.408 44.915 96.998 1.00 22.06 225 ILE B N 1
ATOM 4893 C CA . ILE B 1 225 ? 52.564 44.230 95.707 1.00 19.95 225 ILE B CA 1
ATOM 4894 C C . ILE B 1 225 ? 51.563 44.759 94.686 1.00 18.75 225 ILE B C 1
ATOM 4895 O O . ILE B 1 225 ? 50.365 44.864 94.965 1.00 18.11 225 ILE B O 1
ATOM 4900 N N . THR B 1 226 ? 52.077 45.096 93.506 1.00 16.61 226 THR B N 1
ATOM 4901 C CA . THR B 1 226 ? 51.267 45.637 92.422 1.00 15.57 226 THR B CA 1
ATOM 4902 C C . THR B 1 226 ? 51.478 44.837 91.150 1.00 14.94 226 THR B C 1
ATOM 4903 O O . THR B 1 226 ? 52.495 44.152 91.007 1.00 14.29 226 THR B O 1
ATOM 4907 N N . TYR B 1 227 ? 50.513 44.943 90.238 1.00 14.45 227 TYR B N 1
ATOM 4908 C CA . TYR B 1 227 ? 50.449 44.103 89.043 1.00 14.38 227 TYR B CA 1
ATOM 4909 C C . TYR B 1 227 ? 50.303 44.939 87.770 1.00 13.87 227 TYR B C 1
ATOM 4910 O O . TYR B 1 227 ? 49.663 44.517 86.801 1.00 14.36 227 TYR B O 1
ATOM 4919 N N . THR B 1 228 ? 50.901 46.128 87.776 1.00 12.96 228 THR B N 1
ATOM 4920 C CA . THR B 1 228 ? 50.851 47.019 86.620 1.00 12.31 228 THR B CA 1
ATOM 4921 C C . THR B 1 228 ? 51.512 46.343 85.426 1.00 11.84 228 THR B C 1
ATOM 4922 O O . THR B 1 228 ? 52.621 45.842 85.536 1.00 11.65 228 THR B O 1
ATOM 4926 N N . VAL B 1 229 ? 50.823 46.318 84.293 1.00 11.50 229 VAL B N 1
ATOM 4927 C CA . VAL B 1 229 ? 51.378 45.684 83.094 1.00 11.34 229 VAL B CA 1
ATOM 4928 C C . VAL B 1 229 ? 52.426 46.595 82.444 1.00 11.12 229 VAL B C 1
ATOM 4929 O O . VAL B 1 229 ? 52.140 47.751 82.119 1.00 11.15 229 VAL B O 1
ATOM 4933 N N . ILE B 1 230 ? 53.634 46.063 82.267 1.00 10.21 230 ILE B N 1
ATOM 4934 C CA . ILE B 1 230 ? 54.747 46.814 81.677 1.00 9.87 230 ILE B CA 1
ATOM 4935 C C . ILE B 1 230 ? 55.089 46.306 80.275 1.00 9.91 230 ILE B C 1
ATOM 4936 O O . ILE B 1 230 ? 55.459 47.084 79.385 1.00 10.05 230 ILE B O 1
ATOM 4941 N N . GLY B 1 231 ? 54.981 44.998 80.080 1.00 9.82 231 GLY B N 1
ATOM 4942 C CA . GLY B 1 231 ? 55.400 44.409 78.817 1.00 9.60 231 GLY B CA 1
ATOM 4943 C C . GLY B 1 231 ? 55.033 42.951 78.709 1.00 9.48 231 GLY B C 1
ATOM 4944 O O . GLY B 1 231 ? 54.176 42.458 79.455 1.00 9.70 231 GLY B O 1
ATOM 4945 N N . ASN B 1 232 ? 55.680 42.272 77.766 1.00 9.53 232 ASN B N 1
ATOM 4946 C CA . ASN B 1 232 ? 55.347 40.889 77.441 1.00 9.38 232 ASN B CA 1
ATOM 4947 C C . ASN B 1 232 ? 56.592 40.127 77.027 1.00 9.18 232 ASN B C 1
ATOM 4948 O O . ASN B 1 232 ? 57.456 40.678 76.346 1.00 9.43 232 ASN B O 1
ATOM 4953 N N . ILE B 1 233 ? 56.659 38.867 77.452 1.00 9.27 233 ILE B N 1
ATOM 4954 C CA . ILE B 1 233 ? 57.765 37.953 77.146 1.00 9.65 233 ILE B CA 1
ATOM 4955 C C . ILE B 1 233 ? 57.220 36.746 76.367 1.00 9.44 233 ILE B C 1
ATOM 4956 O O . ILE B 1 233 ? 56.245 36.129 76.805 1.00 9.71 233 ILE B O 1
ATOM 4961 N N . PRO B 1 234 ? 57.850 36.394 75.223 1.00 9.16 234 PRO B N 1
ATOM 4962 C CA . PRO B 1 234 ? 57.329 35.259 74.448 1.00 9.16 234 PRO B CA 1
ATOM 4963 C C . PRO B 1 234 ? 57.600 33.932 75.150 1.00 9.56 234 PRO B C 1
ATOM 4964 O O . PRO B 1 234 ? 58.664 33.759 75.755 1.00 9.95 234 PRO B O 1
ATOM 4968 N N . ILE B 1 235 ? 56.639 33.014 75.075 1.00 9.69 235 ILE B N 1
ATOM 4969 C CA . ILE B 1 235 ? 56.873 31.639 75.514 1.00 9.58 235 ILE B CA 1
ATOM 4970 C C . ILE B 1 235 ? 56.253 30.646 74.542 1.00 9.74 235 ILE B C 1
ATOM 4971 O O . ILE B 1 235 ? 55.424 31.008 73.693 1.00 9.50 235 ILE B O 1
ATOM 4976 N N . VAL B 1 236 ? 56.679 29.397 74.662 1.00 9.07 236 VAL B N 1
ATOM 4977 C CA . VAL B 1 236 ? 55.905 28.276 74.123 1.00 9.40 236 VAL B CA 1
ATOM 4978 C C . VAL B 1 236 ? 55.535 27.372 75.285 1.00 9.51 236 VAL B C 1
ATOM 4979 O O . VAL B 1 236 ? 56.198 27.394 76.333 1.00 9.69 236 VAL B O 1
ATOM 4983 N N . LEU B 1 237 ? 54.459 26.611 75.109 1.00 9.31 237 LEU B N 1
ATOM 4984 C CA . LEU B 1 237 ? 54.076 25.612 76.094 1.00 10.01 237 LEU B CA 1
ATOM 4985 C C . LEU B 1 237 ? 54.647 24.244 75.758 1.00 9.69 237 LEU B C 1
ATOM 4986 O O . LEU B 1 237 ? 54.977 23.957 74.605 1.00 10.05 237 LEU B O 1
ATOM 4991 N N . ARG B 1 238 ? 54.759 23.404 76.787 1.00 9.71 238 ARG B N 1
ATOM 4992 C CA . ARG B 1 238 ? 54.944 21.966 76.624 1.00 9.72 238 ARG B CA 1
ATOM 4993 C C . ARG B 1 238 ? 53.883 21.457 75.646 1.00 9.56 238 ARG B C 1
ATOM 4994 O O . ARG B 1 238 ? 52.695 21.746 75.811 1.00 9.61 238 ARG B O 1
ATOM 5002 N N . GLU B 1 239 ? 54.315 20.729 74.620 1.00 9.50 239 GLU B N 1
ATOM 5003 C CA . GLU B 1 239 ? 53.432 20.362 73.507 1.00 10.08 239 GLU B CA 1
ATOM 5004 C C . GLU B 1 239 ? 52.178 19.599 73.947 1.00 10.08 239 GLU B C 1
ATOM 5005 O O . GLU B 1 239 ? 51.086 19.839 73.419 1.00 9.78 239 GLU B O 1
ATOM 5011 N N . SER B 1 240 ? 52.333 18.714 74.933 1.00 10.21 240 SER B N 1
ATOM 5012 C CA . SER B 1 240 ? 51.222 17.897 75.420 1.00 10.88 240 SER B CA 1
ATOM 5013 C C . SER B 1 240 ? 50.130 18.709 76.119 1.00 11.09 240 SER B C 1
ATOM 5014 O O . SER B 1 240 ? 49.041 18.185 76.382 1.00 12.00 240 SER B O 1
ATOM 5017 N N . LEU B 1 241 ? 50.418 19.977 76.414 1.00 10.99 241 LEU B N 1
ATOM 5018 C CA . LEU B 1 241 ? 49.442 20.865 77.043 1.00 11.12 241 LEU B CA 1
ATOM 5019 C C . LEU B 1 241 ? 48.553 21.586 76.027 1.00 11.36 241 LEU B C 1
ATOM 5020 O O . LEU B 1 241 ? 47.522 22.153 76.387 1.00 11.83 241 LEU B O 1
ATOM 5025 N N . LEU B 1 242 ? 48.948 21.552 74.756 1.00 11.64 242 LEU B N 1
ATOM 5026 C CA . LEU B 1 242 ? 48.273 22.356 73.736 1.00 11.65 242 LEU B CA 1
ATOM 5027 C C . LEU B 1 242 ? 46.833 21.942 73.471 1.00 12.56 242 LEU B C 1
ATOM 5028 O O . LEU B 1 242 ? 45.963 22.798 73.302 1.00 12.51 242 LEU B O 1
ATOM 5033 N N . MET B 1 243 ? 46.582 20.637 73.423 1.00 13.51 243 MET B N 1
ATOM 5034 C CA . MET B 1 243 ? 45.250 20.154 73.070 1.00 14.73 243 MET B CA 1
ATOM 5035 C C . MET B 1 243 ? 44.202 20.687 74.049 1.00 15.01 243 MET B C 1
ATOM 5036 O O . MET B 1 243 ? 43.141 21.154 73.631 1.00 15.62 243 MET B O 1
ATOM 5041 N N . ASP B 1 244 ? 44.507 20.643 75.343 1.00 15.49 244 ASP B N 1
ATOM 5042 C CA . ASP B 1 244 ? 43.566 21.131 76.356 1.00 16.22 244 ASP B CA 1
ATOM 5043 C C . ASP B 1 244 ? 43.427 22.659 76.356 1.00 15.56 244 ASP B C 1
ATOM 5044 O O . ASP B 1 244 ? 42.343 23.186 76.618 1.00 15.37 244 ASP B O 1
ATOM 5049 N N . VAL B 1 245 ? 44.517 23.360 76.042 1.00 14.58 245 VAL B N 1
ATOM 5050 C CA . VAL B 1 245 ? 44.481 24.815 75.855 1.00 13.88 245 VAL B CA 1
ATOM 5051 C C . VAL B 1 245 ? 43.576 25.164 74.660 1.00 13.47 245 VAL B C 1
ATOM 5052 O O . VAL B 1 245 ? 42.742 26.073 74.736 1.00 12.90 245 VAL B O 1
ATOM 5056 N N . ILE B 1 246 ? 43.724 24.420 73.566 1.00 12.99 246 ILE B N 1
ATOM 5057 C CA . ILE B 1 246 ? 42.908 24.659 72.377 1.00 12.88 246 ILE B CA 1
ATOM 5058 C C . ILE B 1 246 ? 41.430 24.305 72.613 1.00 12.97 246 ILE B C 1
ATOM 5059 O O . ILE B 1 246 ? 40.528 25.056 72.216 1.00 13.03 246 ILE B O 1
ATOM 5064 N N . GLU B 1 247 ? 41.187 23.177 73.279 1.00 13.17 247 GLU B N 1
ATOM 5065 C CA . GLU B 1 247 ? 39.818 22.772 73.606 1.00 13.60 247 GLU B CA 1
ATOM 5066 C C . GLU B 1 247 ? 39.121 23.803 74.494 1.00 13.05 247 GLU B C 1
ATOM 5067 O O . GLU B 1 247 ? 37.929 24.068 74.317 1.00 13.15 247 GLU B O 1
ATOM 5073 N N . ALA B 1 248 ? 39.869 24.395 75.425 1.00 12.82 248 ALA B N 1
ATOM 5074 C CA . ALA B 1 248 ? 39.334 25.469 76.269 1.00 12.38 248 ALA B CA 1
ATOM 5075 C C . ALA B 1 248 ? 38.840 26.631 75.401 1.00 12.19 248 ALA B C 1
ATOM 5076 O O . ALA B 1 248 ? 37.737 27.147 75.603 1.00 12.00 248 ALA B O 1
ATOM 5078 N N . GLY B 1 249 ? 39.641 27.015 74.408 1.00 11.87 249 GLY B N 1
ATOM 5079 C CA . GLY B 1 249 ? 39.241 28.060 73.462 1.00 11.23 249 GLY B CA 1
ATOM 5080 C C . GLY B 1 249 ? 37.988 27.700 72.678 1.00 11.37 249 GLY B C 1
ATOM 5081 O O . GLY B 1 249 ? 37.105 28.530 72.502 1.00 11.07 249 GLY B O 1
ATOM 5082 N N . GLU B 1 250 ? 37.906 26.457 72.209 1.00 11.34 250 GLU B N 1
ATOM 5083 C CA . GLU B 1 250 ? 36.726 25.999 71.474 1.00 11.76 250 GLU B CA 1
ATOM 5084 C C . GLU B 1 250 ? 35.475 26.105 72.341 1.00 11.85 250 GLU B C 1
ATOM 5085 O O . GLU B 1 250 ? 34.410 26.510 71.865 1.00 11.90 250 GLU B O 1
ATOM 5091 N N . ARG B 1 251 ? 35.613 25.750 73.613 1.00 11.88 251 ARG B N 1
ATOM 5092 C CA . ARG B 1 251 ? 34.460 25.753 74.519 1.00 12.13 251 ARG B CA 1
ATOM 5093 C C . ARG B 1 251 ? 34.008 27.169 74.841 1.00 12.08 251 ARG B C 1
ATOM 5094 O O . ARG B 1 251 ? 32.812 27.428 74.982 1.00 11.89 251 ARG B O 1
ATOM 5102 N N . VAL B 1 252 ? 34.969 28.084 74.943 1.00 11.92 252 VAL B N 1
ATOM 5103 C CA . VAL B 1 252 ? 34.665 29.499 75.168 1.00 12.16 252 VAL B CA 1
ATOM 5104 C C . VAL B 1 252 ? 33.859 30.071 73.993 1.00 11.96 252 VAL B C 1
ATOM 5105 O O . VAL B 1 252 ? 32.867 30.776 74.189 1.00 11.31 252 VAL B O 1
ATOM 5109 N N . VAL B 1 253 ? 34.279 29.745 72.774 1.00 11.49 253 VAL B N 1
ATOM 5110 C CA . VAL B 1 253 ? 33.549 30.167 71.582 1.00 12.15 253 VAL B CA 1
ATOM 5111 C C . VAL B 1 253 ? 32.137 29.572 71.571 1.00 12.55 253 VAL B C 1
ATOM 5112 O O . VAL B 1 253 ? 31.165 30.290 71.329 1.00 12.99 253 VAL B O 1
ATOM 5116 N N . LYS B 1 254 ? 32.030 28.271 71.847 1.00 13.24 254 LYS B N 1
ATOM 5117 C CA . LYS B 1 254 ? 30.724 27.593 71.858 1.00 14.07 254 LYS B CA 1
ATOM 5118 C C . LYS B 1 254 ? 29.779 28.218 72.888 1.00 13.78 254 LYS B C 1
ATOM 5119 O O . LYS B 1 254 ? 28.604 28.478 72.582 1.00 13.77 254 LYS B O 1
ATOM 5125 N N . ALA B 1 255 ? 30.298 28.482 74.088 1.00 13.21 255 ALA B N 1
ATOM 5126 C CA . ALA B 1 255 ? 29.503 29.094 75.161 1.00 13.25 255 ALA B CA 1
ATOM 5127 C C . ALA B 1 255 ? 29.010 30.491 74.775 1.00 13.47 255 ALA B C 1
ATOM 5128 O O . ALA B 1 255 ? 27.885 30.868 75.098 1.00 13.16 255 ALA B O 1
ATOM 5130 N N . ALA B 1 256 ? 29.852 31.250 74.077 1.00 13.41 256 ALA B N 1
ATOM 5131 C CA . ALA B 1 256 ? 29.486 32.590 73.630 1.00 14.00 256 ALA B CA 1
ATOM 5132 C C . ALA B 1 256 ? 28.377 32.560 72.583 1.00 14.68 256 ALA B C 1
ATOM 5133 O O . ALA B 1 256 ? 27.561 33.479 72.512 1.00 14.23 256 ALA B O 1
ATOM 5135 N N . GLU B 1 257 ? 28.359 31.506 71.768 1.00 15.83 257 GLU B N 1
ATOM 5136 C CA . GLU B 1 257 ? 27.329 31.343 70.739 1.00 17.22 257 GLU B CA 1
ATOM 5137 C C . GLU B 1 257 ? 25.946 31.214 71.382 1.00 17.55 257 GLU B C 1
ATOM 5138 O O . GLU B 1 257 ? 24.940 31.651 70.820 1.00 18.14 257 GLU B O 1
ATOM 5144 N N . GLU B 1 258 ? 25.920 30.651 72.586 1.00 17.58 258 GLU B N 1
ATOM 5145 C CA . GLU B 1 258 ? 24.696 30.499 73.358 1.00 18.02 258 GLU B CA 1
ATOM 5146 C C . GLU B 1 258 ? 24.338 31.761 74.161 1.00 17.38 258 GLU B C 1
ATOM 5147 O O . GLU B 1 258 ? 23.177 32.176 74.195 1.00 17.71 258 GLU B O 1
ATOM 5153 N N . LEU B 1 259 ? 25.339 32.365 74.798 1.00 16.38 259 LEU B N 1
ATOM 5154 C CA . LEU B 1 259 ? 25.117 33.416 75.789 1.00 15.77 259 LEU B CA 1
ATOM 5155 C C . LEU B 1 259 ? 25.014 34.841 75.257 1.00 15.50 259 LEU B C 1
ATOM 5156 O O . LEU B 1 259 ? 24.327 35.673 75.860 1.00 15.27 259 LEU B O 1
ATOM 5161 N N . MET B 1 260 ? 25.705 35.134 74.154 1.00 14.81 260 MET B N 1
ATOM 5162 C CA . MET B 1 260 ? 25.902 36.527 73.739 1.00 14.74 260 MET B CA 1
ATOM 5163 C C . MET B 1 260 ? 25.947 36.768 72.226 1.00 14.54 260 MET B C 1
ATOM 5164 O O . MET B 1 260 ? 26.386 37.836 71.784 1.00 14.68 260 MET B O 1
ATOM 5169 N N . GLY B 1 261 ? 25.497 35.794 71.440 1.00 14.22 261 GLY B N 1
ATOM 5170 C CA . GLY B 1 261 ? 25.435 35.957 69.988 1.00 13.96 261 GLY B CA 1
ATOM 5171 C C . GLY B 1 261 ? 26.744 35.658 69.281 1.00 14.08 261 GLY B C 1
ATOM 5172 O O . GLY B 1 261 ? 26.916 35.990 68.101 1.00 14.43 261 GLY B O 1
ATOM 5173 N N . GLY B 1 262 ? 27.670 35.031 70.005 1.00 13.57 262 GLY B N 1
ATOM 5174 C CA . GLY B 1 262 ? 28.909 34.543 69.409 1.00 13.32 262 GLY B CA 1
ATOM 5175 C C . GLY B 1 262 ? 30.156 35.305 69.810 1.00 12.87 262 GLY B C 1
ATOM 5176 O O . GLY B 1 262 ? 30.097 36.442 70.283 1.00 12.81 262 GLY B O 1
ATOM 5177 N N . LEU B 1 263 ? 31.294 34.650 69.615 1.00 12.89 263 LEU B N 1
ATOM 5178 C CA . LEU B 1 263 ? 32.597 35.278 69.775 1.00 12.56 263 LEU B CA 1
ATOM 5179 C C . LEU B 1 263 ? 33.413 34.983 68.525 1.00 12.55 263 LEU B C 1
ATOM 5180 O O . LEU B 1 263 ? 33.498 33.832 68.083 1.00 13.10 263 LEU B O 1
ATOM 5185 N N . TRP B 1 264 ? 33.992 36.026 67.938 1.00 11.99 264 TRP B N 1
ATOM 5186 C CA . TRP B 1 264 ? 34.925 35.822 66.830 1.00 11.84 264 TRP B CA 1
ATOM 5187 C C . TRP B 1 264 ? 36.044 36.850 66.880 1.00 11.39 264 TRP B C 1
ATOM 5188 O O . TRP B 1 264 ? 35.951 37.849 67.598 1.00 11.16 264 TRP B O 1
ATOM 5199 N N . GLY B 1 265 ? 37.107 36.585 66.127 1.00 11.16 265 GLY B N 1
ATOM 5200 C CA . GLY B 1 265 ? 38.294 37.420 66.170 1.00 10.79 265 GLY B CA 1
ATOM 5201 C C . GLY B 1 265 ? 39.202 36.963 67.298 1.00 10.88 265 GLY B C 1
ATOM 5202 O O . GLY B 1 265 ? 39.086 35.828 67.773 1.00 10.71 265 GLY B O 1
ATOM 5203 N N . PRO B 1 266 ? 40.118 37.842 67.727 1.00 10.66 266 PRO B N 1
ATOM 5204 C CA . PRO B 1 266 ? 41.096 37.462 68.750 1.00 10.59 266 PRO B CA 1
ATOM 5205 C C . PRO B 1 266 ? 40.528 37.452 70.166 1.00 10.59 266 PRO B C 1
ATOM 5206 O O . PRO B 1 266 ? 39.620 38.227 70.486 1.00 11.00 266 PRO B O 1
ATOM 5210 N N . PHE B 1 267 ? 41.075 36.567 70.999 1.00 10.33 267 PHE B N 1
ATOM 5211 C CA . PHE B 1 267 ? 40.786 36.554 72.430 1.00 10.55 267 PHE B CA 1
ATOM 5212 C C . PHE B 1 267 ? 41.914 35.851 73.175 1.00 11.17 267 PHE B C 1
ATOM 5213 O O . PHE B 1 267 ? 42.837 35.313 72.557 1.00 11.63 267 PHE B O 1
ATOM 5221 N N . CYS B 1 268 ? 41.846 35.869 74.500 1.00 11.15 268 CYS B N 1
ATOM 5222 C CA . CYS B 1 268 ? 42.915 35.321 75.318 1.00 11.57 268 CYS B CA 1
ATOM 5223 C C . CYS B 1 268 ? 42.311 34.826 76.615 1.00 11.80 268 CYS B C 1
ATOM 5224 O O . CYS B 1 268 ? 41.430 35.476 77.178 1.00 12.56 268 CYS B O 1
ATOM 5227 N N . LEU B 1 269 ? 42.761 33.657 77.062 1.00 12.08 269 LEU B N 1
ATOM 5228 C CA . LEU B 1 269 ? 42.432 33.181 78.404 1.00 11.97 269 LEU B CA 1
ATOM 5229 C C . LEU B 1 269 ? 43.636 33.459 79.296 1.00 12.24 269 LEU B C 1
ATOM 5230 O O . LEU B 1 269 ? 44.762 33.098 78.952 1.00 12.41 269 LEU B O 1
ATOM 5235 N N . GLU B 1 270 ? 43.396 34.133 80.415 1.00 11.82 270 GLU B N 1
ATOM 5236 C CA . GLU B 1 270 ? 44.477 34.582 81.290 1.00 12.30 270 GLU B CA 1
ATOM 5237 C C . GLU B 1 270 ? 44.480 33.737 82.549 1.00 11.96 270 GLU B C 1
ATOM 5238 O O . GLU B 1 270 ? 43.491 33.701 83.277 1.00 12.07 270 GLU B O 1
ATOM 5244 N N . GLY B 1 271 ? 45.591 33.057 82.811 1.00 11.94 271 GLY B N 1
ATOM 5245 C CA . GLY B 1 271 ? 45.632 32.175 83.968 1.00 11.85 271 GLY B CA 1
ATOM 5246 C C . GLY B 1 271 ? 47.009 31.691 84.360 1.00 12.08 271 GLY B C 1
ATOM 5247 O O . GLY B 1 271 ? 48.024 32.339 84.073 1.00 11.74 271 GLY B O 1
ATOM 5248 N N . VAL B 1 272 ? 47.025 30.543 85.028 1.00 11.84 272 VAL B N 1
ATOM 5249 C CA . VAL B 1 272 ? 48.262 29.940 85.509 1.00 12.16 272 VAL B CA 1
ATOM 5250 C C . VAL B 1 272 ? 48.282 28.445 85.229 1.00 12.35 272 VAL B C 1
ATOM 5251 O O . VAL B 1 272 ? 47.224 27.808 85.139 1.00 12.73 272 VAL B O 1
ATOM 5255 N N . PHE B 1 273 ? 49.482 27.885 85.090 1.00 12.19 273 PHE B N 1
ATOM 5256 C CA . PHE B 1 273 ? 49.630 26.433 85.031 1.00 12.14 273 PHE B CA 1
ATOM 5257 C C . PHE B 1 273 ? 50.187 25.914 86.342 1.00 12.32 273 PHE B C 1
ATOM 5258 O O . PHE B 1 273 ? 51.234 26.360 86.795 1.00 11.85 273 PHE B O 1
ATOM 5266 N N . THR B 1 274 ? 49.478 24.964 86.942 1.00 12.71 274 THR B N 1
ATOM 5267 C CA . THR B 1 274 ? 49.887 24.379 88.218 1.00 13.35 274 THR B CA 1
ATOM 5268 C C . THR B 1 274 ? 50.915 23.257 88.012 1.00 13.59 274 THR B C 1
ATOM 5269 O O . THR B 1 274 ? 51.095 22.781 86.890 1.00 13.18 274 THR B O 1
ATOM 5273 N N . PRO B 1 275 ? 51.593 22.821 89.096 1.00 13.94 275 PRO B N 1
ATOM 5274 C CA . PRO B 1 275 ? 52.535 21.697 88.986 1.00 14.58 275 PRO B CA 1
ATOM 5275 C C . PRO B 1 275 ? 51.888 20.376 88.549 1.00 15.20 275 PRO B C 1
ATOM 5276 O O . PRO B 1 275 ? 52.603 19.456 88.134 1.00 15.14 275 PRO B O 1
ATOM 5280 N N . ASP B 1 276 ? 50.558 20.291 88.633 1.00 15.62 276 ASP B N 1
ATOM 5281 C CA . ASP B 1 276 ? 49.822 19.113 88.166 1.00 17.09 276 ASP B CA 1
ATOM 5282 C C . ASP B 1 276 ? 49.340 19.259 86.721 1.00 16.93 276 ASP B C 1
ATOM 5283 O O . ASP B 1 276 ? 48.494 18.491 86.254 1.00 16.82 276 ASP B O 1
ATOM 5288 N N . LEU B 1 277 ? 49.903 20.244 86.020 1.00 16.78 277 LEU B N 1
ATOM 5289 C CA . LEU B 1 277 ? 49.612 20.488 84.599 1.00 17.00 277 LEU B CA 1
ATOM 5290 C C . LEU B 1 277 ? 48.163 20.919 84.338 1.00 17.10 277 LEU B C 1
ATOM 5291 O O . LEU B 1 277 ? 47.606 20.658 83.265 1.00 17.69 277 LEU B O 1
ATOM 5296 N N . GLU B 1 278 ? 47.571 21.583 85.327 1.00 17.05 278 GLU B N 1
ATOM 5297 C CA . GLU B 1 278 ? 46.233 22.164 85.218 1.00 17.38 278 GLU B CA 1
ATOM 5298 C C . GLU B 1 278 ? 46.318 23.628 84.818 1.00 16.64 278 GLU B C 1
ATOM 5299 O O . GLU B 1 278 ? 47.037 24.401 85.456 1.00 16.28 278 GLU B O 1
ATOM 5305 N N . PHE B 1 279 ? 45.571 24.000 83.779 1.00 16.18 279 PHE B N 1
ATOM 5306 C CA . PHE B 1 279 ? 45.407 25.403 83.389 1.00 15.84 279 PHE B CA 1
ATOM 5307 C C . PHE B 1 279 ? 44.202 25.966 84.133 1.00 15.51 279 PHE B C 1
ATOM 5308 O O . PHE B 1 279 ? 43.057 25.559 83.889 1.00 16.14 279 PHE B O 1
ATOM 5316 N N . VAL B 1 280 ? 44.469 26.875 85.062 1.00 14.67 280 VAL B N 1
ATOM 5317 C CA . VAL B 1 280 ? 43.418 27.516 85.837 1.00 14.29 280 VAL B CA 1
ATOM 5318 C C . VAL B 1 280 ? 43.289 28.952 85.367 1.00 14.19 280 VAL B C 1
ATOM 5319 O O . VAL B 1 280 ? 44.257 29.717 85.397 1.00 13.81 280 VAL B O 1
ATOM 5323 N N . VAL B 1 281 ? 42.085 29.307 84.930 1.00 13.82 281 VAL B N 1
ATOM 5324 C CA . VAL B 1 281 ? 41.845 30.600 84.312 1.00 13.80 281 VAL B CA 1
ATOM 5325 C C . VAL B 1 281 ? 41.256 31.601 85.302 1.00 14.29 281 VAL B C 1
ATOM 5326 O O . VAL B 1 281 ? 40.291 31.297 86.018 1.00 14.40 281 VAL B O 1
ATOM 5330 N N . PHE B 1 282 ? 41.852 32.791 85.336 1.00 14.43 282 PHE B N 1
ATOM 5331 C CA . PHE B 1 282 ? 41.375 33.887 86.177 1.00 15.13 282 PHE B CA 1
ATOM 5332 C C . PHE B 1 282 ? 40.411 34.813 85.437 1.00 15.20 282 PHE B C 1
ATOM 5333 O O . PHE B 1 282 ? 39.435 35.289 86.013 1.00 15.57 282 PHE B O 1
ATOM 5341 N N . GLU B 1 283 ? 40.703 35.080 84.164 1.00 15.13 283 GLU B N 1
ATOM 5342 C CA . GLU B 1 283 ? 39.974 36.083 83.394 1.00 15.13 283 GLU B CA 1
ATOM 5343 C C . GLU B 1 283 ? 39.944 35.731 81.914 1.00 14.29 283 GLU B C 1
ATOM 5344 O O 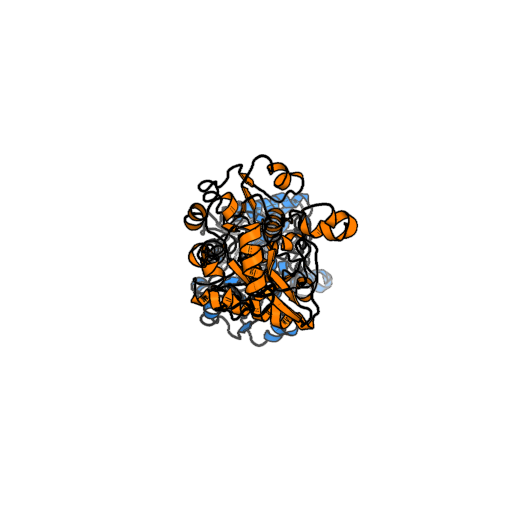. GLU B 1 283 ? 40.797 34.973 81.426 1.00 13.85 283 GLU B O 1
ATOM 5350 N N A ILE B 1 284 ? 38.968 36.278 81.196 0.70 13.89 284 ILE B N 1
ATOM 5351 N N B ILE B 1 284 ? 38.952 36.287 81.216 0.30 13.85 284 ILE B N 1
ATOM 5352 C CA A ILE B 1 284 ? 38.977 36.212 79.735 0.70 13.60 284 ILE B CA 1
ATOM 5353 C CA B ILE B 1 284 ? 38.876 36.276 79.754 0.30 13.42 284 ILE B CA 1
ATOM 5354 C C A ILE B 1 284 ? 39.044 37.617 79.138 0.70 13.60 284 ILE B C 1
ATOM 5355 C C B ILE B 1 284 ? 39.166 37.690 79.253 0.30 13.46 284 ILE B C 1
ATOM 5356 O O A ILE B 1 284 ? 38.307 38.518 79.550 0.70 13.05 284 ILE B O 1
ATOM 5357 O O B ILE B 1 284 ? 38.687 38.667 79.833 0.30 13.17 284 ILE B O 1
ATOM 5366 N N . SER B 1 285 ? 39.954 37.801 78.188 1.00 13.30 285 SER B N 1
ATOM 5367 C CA . SER B 1 285 ? 40.048 39.044 77.449 1.00 13.50 285 SER B CA 1
ATOM 5368 C C . SER B 1 285 ? 39.503 38.697 76.077 1.00 13.59 285 SER B C 1
ATOM 5369 O O . SER B 1 285 ? 40.126 37.933 75.342 1.00 13.24 285 SER B O 1
ATOM 5372 N N . ALA B 1 286 ? 38.336 39.241 75.739 1.00 13.43 286 ALA B N 1
ATOM 5373 C CA . ALA B 1 286 ? 37.645 38.843 74.516 1.00 13.63 286 ALA B CA 1
ATOM 5374 C C . ALA B 1 286 ? 37.960 39.760 73.335 1.00 13.93 286 ALA B C 1
ATOM 5375 O O . ALA B 1 286 ? 37.119 39.980 72.459 1.00 14.56 286 ALA B O 1
ATOM 5377 N N . ARG B 1 287 ? 39.181 40.287 73.328 1.00 13.48 287 ARG B N 1
ATOM 5378 C CA . ARG B 1 287 ? 39.707 41.127 72.260 1.00 13.63 287 ARG B CA 1
ATOM 5379 C C . ARG B 1 287 ? 41.204 40.853 72.172 1.00 13.26 287 ARG B C 1
ATOM 5380 O O . ARG B 1 287 ? 41.750 40.082 72.975 1.00 13.66 287 ARG B O 1
ATOM 5388 N N . ILE B 1 288 ? 41.865 41.463 71.194 1.00 12.64 288 ILE B N 1
ATOM 5389 C CA . ILE B 1 288 ? 43.319 41.349 71.070 1.00 12.46 288 ILE B CA 1
ATOM 5390 C C . ILE B 1 288 ? 44.000 41.749 72.381 1.00 12.27 288 ILE B C 1
ATOM 5391 O O . ILE B 1 288 ? 43.594 42.722 73.028 1.00 12.76 288 ILE B O 1
ATOM 5396 N N . VAL B 1 289 ? 45.011 40.980 72.783 1.00 12.00 289 VAL B N 1
ATOM 5397 C CA . VAL B 1 289 ? 45.804 41.320 73.968 1.00 11.53 289 VAL B CA 1
ATOM 5398 C C . VAL B 1 289 ? 47.220 41.752 73.581 1.00 11.38 289 VAL B C 1
ATOM 5399 O O . VAL B 1 289 ? 47.720 41.396 72.505 1.00 11.56 289 VAL B O 1
ATOM 5403 N N . ALA B 1 290 ? 47.863 42.503 74.475 1.00 10.94 290 ALA B N 1
ATOM 5404 C CA . ALA B 1 290 ? 49.170 43.099 74.188 1.00 10.45 290 ALA B CA 1
ATOM 5405 C C . ALA B 1 290 ? 50.278 42.070 73.963 1.00 10.33 290 ALA B C 1
ATOM 5406 O O . ALA B 1 290 ? 51.265 42.358 73.286 1.00 10.21 290 ALA B O 1
ATOM 5408 N N . GLY B 1 291 ? 50.109 40.871 74.517 1.00 9.64 291 GLY B N 1
ATOM 5409 C CA . GLY B 1 291 ? 51.083 39.792 74.300 1.00 9.91 291 GLY B CA 1
ATOM 5410 C C . GLY B 1 291 ? 51.290 39.484 72.827 1.00 9.54 291 GLY B C 1
ATOM 5411 O O . GLY B 1 291 ? 52.368 39.033 72.414 1.00 10.18 291 GLY B O 1
ATOM 5412 N N . THR B 1 292 ? 50.264 39.735 72.017 1.00 9.67 292 THR B N 1
ATOM 5413 C CA . THR B 1 292 ? 50.394 39.485 70.576 1.00 9.50 292 THR B CA 1
ATOM 5414 C C . THR B 1 292 ? 51.393 40.441 69.900 1.00 9.41 292 THR B C 1
ATOM 5415 O O . THR B 1 292 ? 51.883 40.157 68.810 1.00 10.02 292 THR B O 1
ATOM 5419 N N . ASN B 1 293 ? 51.709 41.557 70.560 1.00 9.48 293 ASN B N 1
ATOM 5420 C CA . ASN B 1 293 ? 52.664 42.534 70.017 1.00 9.55 293 ASN B CA 1
ATOM 5421 C C . ASN B 1 293 ? 54.071 41.972 69.768 1.00 9.74 293 ASN B C 1
ATOM 5422 O O . ASN B 1 293 ? 54.837 42.508 68.960 1.00 9.46 293 ASN B O 1
ATOM 5427 N N . ILE B 1 294 ? 54.415 40.892 70.464 1.00 9.10 294 ILE B N 1
ATOM 5428 C CA . ILE B 1 294 ? 55.721 40.260 70.261 1.00 9.61 294 ILE B CA 1
ATOM 5429 C C . ILE B 1 294 ? 55.824 39.677 68.854 1.00 9.13 294 ILE B C 1
ATOM 5430 O O . ILE B 1 294 ? 56.920 39.571 68.296 1.00 9.76 294 ILE B O 1
ATOM 5435 N N . PHE B 1 295 ? 54.678 39.310 68.286 1.00 9.42 295 PHE B N 1
ATOM 5436 C CA . PHE B 1 295 ? 54.667 38.380 67.154 1.00 8.83 295 PHE B CA 1
ATOM 5437 C C . PHE B 1 295 ? 54.325 39.030 65.822 1.00 9.22 295 PHE B C 1
ATOM 5438 O O . PHE B 1 295 ? 53.709 38.420 64.948 1.00 9.03 295 PHE B O 1
ATOM 5446 N N . VAL B 1 296 ? 54.792 40.266 65.667 1.00 9.34 296 VAL B N 1
ATOM 5447 C CA . VAL B 1 296 ? 54.705 40.981 64.395 1.00 9.57 296 VAL B CA 1
ATOM 5448 C C . VAL B 1 296 ? 55.288 40.143 63.244 1.00 9.59 296 VAL B C 1
ATOM 5449 O O . VAL B 1 296 ? 54.718 40.108 62.147 1.00 10.32 296 VAL B O 1
ATOM 5453 N N . ASN B 1 297 ? 56.407 39.456 63.495 1.00 8.93 297 ASN B N 1
ATOM 5454 C CA . ASN B 1 297 ? 56.988 38.572 62.479 1.00 9.49 297 ASN B CA 1
ATOM 5455 C C . ASN B 1 297 ? 56.551 37.110 62.632 1.00 9.44 297 ASN B C 1
ATOM 5456 O O . ASN B 1 297 ? 57.328 36.177 62.379 1.00 9.73 297 ASN B O 1
ATOM 5461 N N . GLY B 1 298 ? 55.302 36.924 63.049 1.00 9.02 298 GLY B N 1
ATOM 5462 C CA . GLY B 1 298 ? 54.768 35.587 63.322 1.00 8.89 298 GLY B CA 1
ATOM 5463 C C . GLY B 1 298 ? 55.234 35.031 64.659 1.00 9.17 298 GLY B C 1
ATOM 5464 O O . GLY B 1 298 ? 55.959 35.694 65.413 1.00 8.72 298 GLY B O 1
ATOM 5465 N N . SER B 1 299 ? 54.813 33.801 64.951 1.00 8.82 299 SER B N 1
ATOM 5466 C CA . SER B 1 299 ? 55.122 33.164 66.231 1.00 8.87 299 SER B CA 1
ATOM 5467 C C . SER B 1 299 ? 55.565 31.723 66.010 1.00 8.95 299 SER B C 1
ATOM 5468 O O . SER B 1 299 ? 55.461 31.205 64.900 1.00 8.66 299 SER B O 1
ATOM 5471 N N . PRO B 1 300 ? 56.067 31.069 67.071 1.00 8.87 300 PRO B N 1
ATOM 5472 C CA . PRO B 1 300 ? 56.429 29.654 66.949 1.00 9.46 300 PRO B CA 1
ATOM 5473 C C . PRO B 1 300 ? 55.244 28.770 66.564 1.00 9.50 300 PRO B C 1
ATOM 5474 O O . PRO B 1 300 ? 55.457 27.634 66.114 1.00 10.63 300 PRO B O 1
ATOM 5478 N N . TYR B 1 301 ? 54.025 29.294 66.733 1.00 9.29 301 TYR B N 1
ATOM 5479 C CA . TYR B 1 301 ? 52.807 28.572 66.366 1.00 9.14 301 TYR B CA 1
ATOM 5480 C C . TYR B 1 301 ? 52.343 28.875 64.942 1.00 9.35 301 TYR B C 1
ATOM 5481 O O . TYR B 1 301 ? 52.047 27.954 64.182 1.00 9.31 301 TYR B O 1
ATOM 5490 N N . THR B 1 302 ? 52.329 30.147 64.553 1.00 9.23 302 THR B N 1
ATOM 5491 C CA . THR B 1 302 ? 51.889 30.465 63.190 1.00 9.44 302 THR B CA 1
ATOM 5492 C C . THR B 1 302 ? 52.857 29.909 62.154 1.00 9.21 302 THR B C 1
ATOM 5493 O O . THR B 1 302 ? 52.439 29.495 61.073 1.00 9.88 302 THR B O 1
ATOM 5497 N N . TRP B 1 303 ? 54.147 29.871 62.484 1.00 9.20 303 TRP B N 1
ATOM 5498 C CA . TRP B 1 303 ? 55.132 29.353 61.532 1.00 9.52 303 TRP B CA 1
ATOM 5499 C C . TRP B 1 303 ? 55.040 27.820 61.343 1.00 10.00 303 TRP B C 1
ATOM 5500 O O . TRP B 1 303 ? 55.685 27.261 60.450 1.00 10.60 303 TRP B O 1
ATOM 5511 N N . LEU B 1 304 ? 54.231 27.149 62.166 1.00 9.92 304 LEU B N 1
ATOM 5512 C CA . LEU B 1 304 ? 53.912 25.737 61.926 1.00 10.68 304 LEU B CA 1
ATOM 5513 C C . LEU B 1 304 ? 52.884 25.564 60.806 1.00 11.49 304 LEU B C 1
ATOM 5514 O O . LEU B 1 304 ? 52.786 24.486 60.202 1.00 12.06 304 LEU B O 1
ATOM 5519 N N . ARG B 1 305 ? 52.099 26.607 60.529 1.00 12.16 305 ARG B N 1
ATOM 5520 C CA . ARG B 1 305 ? 50.998 26.430 59.579 1.00 13.20 305 ARG B CA 1
ATOM 5521 C C . ARG B 1 305 ? 50.884 27.454 58.453 1.00 13.20 305 ARG B C 1
ATOM 5522 O O . ARG B 1 305 ? 50.040 27.299 57.560 1.00 13.44 305 ARG B O 1
ATOM 5530 N N . TYR B 1 306 ? 51.726 28.486 58.499 1.00 12.58 306 TYR B N 1
ATOM 5531 C CA . TYR B 1 306 ? 51.799 29.482 57.431 1.00 12.19 306 TYR B CA 1
ATOM 5532 C C . TYR B 1 306 ? 53.206 29.580 56.839 1.00 12.82 306 TYR B C 1
ATOM 5533 O O . TYR B 1 306 ? 54.199 29.254 57.508 1.00 12.56 306 TYR B O 1
ATOM 5542 N N . ASP B 1 307 ? 53.274 30.038 55.587 1.00 12.74 307 ASP B N 1
ATOM 5543 C CA . ASP B 1 307 ? 54.536 30.230 54.877 1.00 13.52 307 ASP B CA 1
ATOM 5544 C C . ASP B 1 307 ? 55.025 31.678 54.926 1.00 12.98 307 ASP B C 1
ATOM 5545 O O . ASP B 1 307 ? 55.964 32.058 54.207 1.00 13.36 307 ASP B O 1
ATOM 5550 N N . ARG B 1 308 ? 54.385 32.474 55.777 1.00 12.47 308 ARG B N 1
ATOM 5551 C CA . ARG B 1 308 ? 54.676 33.896 55.902 1.00 12.21 308 ARG B CA 1
ATOM 5552 C C . ARG B 1 308 ? 54.383 34.327 57.342 1.00 11.37 308 ARG B C 1
ATOM 5553 O O . ARG B 1 308 ? 53.675 33.612 58.067 1.00 11.00 308 ARG B O 1
ATOM 5561 N N . PRO B 1 309 ? 54.943 35.476 57.768 1.00 11.03 309 PRO B N 1
ATOM 5562 C CA . PRO B 1 309 ? 54.691 35.961 59.125 1.00 10.62 309 PRO B CA 1
ATOM 5563 C C . PRO B 1 309 ? 53.244 36.404 59.307 1.00 10.71 309 PRO B C 1
ATOM 5564 O O . PRO B 1 309 ? 52.738 37.203 58.520 1.00 11.23 309 PRO B O 1
ATOM 5568 N N . VAL B 1 310 ? 52.596 35.894 60.351 1.00 10.18 310 VAL B N 1
ATOM 5569 C CA . VAL B 1 310 ? 51.210 36.233 60.637 1.00 10.14 310 VAL B CA 1
ATOM 5570 C C . VAL B 1 310 ? 51.057 36.582 62.117 1.00 9.87 310 VAL B C 1
ATOM 5571 O O . VAL B 1 310 ? 51.063 35.701 62.992 1.00 10.11 310 VAL B O 1
ATOM 5575 N N . SER B 1 311 ? 50.965 37.881 62.395 1.00 9.61 311 SER B N 1
ATOM 5576 C CA . SER B 1 311 ? 50.632 38.359 63.731 1.00 9.48 311 SER B CA 1
ATOM 5577 C C . SER B 1 311 ? 49.122 38.260 63.892 1.00 9.63 311 SER B C 1
ATOM 5578 O O . SER B 1 311 ? 48.405 38.017 62.913 1.00 9.77 311 SER B O 1
ATOM 5581 N N . THR B 1 312 ? 48.634 38.471 65.114 1.00 9.44 312 THR B N 1
ATOM 5582 C CA . THR B 1 312 ? 47.187 38.564 65.314 1.00 9.53 312 THR B CA 1
ATOM 5583 C C . THR B 1 312 ? 46.630 39.761 64.529 1.00 9.69 312 THR B C 1
ATOM 5584 O O . THR B 1 312 ? 45.562 39.660 63.923 1.00 10.03 312 THR B O 1
ATOM 5588 N N . GLY B 1 313 ? 47.364 40.876 64.504 1.00 9.49 313 GLY B N 1
ATOM 5589 C CA . GLY B 1 313 ? 46.981 42.030 63.670 1.00 9.61 313 GLY B CA 1
ATOM 5590 C C . GLY B 1 313 ? 46.802 41.655 62.202 1.00 9.47 313 GLY B C 1
ATOM 5591 O O . GLY B 1 313 ? 45.789 42.007 61.571 1.00 9.69 313 GLY B O 1
ATOM 5592 N N . ARG B 1 314 ? 47.766 40.921 61.650 1.00 8.86 314 ARG B N 1
ATOM 5593 C CA . ARG B 1 314 ? 47.645 40.498 60.258 1.00 9.12 314 ARG B CA 1
ATOM 5594 C C . ARG B 1 314 ? 46.476 39.532 60.085 1.00 9.33 314 ARG B C 1
ATOM 5595 O O . ARG B 1 314 ? 45.753 39.594 59.090 1.00 9.22 314 ARG B O 1
ATOM 5603 N N . ARG B 1 315 ? 46.283 38.652 61.063 1.00 8.78 315 ARG B N 1
ATOM 5604 C CA . ARG B 1 315 ? 45.200 37.665 60.973 1.00 9.06 315 ARG B CA 1
ATOM 5605 C C . ARG B 1 315 ? 43.828 38.341 60.933 1.00 9.12 315 ARG B C 1
ATOM 5606 O O . ARG B 1 315 ? 42.927 37.889 60.218 1.00 9.55 315 ARG B O 1
ATOM 5614 N N . ILE B 1 316 ? 43.679 39.415 61.707 1.00 9.01 316 ILE B N 1
ATOM 5615 C CA . ILE B 1 316 ? 42.446 40.224 61.691 1.00 9.35 316 ILE B CA 1
ATOM 5616 C C . ILE B 1 316 ? 42.214 40.792 60.289 1.00 9.56 316 ILE B C 1
ATOM 5617 O O . ILE B 1 316 ? 41.108 40.683 59.739 1.00 9.43 316 ILE B O 1
ATOM 5622 N N . ALA B 1 317 ? 43.258 41.384 59.715 1.00 9.20 317 ALA B N 1
ATOM 5623 C CA . ALA B 1 317 ? 43.163 41.969 58.379 1.00 9.71 317 ALA B CA 1
ATOM 5624 C C . ALA B 1 317 ? 42.850 40.889 57.337 1.00 9.86 317 ALA B C 1
ATOM 5625 O O . ALA B 1 317 ? 42.076 41.127 56.405 1.00 9.98 317 ALA B O 1
ATOM 5627 N N . MET B 1 318 ? 43.444 39.705 57.505 1.00 10.02 318 MET B N 1
ATOM 5628 C CA . MET B 1 318 ? 43.195 38.568 56.608 1.00 9.99 318 MET B CA 1
ATOM 5629 C C . MET B 1 318 ? 41.725 38.158 56.640 1.00 10.27 318 MET B C 1
ATOM 5630 O O . MET B 1 318 ? 41.118 37.901 55.598 1.00 10.51 318 MET B O 1
ATOM 5635 N N . GLU B 1 319 ? 41.161 38.120 57.841 1.00 10.02 319 GLU B N 1
ATOM 5636 C CA . GLU B 1 319 ? 39.744 37.798 58.033 1.00 10.23 319 GLU B CA 1
ATOM 5637 C C . GLU B 1 319 ? 38.842 38.824 57.333 1.00 10.20 319 GLU B C 1
ATOM 5638 O O . GLU B 1 319 ? 37.895 38.451 56.627 1.00 10.45 319 GLU B O 1
ATOM 5644 N N . ILE B 1 320 ? 39.149 40.108 57.517 1.00 9.87 320 ILE B N 1
ATOM 5645 C CA . ILE B 1 320 ? 38.355 41.187 56.911 1.00 9.89 320 ILE B CA 1
ATOM 5646 C C . ILE B 1 320 ? 38.443 41.105 55.383 1.00 9.93 320 ILE B C 1
ATOM 5647 O O . ILE B 1 320 ? 37.414 41.193 54.691 1.00 10.06 320 ILE B O 1
ATOM 5652 N N A ARG B 1 321 ? 39.643 40.826 54.875 0.50 9.81 321 ARG B N 1
ATOM 5653 N N B ARG B 1 321 ? 39.670 41.011 54.866 0.50 10.27 321 ARG B N 1
ATOM 5654 C CA A ARG B 1 321 ? 39.816 40.545 53.449 0.50 9.66 321 ARG B CA 1
ATOM 5655 C CA B ARG B 1 321 ? 39.906 40.928 53.423 0.50 10.62 321 ARG B CA 1
ATOM 5656 C C A ARG B 1 321 ? 39.021 39.321 52.969 0.50 9.77 321 ARG B C 1
ATOM 5657 C C B ARG B 1 321 ? 39.093 39.777 52.835 0.50 10.68 321 ARG B C 1
ATOM 5658 O O A ARG B 1 321 ? 38.291 39.413 51.975 0.50 9.30 321 ARG B O 1
ATOM 5659 O O B ARG B 1 321 ? 38.376 39.934 51.844 0.50 11.11 321 ARG B O 1
ATOM 5674 N N A GLU B 1 322 ? 39.149 38.183 53.657 0.70 9.92 322 GLU B N 1
ATOM 5675 N N B GLU B 1 322 ? 39.199 38.607 53.470 0.30 10.62 322 GLU B N 1
ATOM 5676 C CA A GLU B 1 322 ? 38.432 36.985 53.228 0.70 10.84 322 GLU B CA 1
ATOM 5677 C CA B GLU B 1 322 ? 38.509 37.400 52.995 0.30 10.71 322 GLU B CA 1
ATOM 5678 C C A GLU B 1 322 ? 36.921 37.207 53.274 0.70 10.93 322 GLU B C 1
ATOM 5679 C C B GLU B 1 322 ? 36.984 37.524 53.078 0.30 10.78 322 GLU B C 1
ATOM 5680 O O A GLU B 1 322 ? 36.181 36.643 52.467 0.70 10.97 322 GLU B O 1
ATOM 5681 O O B GLU B 1 322 ? 36.281 37.117 52.150 0.30 10.59 322 GLU B O 1
ATOM 5692 N N . ALA B 1 323 ? 36.478 38.072 54.186 1.00 10.93 323 ALA B N 1
ATOM 5693 C CA . ALA B 1 323 ? 35.047 38.364 54.320 1.00 11.43 323 ALA B CA 1
ATOM 5694 C C . ALA B 1 323 ? 34.562 39.172 53.112 1.00 12.14 323 ALA B C 1
ATOM 5695 O O . ALA B 1 323 ? 33.512 38.879 52.543 1.00 12.32 323 ALA B O 1
ATOM 5697 N N . ILE B 1 324 ? 35.348 40.167 52.710 1.00 12.48 324 ILE B N 1
ATOM 5698 C CA . ILE B 1 324 ? 35.024 40.965 51.521 1.00 13.94 324 ILE B CA 1
ATOM 5699 C C . ILE B 1 324 ? 35.047 40.088 50.267 1.00 14.64 324 ILE B C 1
ATOM 5700 O O . ILE B 1 324 ? 34.116 40.129 49.445 1.00 14.70 324 ILE B O 1
ATOM 5705 N N . GLU B 1 325 ? 36.094 39.275 50.144 1.00 15.88 325 GLU B N 1
ATOM 5706 C CA . GLU B 1 325 ? 36.247 38.355 49.011 1.00 17.21 325 GLU B CA 1
ATOM 5707 C C . GLU B 1 325 ? 35.089 37.361 48.876 1.00 18.05 325 GLU B C 1
ATOM 5708 O O . GLU B 1 325 ? 34.749 36.956 47.766 1.00 18.74 325 GLU B O 1
ATOM 5714 N N A ASN B 1 326 ? 34.486 36.984 50.001 0.70 18.37 326 ASN B N 1
ATOM 5715 N N B ASN B 1 326 ? 34.489 36.979 49.999 0.30 18.46 326 ASN B N 1
ATOM 5716 C CA A ASN B 1 326 ? 33.409 35.996 50.019 0.70 19.14 326 ASN B CA 1
ATOM 5717 C CA B ASN B 1 326 ? 33.406 35.998 49.995 0.30 19.04 326 ASN B CA 1
ATOM 5718 C C A ASN B 1 326 ? 32.013 36.592 50.225 0.70 19.47 326 ASN B C 1
ATOM 5719 C C B ASN B 1 326 ? 32.029 36.603 50.282 0.30 19.37 326 ASN B C 1
ATOM 5720 O O A ASN B 1 326 ? 31.064 35.869 50.553 0.70 19.86 326 ASN B O 1
ATOM 5721 O O B ASN B 1 326 ? 31.108 35.902 50.718 0.30 19.52 326 ASN B O 1
ATOM 5730 N N . ASP B 1 327 ? 31.907 37.906 50.021 1.00 19.58 327 ASP B N 1
ATOM 5731 C CA . ASP B 1 327 ? 30.652 38.666 50.187 1.00 20.42 327 ASP B CA 1
ATOM 5732 C C . ASP B 1 327 ? 29.945 38.405 51.516 1.00 20.12 327 ASP B C 1
ATOM 5733 O O . ASP B 1 327 ? 28.741 38.109 51.564 1.00 20.18 327 ASP B O 1
ATOM 5738 N N . MET B 1 328 ? 30.706 38.508 52.600 1.00 19.15 328 MET B N 1
ATOM 5739 C CA . MET B 1 328 ? 30.158 38.261 53.927 1.00 19.21 328 MET B CA 1
ATOM 5740 C C . MET B 1 328 ? 30.759 39.187 54.982 1.00 18.33 328 MET B C 1
ATOM 5741 O O . MET B 1 328 ? 30.859 38.820 56.158 1.00 18.32 328 MET B O 1
ATOM 5746 N N . LEU B 1 329 ? 31.136 40.395 54.565 1.00 17.90 329 LEU B N 1
ATOM 5747 C CA . LEU B 1 329 ? 31.724 41.364 55.492 1.00 17.93 329 LEU B CA 1
ATOM 5748 C C . LEU B 1 329 ? 30.770 41.687 56.640 1.00 18.29 329 LEU B C 1
ATOM 5749 O O . LEU B 1 329 ? 31.191 41.797 57.793 1.00 17.97 329 LEU B O 1
ATOM 5754 N N . GLU B 1 330 ? 29.481 41.809 56.327 1.00 18.61 330 GLU B N 1
ATOM 5755 C CA . GLU B 1 330 ? 28.477 42.102 57.350 1.00 19.61 330 GLU B CA 1
ATOM 5756 C C . GLU B 1 330 ? 28.474 41.080 58.495 1.00 19.34 330 GLU B C 1
ATOM 5757 O O . GLU B 1 330 ? 28.166 41.434 59.633 1.00 20.07 330 GLU B O 1
ATOM 5763 N N . LYS B 1 331 ? 28.845 39.834 58.194 1.00 18.87 331 LYS B N 1
ATOM 5764 C CA . LYS B 1 331 ? 28.848 38.744 59.175 1.00 18.81 331 LYS B CA 1
ATOM 5765 C C . LYS B 1 331 ? 29.892 38.907 60.286 1.00 17.92 331 LYS B C 1
ATOM 5766 O O . LYS B 1 331 ? 29.715 38.375 61.381 1.00 18.25 331 LYS B O 1
ATOM 5772 N N . VAL B 1 332 ? 30.971 39.636 60.007 1.00 16.38 332 VAL B N 1
ATOM 5773 C CA . VAL B 1 332 ? 32.058 39.794 60.988 1.00 15.52 332 VAL B CA 1
ATOM 5774 C C . VAL B 1 332 ? 32.052 41.152 61.693 1.00 15.00 332 VAL B C 1
ATOM 5775 O O . VAL B 1 332 ? 32.911 41.428 62.532 1.00 14.31 332 VAL B O 1
ATOM 5779 N N . LEU B 1 333 ? 31.079 41.996 61.352 1.00 14.77 333 LEU B N 1
ATOM 5780 C CA . LEU B 1 333 ? 30.968 43.332 61.945 1.00 14.76 333 LEU B CA 1
ATOM 5781 C C . LEU B 1 333 ? 29.687 43.496 62.749 1.00 15.13 333 LEU B C 1
ATOM 5782 O O . LEU B 1 333 ? 28.644 42.945 62.390 1.00 15.09 333 LEU B O 1
ATOM 5787 N N . THR B 1 334 ? 29.766 44.257 63.834 1.00 15.22 334 THR B N 1
ATOM 5788 C CA . THR B 1 334 ? 28.564 44.649 64.572 1.00 15.67 334 THR B CA 1
ATOM 5789 C C . THR B 1 334 ? 28.518 46.162 64.774 1.00 16.21 334 THR B C 1
ATOM 5790 O O . THR B 1 334 ? 29.442 46.874 64.377 1.00 16.32 334 THR B O 1
#

CATH classification: 3.40.50.20 (+2 more: 3.30.470.20, 3.30.1490.20)

B-factor: mean 17.48, std 10.28, range [2.0, 65.67]

Foldseek 3Di:
DLEAEEEEPDFCQLLQLQLLVVLPHAYEYEEAPVCVCVCPPVRPRHPYYHHDLPPQVVRVVRRYEYAYHLCNCVSQNLVCQLPRPHWYFKASQCPCLQPPPVSVVVLLVQLVAAAWAWDPDQQPDDAKKWKAAVLFPIDIAGGSVRVVVCCCVRVVDDDPVPDDRMIITHDADFAKKKWKKFQQPLVRDIFGFFMKHFDFPPQNVCVVPDPVRVVVDDDGGGGHTDAIGGDDDDPVLVVVVRSSVVSSQVSCVVPGVGAGAMKIFIAGAHPVRGTYGHGIRRHDHSNLSVQSFGYPRVVVPDPGRDTSSSVSSVSCVVCVVVVNNVVRID/DLEAEEEEPDFCQLLQLQLLVVLPHAYEYEEAPVCVCVCPPVRVRHPYYHHDLPPQVVNVVRRYEYAYHLCNCVSQNLVCQLPRPHWYFKASQCVCQQPDQVSFVVLLVQLVAAAWDWDLDQQPDDAKKWKACVFPIDIAGGSVRVQVVCCVSVNDNDSVPDDSMIITHDADFAKKKWKKFQQPLVRDIFTFFMKHFDFPPQNVCVVPDPVRVVVDDDTGDGHTDAIGGDDDDPVLVVVVRSSVVSSQVSCVVVGVGAGAMKIFIAGQHPVRGTYGHGIRRHDHSNLSVQSFGYPRVVVPDPGRDTSSSVSSVSCVVCVVVVNNVVRID

Nearest PDB structures (foldseek):
  2r85-assembly1_A  TM=1.003E+00  e=6.273E-76  Pyrococcus furiosus
  2r86-assembly1_A  TM=1.001E+00  e=7.544E-72  Pyrococcus furiosus
  2r84-assembly1_A  TM=1.001E+00  e=3.574E-71  Pyrococcus furiosus
  2r86-assembly2_B-3  TM=9.984E-01  e=2.957E-66  Pyrococcus furiosus
  2r84-assembly2_B  TM=9.999E-01  e=2.777E-65  Pyrococcus furiosus

Radius of gyration: 36.53 Å; Cα contacts (8 Å, |Δi|>4): 1406; chains: 2; bounding box: 44×49×133 Å

Organism: Pyrococcus furiosus (strain ATCC 43587 / DSM 3638 / JCM 8422 / Vc1) (NCBI:txid186497)

Sequence (659 aa):
MMKKVVRIATYASSHSALQILKGAKKDEGFETIAFGSSSSKVKPLYTKYFPPVADYFIEEEKYPEEEELLNLNAVVVPTGSFVAHLGIELVENMKVPYFGNKKRVLRWESSDDRNLERRRKWLLKKAGIRVPEVYEDPDDIEKPVIVKPHGKGYFLAKKDPEDFWRKAEKFLGIKRKEDLKNIIQIQQEYVLGVPVVYPPHYFYSKVREEEELELMSIDRRRRYESNVDAIGRIPAKDQLEFDDMDITYTVIGNIPIVLRESLLMDVIEAGERVVKKAAEEELMGGLWGPFCLEGVFTPDLEFVVFEISARIVAGTNIFVNGSPYTWLRYDDRPVSTGRRIAMEIRREEAIENNDMLEKVLTMMKVVRIATYASHSALQILKGAKDEGFETIAFGSSSSKVKPLYTKYFPVADYFIEEEKYPEEEELLNLNAVVVPTGSFVAHLGIELVENMKVPYFGNKRVVLRWESSDRNLERKKWLKKKAGIRVPEVYEDPDDIEKPVIVKPGKGYFLAKDPEDFWRKAEKFLGIKRKEDLKNIQIQEYVLGVPVVYPHYFYSKVREEEELELMSIDRRRRYESNVDAIGRIPAKDQLEFDDMDITYTVIGNIPIVLRESLLMDVIEAGERVVKAAEELMGGLWGPFCLEGVFTPDLEFVVFEIISARIVAGTNIFVNGSPYTWLRYDRPVSTGRRIAMEIRREEAIENNDMLEKVLT

InterPro domains:
  IPR009720 IMP biosynthesis enzyme PurP, C-terminal [PF06973] (150-334)
  IPR010672 IMP biosynthesis enzyme PurP, N-terminal [PF06849] (5-119)
  IPR011761 ATP-grasp fold [PS50975] (78-325)
  IPR013815 ATP-grasp fold, subdomain 1 [G3DSA:3.30.1490.20] (116-177)
  IPR016185 Pre-ATP-grasp domain superfamily [SSF52440] (2-99)
  IPR023656 IMP biosynthesis enzyme PurP [MF_01163] (3-334)
  IPR023656 IMP biosynthesis enzyme PurP [PIRSF004602] (2-334)
  IPR023656 IMP biosynthesis enzyme PurP [PTHR38147] (2-334)

Solvent-accessible surface area: 33336 Å² total; per-residue (Å²): 45,107,22,48,1,0,0,22,5,36,56,4,1,54,4,2,0,86,2,0,77,62,18,52,7,77,0,0,0,0,4,58,64,177,46,83,57,63,10,50,137,136,109,93,12,12,68,80,25,16,94,85,116,29,6,46,146,82,0,77,121,30,63,4,4,0,1,8,0,30,24,0,31,90,82,15,31,44,107,64,0,49,104,10,148,1,47,4,4,6,14,28,139,4,4,97,32,19,84,62,136,100,53,23,92,109,0,6,170,110,2,49,12,88,42,8,86,53,16,161,63,11,63,92,7,118,71,71,0,35,0,39,21,134,44,158,46,87,25,74,1,148,52,24,109,15,0,43,146,52,0,89,166,106,63,52,25,165,138,120,131,57,31,151,88,46,39,4,33,16,77,19,125,19,99,38,4,18,0,1,1,0,18,0,44,29,142,103,55,18,6,20,3,2,0,3,65,57,108,17,47,47,36,41,49,38,75,213,66,85,68,164,75,43,149,137,148,151,77,79,44,57,111,81,71,114,19,40,68,73,45,89,21,155,147,88,20,31,110,105,2,47,75,6,0,78,95,0,4,129,4,0,76,103,30,0,50,6,6,15,0,13,2,0,0,14,3,10,18,20,122,130,86,71,28,0,1,92,87,4,24,8,35,1,20,24,2,3,52,60,11,74,106,9,4,68,22,1,118,146,128,36,125,82,42,1,5,2,1,38,5,1,0,7,0,0,47,23,0,18,18,61,90,30,34,117,88,0,27,68,48,82,16,60,1,0,0,22,6,34,55,5,1,53,4,2,0,85,2,0,76,61,20,56,8,82,0,0,0,0,4,59,65,177,43,81,56,64,9,50,143,140,108,93,10,12,68,80,27,17,90,82,120,36,5,53,132,71,0,82,114,34,89,4,1,0,1,7,0,30,25,0,26,89,82,13,31,48,128,60,0,51,90,9,141,1,47,4,4,6,12,25,146,4,2,112,37,18,76,65,160,114,55,19,51,103,0,3,117,104,4,50,11,82,7,4,82,48,25,158,43,1,73,84,6,161,69,71,0,35,0,54,60,51,168,51,89,27,77,2,144,47,31,108,10,0,57,147,57,0,93,163,121,61,48,20,137,138,102,143,52,29,162,128,33,33,6,22,15,80,19,127,20,97,38,4,14,0,2,1,0,25,0,69,28,130,135,77,21,8,20,3,2,1,1,65,55,108,20,46,46,36,40,49,39,77,215,64,82,70,171,72,49,152,137,148,156,67,91,47,55,111,83,77,113,20,39,70,71,45,88,22,153,146,87,21,30,112,107,1,48,75,6,0,78,94,0,4,147,5,0,88,126,28,0,45,4,6,16,0,12,2,1,0,15,3,10,17,19,124,127,87,72,27,0,0,93,86,4,27,7,28,1,19,24,2,3,53,61,10,75,106,9,4,70,22,1,118,146,145,35,123,84,42,1,5,2,1,38,5,1,1,7,0,0,49,21,0,9,18,36,113,60,17,116,121,0,30,70